Protein AF-A0A8T6PB61-F1 (afdb_monomer_lite)

Structure (mmCIF, N/CA/C/O backbone):
data_AF-A0A8T6PB61-F1
#
_entry.id   AF-A0A8T6PB61-F1
#
loop_
_atom_site.group_PDB
_atom_site.id
_atom_site.type_symbol
_atom_site.label_atom_id
_atom_site.label_alt_id
_atom_site.label_comp_id
_atom_site.label_asym_id
_atom_site.label_entity_id
_atom_site.label_seq_id
_atom_site.pdbx_PDB_ins_code
_atom_site.Cartn_x
_atom_site.Cartn_y
_atom_site.Cartn_z
_atom_site.occupancy
_atom_site.B_iso_or_equiv
_atom_site.auth_seq_id
_atom_site.auth_comp_id
_atom_site.auth_asym_id
_atom_site.auth_atom_id
_atom_site.pdbx_PDB_model_num
ATOM 1 N N . SER A 1 1 ? 60.820 23.432 -35.448 1.00 44.84 1 SER A N 1
ATOM 2 C CA . SER A 1 1 ? 60.205 22.373 -34.620 1.00 44.84 1 SER A CA 1
ATOM 3 C C . SER A 1 1 ? 59.616 22.892 -33.308 1.00 44.84 1 SER A C 1
ATOM 5 O O . SER A 1 1 ? 58.487 22.533 -33.016 1.00 44.84 1 SER A O 1
ATOM 7 N N . ALA A 1 2 ? 60.289 23.788 -32.566 1.00 43.94 2 ALA A N 1
ATOM 8 C CA . ALA A 1 2 ? 59.764 24.350 -31.307 1.00 43.94 2 ALA A CA 1
ATOM 9 C C . ALA A 1 2 ? 58.454 25.169 -31.449 1.00 43.94 2 ALA A C 1
ATOM 11 O O . ALA A 1 2 ? 57.532 24.961 -30.671 1.00 43.94 2 ALA A O 1
ATOM 12 N N . ASN A 1 3 ? 58.306 26.007 -32.489 1.00 49.50 3 ASN A N 1
ATOM 13 C CA . ASN A 1 3 ? 57.071 26.793 -32.705 1.00 49.50 3 ASN A CA 1
ATOM 14 C C . ASN A 1 3 ? 55.839 25.956 -33.101 1.00 49.50 3 ASN A C 1
ATOM 16 O O . ASN A 1 3 ? 54.717 26.346 -32.808 1.00 49.50 3 ASN A O 1
ATOM 20 N N . ILE A 1 4 ? 56.029 24.803 -33.753 1.00 47.06 4 ILE A N 1
ATOM 21 C CA . ILE A 1 4 ? 54.919 23.922 -34.166 1.00 47.06 4 ILE A CA 1
ATOM 22 C C . ILE A 1 4 ? 54.396 23.129 -32.959 1.00 47.06 4 ILE A C 1
ATOM 24 O O . ILE A 1 4 ? 53.192 22.962 -32.804 1.00 47.06 4 ILE A O 1
ATOM 28 N N . LEU A 1 5 ? 55.297 22.701 -32.067 1.00 42.72 5 LEU A N 1
ATOM 29 C CA . LEU A 1 5 ? 54.941 22.094 -30.783 1.00 42.72 5 LEU A CA 1
ATOM 30 C C . LEU A 1 5 ? 54.227 23.090 -29.855 1.00 42.72 5 LEU A C 1
ATOM 32 O O . LEU A 1 5 ? 53.233 22.711 -29.248 1.00 42.72 5 LEU A O 1
ATOM 36 N N . SER A 1 6 ? 54.663 24.355 -29.805 1.00 50.31 6 SER A N 1
ATOM 37 C CA . SER A 1 6 ? 54.000 25.406 -29.010 1.00 50.31 6 SER A CA 1
ATOM 38 C C . SER A 1 6 ? 52.583 25.708 -29.508 1.00 50.31 6 SER A C 1
ATOM 40 O O . SER A 1 6 ? 51.648 25.682 -28.717 1.00 50.31 6 SER A O 1
ATOM 42 N N . ASN A 1 7 ? 52.392 25.877 -30.824 1.00 51.94 7 ASN A N 1
ATOM 43 C CA . ASN A 1 7 ? 51.059 26.093 -31.405 1.00 51.94 7 ASN A CA 1
ATOM 44 C C . ASN A 1 7 ? 50.116 24.903 -31.183 1.00 51.94 7 ASN A C 1
ATOM 46 O O . ASN A 1 7 ? 48.926 25.097 -30.953 1.00 51.94 7 ASN A O 1
ATOM 50 N N . ASN A 1 8 ? 50.626 23.670 -31.242 1.00 43.22 8 ASN A N 1
ATOM 51 C CA . ASN A 1 8 ? 49.813 22.487 -30.970 1.00 43.22 8 ASN A CA 1
ATOM 52 C C . ASN A 1 8 ? 49.434 22.388 -29.483 1.00 43.22 8 ASN A C 1
ATOM 54 O O . ASN A 1 8 ? 48.302 22.025 -29.181 1.00 43.22 8 ASN A O 1
ATOM 58 N N . ILE A 1 9 ? 50.335 22.741 -28.560 1.00 48.47 9 ILE A N 1
ATOM 59 C CA . ILE A 1 9 ? 50.050 22.770 -27.115 1.00 48.47 9 ILE A CA 1
ATOM 60 C C . ILE A 1 9 ? 49.034 23.869 -26.777 1.00 48.47 9 ILE A C 1
ATOM 62 O O . ILE A 1 9 ? 48.101 23.603 -26.028 1.00 48.47 9 ILE A O 1
ATOM 66 N N . GLU A 1 10 ? 49.147 25.056 -27.374 1.00 56.19 10 GLU A N 1
ATOM 67 C CA . GLU A 1 10 ? 48.181 26.151 -27.197 1.00 56.19 10 GLU A CA 1
ATOM 68 C C . GLU A 1 10 ? 46.802 25.810 -27.777 1.00 56.19 10 GLU A C 1
ATOM 70 O O . GLU A 1 10 ? 45.783 26.081 -27.150 1.00 56.19 10 GLU A O 1
ATOM 75 N N . GLN A 1 11 ? 46.740 25.149 -28.938 1.00 50.41 11 GLN A N 1
ATOM 76 C CA . GLN A 1 11 ? 45.474 24.666 -29.502 1.00 50.41 11 GLN A CA 1
ATOM 77 C C . GLN A 1 11 ? 44.828 23.579 -28.634 1.00 50.41 11 GLN A C 1
ATOM 79 O O . GLN A 1 11 ? 43.604 23.549 -28.496 1.00 50.41 11 GLN A O 1
ATOM 84 N N . TRP A 1 12 ? 45.632 22.693 -28.043 1.00 37.44 12 TRP A N 1
ATOM 85 C CA . TRP A 1 12 ? 45.157 21.695 -27.087 1.00 37.44 12 TRP A CA 1
ATOM 86 C C . TRP A 1 12 ? 44.703 22.331 -25.771 1.00 37.44 12 TRP A C 1
ATOM 88 O O . TRP A 1 12 ? 43.643 21.963 -25.279 1.00 37.44 12 TRP A O 1
ATOM 98 N N . GLN A 1 13 ? 45.430 23.318 -25.240 1.00 48.34 13 GLN A N 1
ATOM 99 C CA . GLN A 1 13 ? 45.017 24.083 -24.060 1.00 48.34 13 GLN A CA 1
ATOM 100 C C . GLN A 1 13 ? 43.734 24.872 -24.313 1.00 48.34 13 GLN A C 1
ATOM 102 O O . GLN A 1 13 ? 42.828 24.782 -23.502 1.00 48.34 13 GLN A O 1
ATOM 107 N N . ALA A 1 14 ? 43.593 25.558 -25.448 1.00 57.88 14 ALA A N 1
ATOM 108 C CA . ALA A 1 14 ? 42.374 26.293 -25.785 1.00 57.88 14 ALA A CA 1
ATOM 109 C C . ALA A 1 14 ? 41.158 25.364 -25.951 1.00 57.88 14 ALA A C 1
ATOM 111 O O . ALA A 1 14 ? 40.056 25.699 -25.518 1.00 57.88 14 ALA A O 1
ATOM 112 N N . LYS A 1 15 ? 41.347 24.169 -26.531 1.00 52.19 15 LYS A N 1
ATOM 113 C CA . LYS A 1 15 ? 40.298 23.137 -26.596 1.00 52.19 15 LYS A CA 1
ATOM 114 C C . LYS A 1 15 ? 39.964 22.562 -25.221 1.00 52.19 15 LYS A C 1
ATOM 116 O O . LYS A 1 15 ? 38.794 22.340 -24.935 1.00 52.19 15 LYS A O 1
ATOM 121 N N . PHE A 1 16 ? 40.967 22.338 -24.377 1.00 46.66 16 PHE A N 1
ATOM 122 C CA . PHE A 1 16 ? 40.789 21.843 -23.015 1.00 46.66 16 PHE A CA 1
ATOM 123 C C . PHE A 1 16 ? 40.072 22.889 -22.152 1.00 46.66 16 PHE A C 1
ATOM 125 O O . PHE A 1 16 ? 39.051 22.599 -21.546 1.00 46.66 16 PHE A O 1
ATOM 132 N N . GLU A 1 17 ? 40.518 24.141 -22.165 1.00 51.25 17 GLU A N 1
ATOM 133 C CA . GLU A 1 17 ? 39.866 25.254 -21.475 1.00 51.25 17 GLU A CA 1
ATOM 134 C C . GLU A 1 17 ? 38.447 25.503 -21.990 1.00 51.25 17 GLU A C 1
ATOM 136 O O . GLU A 1 17 ? 37.551 25.704 -21.173 1.00 51.25 17 GLU A O 1
ATOM 141 N N . GLY A 1 18 ? 38.219 25.412 -23.306 1.00 60.44 18 GLY A N 1
ATOM 142 C CA . GLY A 1 18 ? 36.884 25.449 -23.910 1.00 60.44 18 GLY A CA 1
ATOM 143 C C . GLY A 1 18 ? 35.985 24.316 -23.409 1.00 60.44 18 GLY A C 1
ATOM 144 O O . GLY A 1 18 ? 34.871 24.572 -22.967 1.00 60.44 18 GLY A O 1
ATOM 145 N N . PHE A 1 19 ? 36.501 23.086 -23.352 1.00 48.09 19 PHE A N 1
ATOM 146 C CA . PHE A 1 19 ? 35.804 21.927 -22.789 1.00 48.09 19 PHE A CA 1
ATOM 147 C C . PHE A 1 19 ? 35.446 22.120 -21.304 1.00 48.09 19 PHE A C 1
ATOM 149 O O . PHE A 1 19 ? 34.298 21.917 -20.915 1.00 48.09 19 PHE A O 1
ATOM 156 N N . TYR A 1 20 ? 36.379 22.589 -20.466 1.00 52.50 20 TYR A N 1
ATOM 157 C CA . TYR A 1 20 ? 36.104 22.881 -19.049 1.00 52.50 20 TYR A CA 1
ATOM 158 C C . TYR A 1 20 ? 35.223 24.120 -18.838 1.00 52.50 20 TYR A C 1
ATOM 160 O O . TYR A 1 20 ? 34.608 24.264 -17.777 1.00 52.50 20 TYR A O 1
ATOM 168 N N . PHE A 1 21 ? 35.189 25.051 -19.790 1.00 62.22 21 PHE A N 1
ATOM 169 C CA . PHE A 1 21 ? 34.295 26.205 -19.776 1.00 62.22 21 PHE A CA 1
ATOM 170 C C . PHE A 1 21 ? 32.864 25.791 -20.128 1.00 62.22 21 PHE A C 1
ATOM 172 O O . PHE A 1 21 ? 31.949 26.101 -19.367 1.00 62.22 21 PHE A O 1
ATOM 179 N N . ASP A 1 22 ? 32.676 25.021 -21.201 1.00 55.19 22 ASP A N 1
ATOM 180 C CA . ASP A 1 22 ? 31.371 24.485 -21.598 1.00 55.19 22 ASP A CA 1
ATOM 181 C C . ASP A 1 22 ? 30.826 23.516 -20.544 1.00 55.19 22 ASP A C 1
ATOM 183 O O . ASP A 1 22 ? 29.654 23.597 -20.178 1.00 55.19 22 ASP A O 1
ATOM 187 N N . MET A 1 23 ? 31.689 22.689 -19.944 1.00 55.12 23 MET A N 1
ATOM 188 C CA . MET A 1 23 ? 31.326 21.848 -18.803 1.00 55.12 23 MET A CA 1
ATOM 189 C C . MET A 1 23 ? 30.828 22.687 -17.619 1.00 55.12 23 MET A C 1
ATOM 191 O O . MET A 1 23 ? 29.782 22.373 -17.062 1.00 55.12 23 MET A O 1
ATOM 195 N N . ARG A 1 24 ? 31.509 23.788 -17.263 1.00 60.62 24 ARG A N 1
ATOM 196 C CA . ARG A 1 24 ? 31.082 24.703 -16.182 1.00 60.62 24 ARG A CA 1
ATOM 197 C C . ARG A 1 24 ? 29.815 25.492 -16.512 1.00 60.62 24 ARG A C 1
ATOM 199 O O . ARG A 1 24 ? 29.035 25.787 -15.610 1.00 60.62 24 ARG A O 1
ATOM 206 N N . LYS A 1 25 ? 29.597 25.840 -17.778 1.00 63.19 25 LYS A N 1
ATOM 207 C CA . LYS A 1 25 ? 28.372 26.507 -18.226 1.00 63.19 25 LYS A CA 1
ATOM 208 C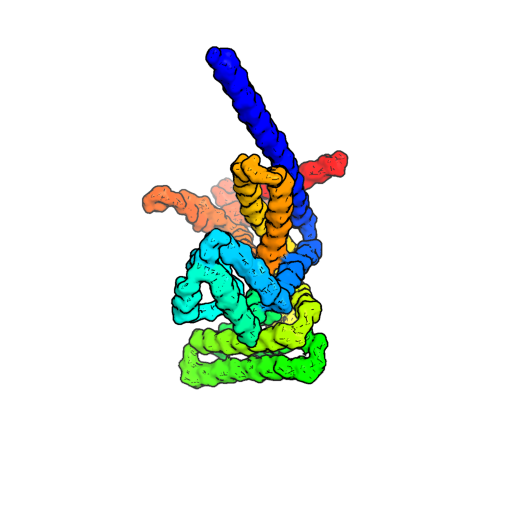 C . LYS A 1 25 ? 27.174 25.563 -18.132 1.00 63.19 25 LYS A C 1
ATOM 210 O O . LYS A 1 25 ? 26.152 25.938 -17.567 1.00 63.19 25 LYS A O 1
ATOM 215 N N . ASN A 1 26 ? 27.329 24.330 -18.608 1.00 62.50 26 ASN A N 1
ATOM 216 C CA . ASN A 1 26 ? 26.302 23.295 -18.494 1.00 62.50 26 ASN A CA 1
ATOM 217 C C . ASN A 1 26 ? 26.031 22.944 -17.023 1.00 62.50 26 ASN A C 1
ATOM 219 O O . ASN A 1 26 ? 24.879 22.813 -16.631 1.00 62.50 26 ASN A O 1
ATOM 223 N N . LEU A 1 27 ? 27.077 22.914 -16.188 1.00 64.44 27 LEU A N 1
ATOM 224 C CA . LEU A 1 27 ? 26.984 22.732 -14.739 1.00 64.44 27 LEU A CA 1
ATOM 225 C C . LEU A 1 27 ? 26.042 23.747 -14.071 1.00 64.44 27 LEU A C 1
ATOM 227 O O . LEU A 1 27 ? 25.197 23.361 -13.270 1.00 64.44 27 LEU A O 1
ATOM 231 N N . PHE A 1 28 ? 26.172 25.029 -14.424 1.00 70.75 28 PHE A N 1
ATOM 232 C CA . PHE A 1 28 ? 25.326 26.097 -13.890 1.00 70.75 28 PHE A CA 1
ATOM 233 C C . PHE A 1 28 ? 23.858 25.930 -14.297 1.00 70.75 28 PHE A C 1
ATOM 235 O O . PHE A 1 28 ? 22.960 26.121 -13.483 1.00 70.75 28 PHE A O 1
ATOM 242 N N . GLU A 1 29 ? 23.602 25.553 -15.548 1.00 67.81 29 GLU A N 1
ATOM 243 C CA . GLU A 1 29 ? 22.236 25.341 -16.026 1.00 67.81 29 GLU A CA 1
ATOM 244 C C . GLU A 1 29 ? 21.582 24.086 -15.422 1.00 67.81 29 GLU A C 1
ATOM 246 O O . GLU A 1 29 ? 20.370 24.065 -15.204 1.00 67.81 29 GLU A O 1
ATOM 251 N N . TYR A 1 30 ? 22.368 23.045 -15.129 1.00 74.06 30 TYR A N 1
ATOM 252 C CA . TYR A 1 30 ? 21.899 21.886 -14.366 1.00 74.06 30 TYR A CA 1
ATOM 253 C C . TYR A 1 30 ? 21.536 22.291 -12.933 1.00 74.06 30 TYR A C 1
ATOM 255 O O . TYR A 1 30 ? 20.463 21.935 -12.445 1.00 74.06 30 TYR A O 1
ATOM 263 N N . ASP A 1 31 ? 22.382 23.104 -12.291 1.00 76.88 31 ASP A N 1
ATOM 264 C CA . ASP A 1 31 ? 22.124 23.650 -10.955 1.00 76.88 31 ASP A CA 1
ATOM 265 C C . ASP A 1 31 ? 20.862 24.530 -10.920 1.00 76.88 31 ASP A C 1
ATOM 267 O O . ASP A 1 31 ? 20.118 24.507 -9.937 1.00 76.88 31 ASP A O 1
ATOM 271 N N . GLU A 1 32 ? 20.580 25.281 -11.988 1.00 78.81 32 GLU A N 1
ATOM 272 C CA . GLU A 1 32 ? 19.361 26.084 -12.110 1.00 78.81 32 GLU A CA 1
ATOM 273 C C . GLU A 1 32 ? 18.101 25.205 -12.142 1.00 78.81 32 GLU A C 1
ATOM 275 O O . GLU A 1 32 ? 17.167 25.456 -11.376 1.00 78.81 32 GLU A O 1
ATOM 280 N N . ALA A 1 33 ? 18.094 24.142 -12.954 1.00 75.19 33 ALA A N 1
ATOM 281 C CA . ALA A 1 33 ? 16.970 23.207 -13.040 1.00 75.19 33 ALA A CA 1
ATOM 282 C C . ALA A 1 33 ? 16.691 22.514 -11.694 1.00 75.19 33 ALA A C 1
ATOM 284 O O . ALA A 1 33 ? 15.555 22.526 -11.210 1.00 75.19 33 ALA A O 1
ATOM 285 N N . VAL A 1 34 ? 17.735 21.994 -11.039 1.00 81.44 34 VAL A N 1
ATOM 286 C CA . VAL A 1 34 ? 17.622 21.358 -9.714 1.00 81.44 34 VAL A CA 1
ATOM 287 C C . VAL A 1 34 ? 17.171 22.365 -8.653 1.00 81.44 34 VAL A C 1
ATOM 289 O O . VAL A 1 34 ? 16.380 22.038 -7.766 1.00 81.44 34 VAL A O 1
ATOM 292 N N . ASN A 1 35 ? 17.621 23.620 -8.732 1.00 84.38 35 ASN A N 1
ATOM 293 C CA . ASN A 1 35 ? 17.176 24.662 -7.813 1.00 84.38 35 ASN A CA 1
ATOM 294 C C . ASN A 1 35 ? 15.681 24.987 -7.967 1.00 84.38 35 ASN A C 1
ATOM 296 O O . ASN A 1 35 ? 15.021 25.199 -6.949 1.00 84.38 35 ASN A O 1
ATOM 300 N N . VAL A 1 36 ? 15.143 25.007 -9.191 1.00 84.94 36 VAL A N 1
ATOM 301 C CA . VAL A 1 36 ? 13.699 25.188 -9.428 1.00 84.94 36 VAL A CA 1
ATOM 302 C C . VAL A 1 36 ? 12.911 24.025 -8.826 1.00 84.94 36 VAL A C 1
ATOM 304 O O . VAL A 1 36 ? 12.006 24.259 -8.030 1.00 84.94 36 VAL A O 1
ATOM 307 N N . GLN A 1 37 ? 13.306 22.781 -9.108 1.00 85.38 37 GLN A N 1
ATOM 308 C CA . GLN A 1 37 ? 12.676 21.585 -8.528 1.00 85.38 37 GLN A CA 1
ATOM 309 C C . GLN A 1 37 ? 12.691 21.619 -6.995 1.00 85.38 37 GLN A C 1
ATOM 311 O O . GLN A 1 37 ? 11.680 21.372 -6.341 1.00 85.38 37 GLN A O 1
ATOM 316 N N . ARG A 1 38 ? 13.825 22.015 -6.407 1.00 89.56 38 ARG A N 1
ATOM 317 C CA . ARG A 1 38 ? 13.968 22.194 -4.961 1.00 89.56 38 ARG A CA 1
ATOM 318 C C . ARG A 1 38 ? 12.981 23.222 -4.407 1.00 89.56 38 ARG A C 1
ATOM 320 O O . ARG A 1 38 ? 12.413 22.994 -3.342 1.00 89.56 38 ARG A O 1
ATOM 327 N N . GLN A 1 39 ? 12.800 24.358 -5.083 1.00 85.62 39 GLN A N 1
ATOM 328 C CA . GLN A 1 39 ? 11.822 25.368 -4.667 1.00 85.62 39 GLN A CA 1
ATOM 329 C C . GLN A 1 39 ? 10.404 24.794 -4.684 1.00 85.62 39 GLN A C 1
ATOM 331 O O . GLN A 1 39 ? 9.719 24.903 -3.669 1.00 85.62 39 GLN A O 1
ATOM 336 N N . THR A 1 40 ? 10.028 24.095 -5.759 1.00 85.12 40 THR A N 1
ATOM 337 C CA . THR A 1 40 ? 8.735 23.405 -5.873 1.00 85.12 40 THR A CA 1
ATOM 338 C C . THR A 1 40 ? 8.494 22.462 -4.695 1.00 85.12 40 THR A C 1
ATOM 340 O O . THR A 1 40 ? 7.496 22.604 -3.992 1.00 85.12 40 THR A O 1
ATOM 343 N N . VAL A 1 41 ? 9.446 21.570 -4.398 1.00 83.88 41 VAL A N 1
ATOM 344 C CA . VAL A 1 41 ? 9.321 20.609 -3.287 1.00 83.88 41 VAL A CA 1
ATOM 345 C C . VAL A 1 41 ? 9.173 21.321 -1.938 1.00 83.88 41 VAL A C 1
ATOM 347 O O . VAL A 1 41 ? 8.343 20.936 -1.116 1.00 83.88 41 VAL A O 1
ATOM 350 N N . TYR A 1 42 ? 9.937 22.388 -1.682 1.00 86.31 42 TYR A N 1
ATOM 351 C CA . TYR A 1 42 ? 9.828 23.133 -0.421 1.00 86.31 42 TYR A CA 1
ATOM 352 C C . TYR A 1 42 ? 8.538 23.944 -0.285 1.00 86.31 42 TYR A C 1
ATOM 354 O O . TYR A 1 42 ? 8.099 24.190 0.847 1.00 86.31 42 TYR A O 1
ATOM 362 N N . ASP A 1 43 ? 7.960 24.391 -1.394 1.00 84.50 43 ASP A N 1
ATOM 363 C CA . ASP A 1 43 ? 6.689 25.102 -1.393 1.00 84.50 43 ASP A CA 1
ATOM 364 C C . ASP A 1 43 ? 5.526 24.133 -1.167 1.00 84.50 43 ASP A C 1
ATOM 366 O O . ASP A 1 43 ? 4.696 24.398 -0.297 1.00 84.50 43 ASP A O 1
ATOM 370 N N . GLU A 1 44 ? 5.538 22.959 -1.799 1.00 86.81 44 GLU A N 1
ATOM 371 C CA . GLU A 1 44 ? 4.598 21.872 -1.495 1.00 86.81 44 GLU A CA 1
ATOM 372 C C . GLU A 1 44 ? 4.701 21.433 -0.032 1.00 86.81 44 GLU A C 1
ATOM 374 O O . GLU A 1 44 ? 3.707 21.398 0.688 1.00 86.81 44 GLU A O 1
ATOM 379 N N . ARG A 1 45 ? 5.922 21.212 0.469 1.00 93.19 45 ARG A N 1
ATOM 380 C CA . ARG A 1 45 ? 6.176 20.877 1.878 1.00 93.19 45 ARG A CA 1
ATOM 381 C C . ARG A 1 45 ? 5.598 21.924 2.833 1.00 93.19 45 ARG A C 1
ATOM 383 O O . ARG A 1 45 ? 5.171 21.606 3.942 1.00 93.19 45 ARG A O 1
ATOM 390 N N . ARG A 1 46 ? 5.626 23.201 2.437 1.00 88.19 46 ARG A N 1
ATOM 391 C CA . ARG A 1 46 ? 5.027 24.289 3.217 1.00 88.19 46 ARG A CA 1
ATOM 392 C C . ARG A 1 46 ? 3.507 24.261 3.140 1.00 88.19 46 ARG A C 1
ATOM 394 O O . ARG A 1 46 ? 2.898 24.509 4.172 1.00 88.19 46 ARG A O 1
ATOM 401 N N . ALA A 1 47 ? 2.935 23.963 1.977 1.00 84.31 47 ALA A N 1
ATOM 402 C CA . ALA A 1 47 ? 1.496 23.798 1.820 1.00 84.31 47 ALA A CA 1
ATOM 403 C C . ALA A 1 47 ? 0.980 22.692 2.752 1.00 84.31 47 ALA A C 1
ATOM 405 O O . ALA A 1 47 ? 0.134 22.978 3.585 1.00 84.31 47 ALA A O 1
ATOM 406 N N . ILE A 1 48 ? 1.612 21.511 2.763 1.00 90.62 48 ILE A N 1
ATOM 407 C CA . ILE A 1 48 ? 1.251 20.403 3.673 1.00 90.62 48 ILE A CA 1
ATOM 408 C C . ILE A 1 48 ? 1.279 20.820 5.151 1.00 90.62 48 ILE A C 1
ATOM 410 O O . ILE A 1 48 ? 0.422 20.429 5.936 1.00 90.62 48 ILE A O 1
ATOM 414 N N . LEU A 1 49 ? 2.262 21.630 5.557 1.00 90.12 49 LEU A N 1
ATOM 415 C CA . LEU A 1 49 ? 2.352 22.138 6.932 1.00 90.12 49 LEU A CA 1
ATOM 416 C C . LEU A 1 49 ? 1.260 23.157 7.285 1.00 90.12 49 LEU A C 1
ATOM 418 O O . LEU A 1 49 ? 0.997 23.361 8.469 1.00 90.12 49 LEU A O 1
ATOM 422 N N . GLU A 1 50 ? 0.722 23.856 6.288 1.00 87.12 50 GLU A N 1
ATOM 423 C CA . GLU A 1 50 ? -0.288 24.904 6.445 1.00 87.12 50 GLU A CA 1
ATOM 424 C C . GLU A 1 50 ? -1.720 24.376 6.210 1.00 87.12 50 GLU A C 1
ATOM 426 O O . GLU A 1 50 ? -2.655 25.056 6.625 1.00 87.12 50 GLU A O 1
ATOM 431 N N . SER A 1 51 ? -1.879 23.180 5.628 1.00 87.81 51 SER A N 1
ATOM 432 C CA . SER A 1 51 ? -3.166 22.537 5.330 1.00 87.81 51 SER A CA 1
ATOM 433 C C . SER A 1 51 ? -3.915 22.005 6.556 1.00 87.81 51 SER A C 1
ATOM 435 O O . SER A 1 51 ? -3.327 21.523 7.538 1.00 87.81 51 SER A O 1
ATOM 437 N N . GLU A 1 52 ? -5.242 22.074 6.454 1.00 86.06 52 GLU A N 1
ATOM 438 C CA . GLU A 1 52 ? -6.220 21.559 7.420 1.00 86.06 52 GLU A CA 1
ATOM 439 C C . GLU A 1 52 ? -6.641 20.113 7.082 1.00 86.06 52 GLU A C 1
ATOM 441 O O . GLU A 1 52 ? -6.223 19.574 6.060 1.00 86.06 52 GLU A O 1
ATOM 446 N N . GLY A 1 53 ? -7.425 19.466 7.958 1.00 80.19 53 GLY A N 1
ATOM 447 C CA . GLY A 1 53 ? -7.779 18.038 7.845 1.00 80.19 53 GLY A CA 1
ATOM 448 C C . GLY A 1 53 ? -8.432 17.670 6.510 1.00 80.19 53 GLY A C 1
ATOM 449 O O . GLY A 1 53 ? -7.869 16.875 5.768 1.00 80.19 53 GLY A O 1
ATOM 450 N N . GLU A 1 54 ? -9.527 18.342 6.141 1.00 84.62 54 GLU A N 1
ATOM 451 C CA . GLU A 1 54 ? -10.270 18.049 4.899 1.00 84.62 54 GLU A CA 1
ATOM 452 C C . GLU A 1 54 ? -9.405 18.186 3.627 1.00 84.62 54 GLU A C 1
ATOM 454 O O . GLU A 1 54 ? -9.546 17.422 2.671 1.00 84.62 54 GLU A O 1
ATOM 459 N N . GLU A 1 55 ? -8.469 19.144 3.600 1.00 88.88 55 GLU A N 1
ATOM 460 C CA . GLU A 1 55 ? -7.542 19.304 2.470 1.00 88.88 55 GLU A CA 1
ATOM 461 C C . GLU A 1 55 ? -6.566 18.124 2.359 1.00 88.88 55 GLU A C 1
ATOM 463 O O . GLU A 1 55 ? -6.204 17.715 1.249 1.00 88.88 55 GLU A O 1
ATOM 468 N N . LEU A 1 56 ? -6.121 17.601 3.505 1.00 91.94 56 LEU A N 1
ATOM 469 C CA . LEU A 1 56 ? -5.209 16.464 3.592 1.00 91.94 56 LEU A CA 1
ATOM 470 C C . LEU A 1 56 ? -5.922 15.153 3.255 1.00 91.94 56 LEU A C 1
ATOM 472 O O . LEU A 1 56 ? -5.329 14.340 2.548 1.00 91.94 56 LEU A O 1
ATOM 476 N N . ASP A 1 57 ? -7.181 14.982 3.662 1.00 93.06 57 ASP A N 1
ATOM 477 C CA . ASP A 1 57 ? -8.011 13.832 3.281 1.00 93.06 57 ASP A CA 1
ATOM 478 C C . ASP A 1 57 ? -8.147 13.747 1.765 1.00 93.06 57 ASP A C 1
ATOM 480 O O . ASP A 1 57 ? -7.762 12.749 1.155 1.00 93.06 57 ASP A O 1
ATOM 484 N N . GLY A 1 58 ? -8.571 14.844 1.130 1.00 91.69 58 GLY A N 1
ATOM 485 C CA . GLY A 1 58 ? -8.702 14.884 -0.323 1.00 91.69 58 GLY A CA 1
ATOM 486 C C . GLY A 1 58 ? -7.362 14.700 -1.043 1.00 91.69 58 GLY A C 1
ATOM 487 O O . GLY A 1 58 ? -7.315 14.175 -2.155 1.00 91.69 58 GLY A O 1
ATOM 488 N N . LEU A 1 59 ? -6.244 15.131 -0.448 1.00 91.81 59 LEU A N 1
ATOM 489 C CA . LEU A 1 59 ? -4.916 14.864 -1.001 1.00 91.81 59 LEU A CA 1
ATOM 490 C C . LEU A 1 59 ? -4.561 13.377 -0.942 1.00 91.81 59 LEU A C 1
ATOM 492 O O . LEU A 1 59 ? -4.072 12.839 -1.935 1.00 91.81 59 LEU A O 1
ATOM 496 N N . LEU A 1 60 ? -4.811 12.731 0.195 1.00 95.62 60 LEU A N 1
ATOM 497 C CA . LEU A 1 60 ? -4.547 11.311 0.397 1.00 95.62 60 LEU A CA 1
ATOM 498 C C . LEU A 1 60 ? -5.416 10.438 -0.496 1.00 95.62 60 LEU A C 1
ATOM 500 O O . LEU A 1 60 ? -4.888 9.534 -1.136 1.00 95.62 60 LEU A O 1
ATOM 504 N N . GLU A 1 61 ? -6.705 10.746 -0.600 1.00 95.81 61 GLU A N 1
ATOM 505 C CA . GLU A 1 61 ? -7.624 10.062 -1.506 1.00 95.81 61 GLU A CA 1
ATOM 506 C C . GLU A 1 61 ? -7.121 10.148 -2.951 1.00 95.81 61 GLU A C 1
ATOM 508 O O . GLU A 1 61 ? -6.951 9.124 -3.606 1.00 95.81 61 GLU A O 1
ATOM 513 N N . ARG A 1 62 ? -6.723 11.337 -3.427 1.00 94.62 62 ARG A N 1
ATOM 514 C CA . ARG A 1 62 ? -6.121 11.484 -4.766 1.00 94.62 62 ARG A CA 1
ATOM 515 C C . ARG A 1 62 ? -4.820 10.701 -4.943 1.00 94.62 62 ARG A C 1
ATOM 517 O O . ARG A 1 62 ? -4.524 10.272 -6.057 1.00 94.62 62 ARG A O 1
ATOM 524 N N . PHE A 1 63 ? -3.991 10.587 -3.907 1.00 95.50 63 PHE A N 1
ATOM 525 C CA . PHE A 1 63 ? -2.725 9.849 -3.981 1.00 95.50 63 PHE A CA 1
ATOM 526 C C . PHE A 1 63 ? -2.974 8.342 -4.027 1.00 95.50 63 PHE A C 1
ATOM 528 O O . PHE A 1 63 ? -2.400 7.658 -4.874 1.00 95.50 63 PHE A O 1
ATOM 535 N N . MET A 1 64 ? -3.877 7.841 -3.183 1.00 97.38 64 MET A N 1
ATOM 536 C CA . MET A 1 64 ? -4.301 6.444 -3.194 1.00 97.38 64 MET A CA 1
ATOM 537 C C . MET A 1 64 ? -4.976 6.086 -4.515 1.00 97.38 64 MET A C 1
ATOM 539 O O . MET A 1 64 ? -4.555 5.125 -5.146 1.00 97.38 64 MET A O 1
ATOM 543 N N . MET A 1 65 ? -5.917 6.899 -5.001 1.00 97.12 65 MET A N 1
ATOM 544 C CA . MET A 1 65 ? -6.620 6.630 -6.258 1.00 97.12 65 MET A CA 1
ATOM 545 C C . MET A 1 65 ? -5.690 6.622 -7.469 1.00 97.12 65 MET A C 1
ATOM 547 O O . MET A 1 65 ? -5.756 5.693 -8.262 1.00 97.12 65 MET A O 1
ATOM 551 N N . ARG A 1 66 ? -4.753 7.574 -7.590 1.00 94.81 66 ARG A N 1
ATOM 552 C CA . ARG A 1 66 ? -3.759 7.547 -8.684 1.00 94.81 66 ARG A CA 1
ATOM 553 C C . ARG A 1 66 ? -2.777 6.381 -8.579 1.00 94.81 66 ARG A C 1
ATOM 555 O O . ARG A 1 66 ? -2.247 5.926 -9.592 1.00 94.81 66 ARG A O 1
ATOM 562 N N . THR A 1 67 ? -2.500 5.917 -7.361 1.00 96.44 67 THR A N 1
ATOM 563 C CA . THR A 1 67 ? -1.686 4.715 -7.142 1.00 96.44 67 THR A CA 1
ATOM 564 C C . THR A 1 67 ? -2.460 3.474 -7.583 1.00 96.44 67 THR A C 1
ATOM 566 O O . THR A 1 67 ? -1.942 2.694 -8.376 1.00 96.44 67 THR A O 1
ATOM 569 N N . LEU A 1 68 ? -3.713 3.334 -7.142 1.00 96.75 68 LEU A N 1
ATOM 570 C CA . LEU A 1 68 ? -4.596 2.224 -7.498 1.00 96.75 68 LEU A CA 1
ATOM 571 C C . LEU A 1 68 ? -4.877 2.177 -8.998 1.00 96.75 68 LEU A C 1
ATOM 573 O O . LEU A 1 68 ? -4.719 1.123 -9.590 1.00 96.75 68 LEU A O 1
ATOM 577 N N . GLU A 1 69 ? -5.204 3.303 -9.631 1.00 95.19 69 GLU A N 1
ATOM 578 C CA . GLU A 1 69 ? -5.433 3.398 -11.079 1.00 95.19 69 GLU A CA 1
ATOM 579 C C . GLU A 1 69 ? -4.226 2.883 -11.866 1.00 95.19 69 GLU A C 1
ATOM 581 O O . GLU A 1 69 ? -4.359 2.034 -12.743 1.00 95.19 69 GLU A O 1
ATOM 586 N N . ARG A 1 70 ? -3.023 3.336 -11.501 1.00 92.88 70 ARG A N 1
ATOM 587 C CA . ARG A 1 70 ? -1.778 2.896 -12.133 1.00 92.88 70 ARG A CA 1
ATOM 588 C C . ARG A 1 70 ? -1.526 1.402 -11.926 1.00 92.88 70 ARG A C 1
ATOM 590 O O . ARG A 1 70 ? -1.093 0.733 -12.859 1.00 92.88 70 ARG A O 1
ATOM 597 N N . VAL A 1 71 ? -1.747 0.895 -10.714 1.00 94.38 71 VAL A N 1
ATOM 598 C CA . VAL A 1 71 ? -1.535 -0.518 -10.366 1.00 94.38 71 VAL A CA 1
ATOM 599 C C . VAL A 1 71 ? -2.557 -1.415 -11.067 1.00 94.38 71 VAL A C 1
ATOM 601 O O . VAL A 1 71 ? -2.155 -2.408 -11.661 1.00 94.38 71 VAL A O 1
ATOM 604 N N . ILE A 1 72 ? -3.841 -1.050 -11.056 1.00 94.94 72 ILE A N 1
ATOM 605 C CA . ILE A 1 72 ? -4.928 -1.784 -11.719 1.00 94.94 72 ILE A CA 1
ATOM 606 C C . ILE A 1 72 ? -4.713 -1.789 -13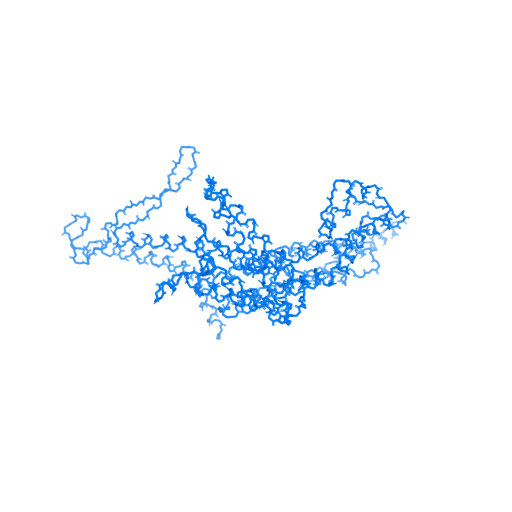.227 1.00 94.94 72 ILE A C 1
ATOM 608 O O . ILE A 1 72 ? -4.764 -2.848 -13.836 1.00 94.94 72 ILE A O 1
ATOM 612 N N . TYR A 1 73 ? -4.384 -0.646 -13.830 1.00 91.31 73 TYR A N 1
ATOM 613 C CA . TYR A 1 73 ? -4.070 -0.602 -15.256 1.00 91.31 73 TYR A CA 1
ATOM 614 C C . TYR A 1 73 ? -2.863 -1.486 -15.600 1.00 91.31 73 TYR A C 1
ATOM 616 O O . TYR A 1 73 ? -2.897 -2.242 -16.566 1.00 91.31 73 TYR A O 1
ATOM 624 N N . ARG A 1 74 ? -1.795 -1.413 -14.794 1.00 92.00 74 ARG A N 1
ATOM 625 C CA . ARG A 1 74 ? -0.563 -2.179 -15.017 1.00 92.00 74 ARG A CA 1
ATOM 626 C C . ARG A 1 74 ? -0.746 -3.681 -14.823 1.00 92.00 74 ARG A C 1
ATOM 628 O O . ARG A 1 74 ? -0.098 -4.427 -15.533 1.00 92.00 74 ARG A O 1
ATOM 635 N N . LEU A 1 75 ? -1.513 -4.122 -13.829 1.00 92.88 75 LEU A N 1
ATOM 636 C CA . LEU A 1 75 ? -1.605 -5.538 -13.444 1.00 92.88 75 LEU A CA 1
ATOM 637 C C . LEU A 1 75 ? -2.910 -6.213 -13.894 1.00 92.88 75 LEU A C 1
ATOM 639 O O . LEU A 1 75 ? -2.992 -7.435 -13.848 1.00 92.88 75 LEU A O 1
ATOM 643 N N . GLY A 1 76 ? -3.908 -5.444 -14.326 1.00 90.19 76 GLY A N 1
ATOM 644 C CA . GLY A 1 76 ? -5.087 -5.933 -15.039 1.00 90.19 76 GLY A CA 1
ATOM 645 C C . GLY A 1 76 ? -4.787 -6.073 -16.532 1.00 90.19 76 GLY A C 1
ATOM 646 O O . GLY A 1 76 ? -3.789 -6.685 -16.914 1.00 90.19 76 GLY A O 1
ATOM 647 N N . ASP A 1 77 ? -5.605 -5.444 -17.375 1.00 86.44 77 ASP A N 1
ATOM 648 C CA . ASP A 1 77 ? -5.535 -5.572 -18.840 1.00 86.44 77 ASP A CA 1
ATOM 649 C C . ASP A 1 77 ? -4.176 -5.186 -19.447 1.00 86.44 77 ASP A C 1
ATOM 651 O O . ASP A 1 77 ? -3.755 -5.750 -20.456 1.00 86.44 77 ASP A O 1
ATOM 655 N N . GLY A 1 78 ? -3.462 -4.233 -18.838 1.00 89.62 78 GLY A N 1
ATOM 656 C CA . GLY A 1 78 ? -2.177 -3.746 -19.340 1.00 89.62 78 GLY A CA 1
ATOM 657 C C . GLY A 1 78 ? -0.974 -4.628 -18.996 1.00 89.62 78 GLY A C 1
ATOM 658 O O . GLY A 1 78 ? 0.134 -4.311 -19.428 1.00 89.62 78 GLY A O 1
ATOM 659 N N . TYR A 1 79 ? -1.148 -5.709 -18.227 1.00 92.44 79 TYR A N 1
ATOM 660 C CA . TYR A 1 79 ? -0.024 -6.484 -17.689 1.00 92.44 79 TYR A CA 1
ATOM 661 C C . TYR A 1 79 ? 0.834 -7.145 -18.755 1.00 92.44 79 TYR A C 1
ATOM 663 O O . TYR A 1 79 ? 2.056 -7.073 -18.670 1.00 92.44 79 TYR A O 1
ATOM 671 N N . ARG A 1 80 ? 0.215 -7.734 -19.781 1.00 92.50 80 ARG A N 1
ATOM 672 C CA . ARG A 1 80 ? 0.929 -8.358 -20.902 1.00 92.50 80 ARG A CA 1
ATOM 673 C C . ARG A 1 80 ? 1.855 -7.358 -21.595 1.00 92.50 80 ARG A C 1
ATOM 675 O O . ARG A 1 80 ? 3.059 -7.591 -21.699 1.00 92.50 80 ARG A O 1
ATOM 682 N N . ASP A 1 81 ? 1.295 -6.236 -22.036 1.00 93.19 81 ASP A N 1
ATOM 683 C CA . ASP A 1 81 ? 2.033 -5.197 -22.759 1.00 93.19 81 ASP A CA 1
ATOM 684 C C . ASP A 1 81 ? 3.119 -4.570 -21.882 1.00 93.19 81 ASP A C 1
ATOM 686 O O . ASP A 1 81 ? 4.246 -4.355 -22.325 1.00 93.19 81 ASP A O 1
ATOM 690 N N . TRP A 1 82 ? 2.800 -4.305 -20.615 1.00 93.44 82 TRP A N 1
ATOM 691 C CA . TRP A 1 82 ? 3.767 -3.775 -19.666 1.00 93.44 82 TRP A CA 1
ATOM 692 C C . TRP A 1 82 ? 4.911 -4.761 -19.391 1.00 93.44 82 TRP A C 1
ATOM 694 O O . TRP A 1 82 ? 6.073 -4.390 -19.532 1.00 93.44 82 TRP A O 1
ATOM 704 N N . ALA A 1 83 ? 4.616 -6.012 -19.028 1.00 92.88 83 ALA A N 1
ATOM 705 C CA . ALA A 1 83 ? 5.626 -6.994 -18.639 1.00 92.88 83 ALA A CA 1
ATOM 706 C C . ALA A 1 83 ? 6.578 -7.326 -19.797 1.00 92.88 83 ALA A C 1
ATOM 708 O O . ALA A 1 83 ? 7.792 -7.363 -19.603 1.00 92.88 83 ALA A O 1
ATOM 709 N N . THR A 1 84 ? 6.047 -7.500 -21.010 1.00 90.56 84 THR A N 1
ATOM 710 C CA . THR A 1 84 ? 6.863 -7.700 -22.220 1.00 90.56 84 THR A CA 1
ATOM 711 C C . THR A 1 84 ? 7.682 -6.456 -22.580 1.00 90.56 84 THR A C 1
ATOM 713 O O . THR A 1 84 ? 8.862 -6.569 -22.908 1.00 90.56 84 THR A O 1
ATOM 716 N N . GLY A 1 85 ? 7.111 -5.256 -22.437 1.00 91.75 85 GLY A N 1
ATOM 717 C CA . GLY A 1 85 ? 7.826 -3.997 -22.657 1.00 91.75 85 GLY A CA 1
ATOM 718 C C . GLY A 1 85 ? 8.971 -3.747 -21.668 1.00 91.75 85 GLY A C 1
ATOM 719 O O . GLY A 1 85 ? 9.979 -3.155 -22.046 1.00 91.75 85 GLY A O 1
ATOM 720 N N . GLU A 1 86 ? 8.853 -4.214 -20.422 1.00 91.94 86 GLU A N 1
ATOM 721 C CA . GLU A 1 86 ? 9.931 -4.168 -19.420 1.00 91.94 86 GLU A CA 1
ATOM 722 C C . GLU A 1 86 ? 10.982 -5.270 -19.628 1.00 91.94 86 GLU A C 1
ATOM 724 O O . GLU A 1 86 ? 12.136 -5.112 -19.224 1.00 91.94 86 GLU A O 1
ATOM 729 N N . LEU A 1 87 ? 10.603 -6.387 -20.256 1.00 93.38 87 LEU A N 1
ATOM 730 C CA . LEU A 1 87 ? 11.492 -7.519 -20.507 1.00 93.38 87 LEU A CA 1
ATOM 731 C C . LEU A 1 87 ? 12.599 -7.154 -21.506 1.00 93.38 87 LEU A C 1
ATOM 733 O O . LEU A 1 87 ? 13.781 -7.382 -21.242 1.00 93.38 87 LEU A O 1
ATOM 737 N N . GLN A 1 88 ? 12.213 -6.550 -22.628 1.00 89.75 88 GLN A N 1
ATOM 738 C CA . GLN A 1 88 ? 13.104 -6.241 -23.744 1.00 89.75 88 GLN A CA 1
ATOM 739 C C . GLN A 1 88 ? 14.335 -5.390 -23.368 1.00 89.75 88 GLN A C 1
ATOM 741 O O . GLN A 1 88 ? 15.453 -5.840 -23.629 1.00 89.75 88 GLN A O 1
ATOM 746 N N . PRO A 1 89 ? 14.211 -4.221 -22.701 1.00 90.81 89 PRO A N 1
ATOM 747 C CA . PRO A 1 89 ? 15.379 -3.415 -22.344 1.00 90.81 89 PRO A CA 1
ATOM 748 C C . PRO A 1 89 ? 16.319 -4.146 -21.380 1.00 90.81 89 PRO A C 1
ATOM 750 O O . PRO A 1 89 ? 17.531 -3.953 -21.430 1.00 90.81 89 PRO A O 1
ATOM 753 N N . VAL A 1 90 ? 15.786 -5.016 -20.516 1.00 93.19 90 VAL A N 1
ATOM 754 C CA . VAL A 1 90 ? 16.613 -5.816 -19.609 1.00 93.19 90 VAL A CA 1
ATOM 755 C C . VAL A 1 90 ? 17.385 -6.885 -20.373 1.00 93.19 90 VAL A C 1
ATOM 757 O O . VAL A 1 90 ? 18.555 -7.104 -20.081 1.00 93.19 90 VAL A O 1
ATOM 760 N N . ILE A 1 91 ? 16.773 -7.551 -21.349 1.00 93.38 91 ILE A N 1
ATOM 761 C CA . ILE A 1 91 ? 17.497 -8.514 -22.185 1.00 93.38 91 ILE A CA 1
ATOM 762 C C . ILE A 1 91 ? 18.597 -7.795 -22.967 1.00 93.38 91 ILE A C 1
ATOM 764 O O . ILE A 1 91 ? 19.743 -8.240 -22.936 1.00 93.38 91 ILE A O 1
ATOM 768 N N . GLU A 1 92 ? 18.294 -6.650 -23.580 1.00 90.44 92 GLU A N 1
ATOM 769 C CA . GLU A 1 92 ? 19.278 -5.838 -24.306 1.00 90.44 92 GLU A CA 1
ATOM 770 C C . GLU A 1 92 ? 20.466 -5.419 -23.420 1.00 90.44 92 GLU A C 1
ATOM 772 O O . GLU A 1 92 ? 21.616 -5.571 -23.830 1.00 90.44 92 GLU A O 1
ATOM 777 N N . ASP A 1 93 ? 20.213 -4.962 -22.189 1.00 89.62 93 ASP A N 1
ATOM 778 C CA . ASP A 1 93 ? 21.255 -4.536 -21.239 1.00 89.62 93 ASP A CA 1
ATOM 779 C C . ASP A 1 93 ? 22.210 -5.674 -20.823 1.00 89.62 93 ASP A C 1
ATOM 781 O O . ASP A 1 93 ? 23.344 -5.420 -20.401 1.00 89.62 93 ASP A O 1
ATOM 785 N N . PHE A 1 94 ? 21.761 -6.928 -20.916 1.00 92.75 94 PHE A N 1
ATOM 786 C CA . PHE A 1 94 ? 22.512 -8.119 -20.508 1.00 92.75 94 PHE A CA 1
ATOM 787 C C . PHE A 1 94 ? 22.989 -8.982 -21.684 1.00 92.75 94 PHE A C 1
ATOM 789 O O . PHE A 1 94 ? 23.564 -10.050 -21.442 1.00 92.75 94 PHE A O 1
ATOM 796 N N . SER A 1 95 ? 22.789 -8.526 -22.922 1.00 92.75 95 SER A N 1
ATOM 797 C CA . SER A 1 95 ? 23.151 -9.259 -24.140 1.00 92.75 95 SER A CA 1
ATOM 798 C C . SER A 1 95 ? 24.273 -8.576 -24.920 1.00 92.75 95 SER A C 1
ATOM 800 O O . SER A 1 95 ? 24.402 -7.351 -24.935 1.00 92.75 95 SER A O 1
ATOM 802 N N . ASP A 1 96 ? 25.085 -9.368 -25.619 1.00 89.81 96 ASP A N 1
ATOM 803 C CA . ASP A 1 96 ? 26.020 -8.855 -26.620 1.00 89.81 96 ASP A CA 1
ATOM 804 C C . ASP A 1 96 ? 25.311 -8.733 -27.978 1.00 89.81 96 ASP A C 1
ATOM 806 O O . ASP A 1 96 ? 24.995 -9.724 -28.633 1.00 89.81 96 ASP A O 1
ATOM 810 N N . LEU A 1 97 ? 25.086 -7.497 -28.433 1.00 83.62 97 LEU A N 1
ATOM 811 C CA . LEU A 1 97 ? 24.392 -7.205 -29.698 1.00 83.62 97 LEU A CA 1
ATOM 812 C C . LEU A 1 97 ? 25.094 -7.772 -30.948 1.00 83.62 97 LEU A C 1
ATOM 814 O O . LEU A 1 97 ? 24.499 -7.813 -32.024 1.00 83.62 97 LEU A O 1
ATOM 818 N N . GLY A 1 98 ? 26.375 -8.133 -30.850 1.00 84.56 98 GLY A N 1
ATOM 819 C CA . GLY A 1 98 ? 27.156 -8.703 -31.942 1.00 84.56 98 GLY A CA 1
ATOM 820 C C . GLY A 1 98 ? 27.065 -10.225 -32.036 1.00 84.56 98 GLY A C 1
ATOM 821 O O . GLY A 1 98 ? 27.146 -10.753 -33.147 1.00 84.56 98 GLY A O 1
ATOM 822 N N . THR A 1 99 ? 26.916 -10.924 -30.907 1.00 88.75 99 THR A N 1
ATOM 823 C CA . THR A 1 99 ? 26.854 -12.399 -30.853 1.00 88.75 99 THR A CA 1
ATOM 824 C C . THR A 1 99 ? 25.476 -12.955 -30.511 1.00 88.75 99 THR A C 1
ATOM 826 O O . THR A 1 99 ? 25.268 -14.146 -30.718 1.00 88.75 99 THR A O 1
ATOM 829 N N . ASN A 1 100 ? 24.551 -12.111 -30.045 1.00 91.94 100 ASN A N 1
ATOM 830 C CA . ASN A 1 100 ? 23.254 -12.480 -29.465 1.00 91.94 100 ASN A CA 1
ATOM 831 C C . ASN A 1 100 ? 23.348 -13.303 -28.166 1.00 91.94 100 ASN A C 1
ATOM 833 O O . ASN A 1 100 ? 22.344 -13.823 -27.692 1.00 91.94 100 ASN A O 1
ATOM 837 N N . GLU A 1 101 ? 24.545 -13.413 -27.584 1.00 94.19 101 GLU A N 1
ATOM 838 C CA . GLU A 1 101 ? 24.778 -14.162 -26.349 1.00 94.19 101 GLU A CA 1
ATOM 839 C C . GLU A 1 101 ? 24.293 -13.343 -25.143 1.00 94.19 101 GLU A C 1
ATOM 841 O O . GLU A 1 101 ? 24.623 -12.157 -25.026 1.00 94.19 101 GLU A O 1
ATOM 846 N N . VAL A 1 102 ? 23.527 -13.960 -24.241 1.00 95.31 102 VAL A N 1
ATOM 847 C CA . VAL A 1 102 ? 22.897 -13.281 -23.097 1.00 95.31 102 VAL A CA 1
ATOM 848 C C . VAL A 1 102 ? 23.381 -13.818 -21.752 1.00 95.31 102 VAL A C 1
ATOM 850 O O . VAL A 1 102 ? 23.551 -15.015 -21.529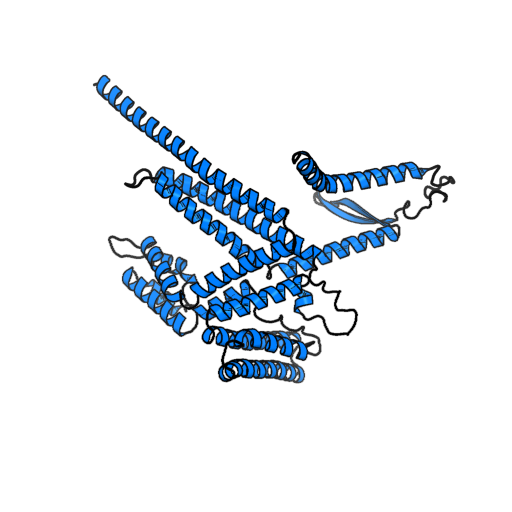 1.00 95.31 102 VAL A O 1
ATOM 853 N N . ASN A 1 103 ? 23.566 -12.918 -20.783 1.00 94.94 103 ASN A N 1
ATOM 854 C CA . ASN A 1 103 ? 23.737 -13.303 -19.385 1.00 94.94 103 ASN A CA 1
ATOM 855 C C . ASN A 1 103 ? 22.376 -13.598 -18.738 1.00 94.94 103 ASN A C 1
ATOM 857 O O . ASN A 1 103 ? 21.821 -12.775 -17.999 1.00 94.94 103 ASN A O 1
ATOM 861 N N . THR A 1 104 ? 21.872 -14.808 -18.969 1.00 96.25 104 THR A N 1
ATOM 862 C CA . THR A 1 104 ? 20.540 -15.250 -18.535 1.00 96.25 104 THR A CA 1
ATOM 863 C C . THR A 1 104 ? 20.316 -15.115 -17.040 1.00 96.25 104 THR A C 1
ATOM 865 O O . THR A 1 104 ? 19.273 -14.631 -16.613 1.00 96.25 104 THR A O 1
ATOM 868 N N . ARG A 1 105 ? 21.317 -15.435 -16.209 1.00 95.81 105 ARG A N 1
ATOM 869 C CA . ARG A 1 105 ? 21.212 -15.255 -14.750 1.00 95.81 105 ARG A CA 1
ATOM 870 C C . ARG A 1 105 ? 20.970 -13.791 -14.370 1.00 95.81 105 ARG A C 1
ATOM 872 O O . ARG A 1 105 ? 20.199 -13.525 -13.449 1.00 95.81 105 ARG A O 1
ATOM 879 N N . GLY A 1 106 ? 21.644 -12.863 -15.046 1.00 93.75 106 GLY A N 1
ATOM 880 C CA . GLY A 1 106 ? 21.477 -11.428 -14.829 1.00 93.75 106 GLY A CA 1
ATOM 881 C C . GLY A 1 106 ? 20.072 -10.950 -15.192 1.00 93.75 106 GLY A C 1
ATOM 882 O O . GLY A 1 106 ? 19.436 -10.270 -14.383 1.00 93.75 106 GLY A O 1
ATOM 883 N N . VAL A 1 107 ? 19.562 -11.397 -16.344 1.00 95.75 107 VAL A N 1
ATOM 884 C CA . VAL A 1 107 ? 18.183 -11.137 -16.785 1.00 95.75 107 VAL A CA 1
ATOM 885 C C . VAL A 1 107 ? 17.185 -11.682 -15.765 1.00 95.75 107 VAL A C 1
ATOM 887 O O . VAL A 1 107 ? 16.410 -10.909 -15.207 1.00 95.75 107 VAL A O 1
ATOM 890 N N . LEU A 1 108 ? 17.255 -12.977 -15.436 1.00 95.56 108 LEU A N 1
ATOM 891 C CA . LEU A 1 108 ? 16.339 -13.658 -14.509 1.00 95.56 108 LEU A CA 1
ATOM 892 C C . LEU A 1 108 ? 16.290 -12.974 -13.137 1.00 95.56 108 LEU A C 1
ATOM 894 O O . LEU A 1 108 ? 15.218 -12.794 -12.560 1.00 95.56 108 LEU A O 1
ATOM 898 N N . GLN A 1 109 ? 17.443 -12.532 -12.625 1.00 94.38 109 GLN A N 1
ATOM 899 C CA . GLN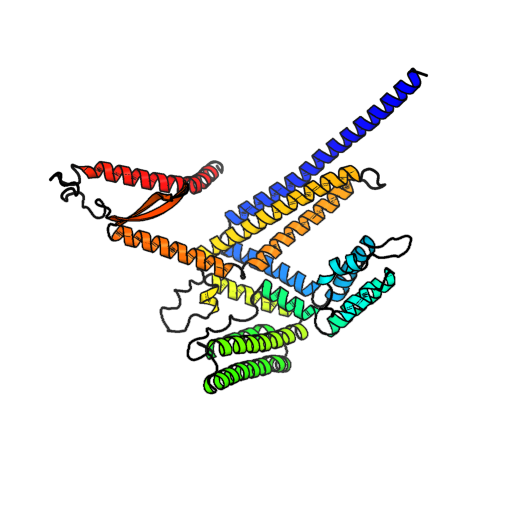 A 1 109 ? 17.512 -11.776 -11.375 1.00 94.38 109 GLN A CA 1
ATOM 900 C C . GLN A 1 109 ? 16.786 -10.427 -11.475 1.00 94.38 109 GLN A C 1
ATOM 902 O O . GLN A 1 109 ? 16.172 -9.986 -10.501 1.00 94.38 109 GLN A O 1
ATOM 907 N N . ARG A 1 110 ? 16.866 -9.755 -12.626 1.00 94.50 110 ARG A N 1
ATOM 908 C CA . ARG A 1 110 ? 16.298 -8.420 -12.829 1.00 94.50 110 ARG A CA 1
ATOM 909 C C . ARG A 1 110 ? 14.796 -8.452 -13.108 1.00 94.50 110 ARG A C 1
ATOM 911 O O . ARG A 1 110 ? 14.094 -7.571 -12.612 1.00 94.50 110 ARG A O 1
ATOM 918 N N . VAL A 1 111 ? 14.317 -9.464 -13.829 1.00 94.69 111 VAL A N 1
ATOM 919 C CA . VAL A 1 111 ? 12.912 -9.598 -14.259 1.00 94.69 111 VAL A CA 1
ATOM 920 C C . VAL A 1 111 ? 12.076 -10.477 -13.332 1.00 94.69 111 VAL A C 1
ATOM 922 O O . VAL A 1 111 ? 10.898 -10.682 -13.588 1.00 94.69 111 VAL A O 1
ATOM 925 N N . ARG A 1 112 ? 12.638 -10.974 -12.220 1.00 91.62 112 ARG A N 1
ATOM 926 C CA . ARG A 1 112 ? 11.947 -11.901 -11.305 1.00 91.62 112 ARG A CA 1
ATOM 927 C C . ARG A 1 112 ? 10.565 -11.422 -10.854 1.00 91.62 112 ARG A C 1
ATOM 929 O O . ARG A 1 112 ? 9.684 -12.248 -10.663 1.00 91.62 112 ARG A O 1
ATOM 936 N N . ALA A 1 113 ? 10.387 -10.114 -10.673 1.00 87.56 113 ALA A N 1
ATOM 937 C CA . ALA A 1 113 ? 9.114 -9.520 -10.261 1.00 87.56 113 ALA A CA 1
ATOM 938 C C . ALA A 1 113 ? 8.032 -9.535 -11.359 1.00 87.56 113 ALA A C 1
ATOM 940 O O . ALA A 1 113 ? 6.869 -9.302 -11.051 1.00 87.56 113 ALA A O 1
ATOM 941 N N . LEU A 1 114 ? 8.414 -9.782 -12.616 1.00 90.56 114 LEU A N 1
ATOM 942 C CA . LEU A 1 114 ? 7.507 -9.901 -13.757 1.00 90.56 114 LEU A CA 1
ATOM 943 C C . LEU A 1 114 ? 6.996 -11.330 -13.947 1.00 90.56 114 LEU A C 1
ATOM 945 O O . LEU A 1 114 ? 6.047 -11.516 -14.693 1.00 90.56 114 LEU A O 1
ATOM 949 N N . LEU A 1 115 ? 7.624 -12.329 -13.321 1.00 92.81 115 LEU A N 1
ATOM 950 C CA . LEU A 1 115 ? 7.373 -13.740 -13.608 1.00 92.81 115 LEU A CA 1
ATOM 951 C C . LEU A 1 115 ? 6.579 -14.417 -12.485 1.00 92.81 115 LEU A C 1
ATOM 953 O O . LEU A 1 115 ? 6.832 -14.125 -11.308 1.00 92.81 115 LEU A O 1
ATOM 957 N N . PRO A 1 116 ? 5.714 -15.394 -12.818 1.00 92.69 116 PRO A N 1
ATOM 958 C CA . PRO A 1 116 ? 5.119 -16.270 -11.817 1.00 92.69 116 PRO A CA 1
ATOM 959 C C . PRO A 1 116 ? 6.196 -17.014 -11.001 1.00 92.69 116 PRO A C 1
ATOM 961 O O . PRO A 1 116 ? 7.376 -17.055 -11.379 1.00 92.69 116 PRO A O 1
ATOM 964 N N . PRO A 1 117 ? 5.857 -17.573 -9.825 1.00 92.75 117 PRO A N 1
ATOM 965 C CA . PRO A 1 117 ? 6.779 -18.415 -9.074 1.00 92.75 117 PRO A CA 1
ATOM 966 C C . PRO A 1 117 ? 7.268 -19.574 -9.950 1.00 92.75 117 PRO A C 1
ATOM 968 O O . PRO A 1 117 ? 6.450 -20.339 -10.431 1.00 92.75 117 PRO A O 1
ATOM 971 N N . LEU A 1 118 ? 8.586 -19.673 -10.140 1.00 93.38 118 LEU A N 1
ATOM 972 C CA . LEU A 1 118 ? 9.214 -20.745 -10.905 1.00 93.38 118 LEU A CA 1
ATOM 973 C C . LEU A 1 118 ? 9.735 -21.814 -9.951 1.00 93.38 118 LEU A C 1
ATOM 975 O O . LEU A 1 118 ? 10.275 -21.463 -8.889 1.00 93.38 118 LEU A O 1
ATOM 979 N N . ASP A 1 119 ? 9.598 -23.078 -10.331 1.00 94.31 119 ASP A N 1
ATOM 980 C CA . ASP A 1 119 ? 10.204 -24.192 -9.606 1.00 94.31 119 ASP A CA 1
ATOM 981 C C . ASP A 1 119 ? 11.699 -24.381 -9.946 1.00 94.31 119 ASP A C 1
ATOM 983 O O . ASP A 1 119 ? 12.295 -23.628 -10.722 1.00 94.31 119 ASP A O 1
ATOM 987 N N . GLU A 1 120 ? 12.360 -25.329 -9.271 1.00 95.06 120 GLU A N 1
ATOM 988 C CA . GLU A 1 120 ? 13.801 -25.559 -9.455 1.00 95.06 120 GLU A CA 1
ATOM 989 C C . GLU A 1 120 ? 14.143 -26.076 -10.860 1.00 95.06 120 GLU A C 1
ATOM 991 O O . GLU A 1 120 ? 15.211 -25.732 -11.378 1.00 95.06 120 GLU A O 1
ATOM 996 N N . ASP A 1 121 ? 13.250 -26.855 -11.473 1.00 95.88 121 ASP A N 1
ATOM 997 C CA . ASP A 1 121 ? 13.458 -27.457 -12.788 1.00 95.88 121 ASP A CA 1
ATOM 998 C C . ASP A 1 121 ? 13.282 -26.392 -13.881 1.00 95.88 121 ASP A C 1
ATOM 1000 O O . ASP A 1 121 ? 14.156 -26.235 -14.735 1.00 95.88 121 ASP A O 1
ATOM 1004 N N . GLU A 1 122 ? 12.241 -25.560 -13.791 1.00 95.31 122 GLU A N 1
ATOM 1005 C CA . GLU A 1 122 ? 12.023 -24.421 -14.691 1.00 95.31 122 GLU A CA 1
ATOM 1006 C C . GLU A 1 122 ? 13.188 -23.427 -14.651 1.00 95.31 122 GLU A C 1
ATOM 1008 O O . GLU A 1 122 ? 13.651 -22.946 -15.687 1.00 95.31 122 GLU A O 1
ATOM 1013 N N . VAL A 1 123 ? 13.703 -23.116 -13.455 1.00 96.12 123 VAL A N 1
ATOM 1014 C CA . VAL A 1 123 ? 14.870 -22.233 -13.320 1.00 96.12 123 VAL A CA 1
ATOM 1015 C C . VAL A 1 123 ? 16.103 -22.857 -13.972 1.00 96.12 123 VAL A C 1
ATOM 1017 O O . VAL A 1 123 ? 16.872 -22.135 -14.611 1.00 96.12 123 VAL A O 1
ATOM 1020 N N . ALA A 1 124 ? 16.313 -24.166 -13.815 1.00 95.94 124 ALA A N 1
ATOM 1021 C CA . ALA A 1 124 ? 17.430 -24.858 -14.445 1.00 95.94 124 ALA A CA 1
ATOM 1022 C C . ALA A 1 124 ? 17.329 -24.806 -15.976 1.00 95.94 124 ALA A C 1
ATOM 1024 O O . ALA A 1 124 ? 18.305 -24.419 -16.615 1.00 95.94 124 ALA A O 1
ATOM 1025 N N . GLU A 1 125 ? 16.152 -25.090 -16.540 1.00 96.00 125 GLU A N 1
ATOM 1026 C CA . GLU A 1 125 ? 15.895 -25.018 -17.984 1.00 96.00 125 GLU A CA 1
ATOM 1027 C C . GLU A 1 125 ? 16.169 -23.623 -18.553 1.00 96.00 125 GLU A C 1
ATOM 1029 O O . GLU A 1 125 ? 16.855 -23.485 -19.564 1.00 96.00 125 GLU A O 1
ATOM 1034 N N . ILE A 1 126 ? 15.679 -22.566 -17.896 1.00 96.44 126 ILE A N 1
ATOM 1035 C CA . ILE A 1 126 ? 15.889 -21.196 -18.382 1.00 96.44 126 ILE A CA 1
ATOM 1036 C C . ILE A 1 126 ? 17.378 -20.837 -18.342 1.00 96.44 126 ILE A C 1
ATOM 1038 O O . ILE A 1 126 ? 17.878 -20.202 -19.263 1.00 96.44 126 ILE A O 1
ATOM 1042 N N . LEU A 1 127 ? 18.109 -21.240 -17.297 1.00 96.44 127 LEU A N 1
ATOM 1043 C CA . LEU A 1 127 ? 19.538 -20.933 -17.159 1.00 96.44 127 LEU A CA 1
ATOM 1044 C C . LEU A 1 127 ? 20.430 -21.613 -18.209 1.00 96.44 127 LEU A C 1
ATOM 1046 O O . LEU A 1 127 ? 21.588 -21.209 -18.336 1.00 96.44 127 LEU A O 1
ATOM 1050 N N . GLU A 1 128 ? 19.929 -22.622 -18.925 1.00 96.88 128 GLU A N 1
ATOM 1051 C CA . GLU A 1 128 ? 20.628 -23.257 -20.048 1.00 96.88 128 GLU A CA 1
ATOM 1052 C C . GLU A 1 128 ? 20.512 -22.462 -21.357 1.00 96.88 128 GLU A C 1
ATOM 1054 O O . GLU A 1 128 ? 21.304 -22.693 -22.268 1.00 96.88 128 GLU A O 1
ATOM 1059 N N . ILE A 1 129 ? 19.573 -21.515 -21.449 1.00 96.75 129 ILE A N 1
ATOM 1060 C CA . ILE A 1 129 ? 19.397 -20.658 -22.625 1.00 96.75 129 ILE A CA 1
ATOM 1061 C C . ILE A 1 129 ? 20.508 -19.605 -22.645 1.00 96.75 129 ILE A C 1
ATOM 1063 O O . ILE A 1 129 ? 20.665 -18.866 -21.673 1.00 96.75 129 ILE A O 1
ATOM 1067 N N . ASP A 1 130 ? 21.266 -19.524 -23.737 1.00 95.12 130 ASP A N 1
ATOM 1068 C CA . ASP A 1 130 ? 22.359 -18.563 -23.944 1.00 95.12 130 ASP A CA 1
ATOM 1069 C C . ASP A 1 130 ? 22.118 -17.587 -25.109 1.00 95.12 130 ASP A C 1
ATOM 1071 O O . ASP A 1 130 ? 22.863 -16.616 -25.245 1.00 95.12 130 ASP A O 1
ATOM 1075 N N . ASP A 1 131 ? 21.053 -17.785 -25.890 1.00 97.12 131 ASP A N 1
ATOM 1076 C CA . ASP A 1 131 ? 20.601 -16.881 -26.950 1.00 97.12 131 ASP A CA 1
ATOM 1077 C C . ASP A 1 131 ? 19.521 -15.907 -26.442 1.00 97.12 131 ASP A C 1
ATOM 1079 O O . ASP A 1 131 ? 18.543 -16.296 -25.797 1.00 97.12 131 ASP A O 1
ATOM 1083 N N . ALA A 1 132 ? 19.698 -14.614 -26.728 1.00 94.94 132 ALA A N 1
ATOM 1084 C CA . ALA A 1 132 ? 18.812 -13.557 -26.246 1.00 94.94 132 ALA A CA 1
ATOM 1085 C C . ALA A 1 132 ? 17.377 -13.670 -26.784 1.00 94.94 132 ALA A C 1
ATOM 1087 O O . ALA A 1 132 ? 16.428 -13.358 -26.065 1.00 94.94 132 ALA A O 1
ATOM 1088 N N . THR A 1 133 ? 17.210 -14.118 -28.032 1.00 95.50 133 THR A N 1
ATOM 1089 C CA . THR A 1 133 ? 15.897 -14.251 -28.677 1.00 95.50 133 THR A CA 1
ATOM 1090 C C . THR A 1 133 ? 15.140 -15.446 -28.113 1.00 95.50 133 THR A C 1
ATOM 1092 O O . THR A 1 133 ? 13.966 -15.316 -27.766 1.00 95.50 133 THR A O 1
ATOM 1095 N N . ASP A 1 134 ? 15.825 -16.577 -27.941 1.00 96.81 134 ASP A N 1
ATOM 1096 C CA . ASP A 1 134 ? 15.236 -17.769 -27.324 1.00 96.81 134 ASP A CA 1
ATOM 1097 C C . ASP A 1 134 ? 14.832 -17.496 -25.861 1.00 96.81 134 ASP A C 1
ATOM 1099 O O . ASP A 1 134 ? 13.777 -17.943 -25.396 1.00 96.81 134 ASP A O 1
ATOM 1103 N N . LEU A 1 135 ? 15.637 -16.711 -25.131 1.00 96.94 135 LEU A N 1
ATOM 1104 C CA . LEU A 1 135 ? 15.323 -16.315 -23.757 1.00 96.94 135 LEU A CA 1
ATOM 1105 C C . LEU A 1 135 ? 14.103 -15.391 -23.700 1.00 96.94 135 LEU A C 1
ATOM 1107 O O . LEU A 1 135 ? 13.237 -15.580 -22.845 1.00 96.94 135 LEU A O 1
ATOM 1111 N N . GLU A 1 136 ? 14.023 -14.402 -24.592 1.00 96.12 136 GLU A N 1
ATOM 1112 C CA . GLU A 1 136 ? 12.869 -13.506 -24.696 1.00 96.12 136 GLU A CA 1
ATOM 1113 C C . GLU A 1 136 ? 11.580 -14.296 -24.952 1.00 96.12 136 GLU A C 1
ATOM 1115 O O . GLU A 1 136 ? 10.587 -14.107 -24.242 1.00 96.12 136 GLU A O 1
ATOM 1120 N N . GLU A 1 137 ? 11.605 -15.232 -25.907 1.00 96.75 137 GLU A N 1
ATOM 1121 C CA . GLU A 1 137 ? 10.462 -16.090 -26.223 1.00 96.75 137 GLU A CA 1
ATOM 1122 C C . GLU A 1 137 ? 10.035 -16.925 -25.008 1.00 96.75 137 GLU A C 1
ATOM 1124 O O . GLU A 1 137 ? 8.858 -16.915 -24.631 1.00 96.75 137 GLU A O 1
ATOM 1129 N N . ARG A 1 138 ? 10.982 -17.597 -24.338 1.00 97.00 138 ARG A N 1
ATOM 1130 C CA . ARG A 1 138 ? 10.680 -18.426 -23.162 1.00 97.00 138 ARG A CA 1
ATOM 1131 C C . ARG A 1 138 ? 10.089 -17.609 -22.015 1.00 97.00 138 ARG A C 1
ATOM 1133 O O . ARG A 1 138 ? 9.114 -18.039 -21.400 1.00 97.00 138 ARG A O 1
ATOM 1140 N N . LEU A 1 139 ? 10.658 -16.444 -21.713 1.00 96.75 139 LEU A N 1
ATOM 1141 C CA . LEU A 1 139 ? 10.164 -15.578 -20.639 1.00 96.75 139 LEU A CA 1
ATOM 1142 C C . LEU A 1 139 ? 8.786 -14.995 -20.968 1.00 96.75 139 LEU A C 1
ATOM 1144 O O . LEU A 1 139 ? 7.945 -14.890 -20.077 1.00 96.75 139 LEU A O 1
ATOM 1148 N N . THR A 1 140 ? 8.523 -14.690 -22.239 1.00 96.19 140 THR A N 1
ATOM 1149 C CA . THR A 1 140 ? 7.208 -14.232 -22.702 1.00 96.19 140 THR A CA 1
ATOM 1150 C C . THR A 1 140 ? 6.156 -15.325 -22.530 1.00 96.19 140 THR A C 1
ATOM 1152 O O . THR A 1 140 ? 5.099 -15.060 -21.965 1.00 96.19 140 THR A O 1
ATOM 1155 N N . GLN A 1 141 ? 6.463 -16.572 -22.904 1.00 96.00 141 GLN A N 1
ATOM 1156 C CA . GLN A 1 141 ? 5.565 -17.715 -22.685 1.00 96.00 141 GLN A CA 1
ATOM 1157 C C . GLN A 1 141 ? 5.233 -17.917 -21.198 1.00 96.00 141 GLN A C 1
ATOM 1159 O O . GLN A 1 141 ? 4.093 -18.221 -20.860 1.00 96.00 141 GLN A O 1
ATOM 1164 N N . LEU A 1 142 ? 6.204 -17.720 -20.298 1.00 96.12 142 LEU A N 1
ATOM 1165 C CA . LEU A 1 142 ? 5.971 -17.811 -18.851 1.00 96.12 142 LEU A CA 1
ATOM 1166 C C . LEU A 1 142 ? 5.071 -16.685 -18.332 1.00 96.12 142 LEU A C 1
ATOM 1168 O O . LEU A 1 142 ? 4.240 -16.922 -17.457 1.00 96.12 142 LEU A O 1
ATOM 1172 N N . ILE A 1 143 ? 5.215 -15.469 -18.866 1.00 95.19 143 ILE A N 1
ATOM 1173 C CA . ILE A 1 143 ? 4.312 -14.353 -18.553 1.00 95.19 143 ILE A CA 1
ATOM 1174 C C . ILE A 1 143 ? 2.889 -14.698 -19.006 1.00 95.19 143 ILE A C 1
ATOM 1176 O O . ILE A 1 143 ? 1.954 -14.532 -18.229 1.00 95.19 143 ILE A O 1
ATOM 1180 N N . GLU A 1 144 ? 2.718 -15.204 -20.230 1.00 95.19 144 GLU A N 1
ATOM 1181 C CA . GLU A 1 144 ? 1.407 -15.594 -20.766 1.00 95.19 144 GLU A CA 1
ATOM 1182 C C . GLU A 1 144 ? 0.751 -16.710 -19.951 1.00 95.19 144 GLU A C 1
ATOM 1184 O O . GLU A 1 144 ? -0.394 -16.556 -19.537 1.00 95.19 144 GLU A O 1
ATOM 1189 N N . ALA A 1 145 ? 1.488 -17.782 -19.649 1.00 94.88 145 ALA A N 1
ATOM 1190 C CA . ALA A 1 145 ? 0.992 -18.867 -18.806 1.00 94.88 145 ALA A CA 1
ATOM 1191 C C . ALA A 1 145 ? 0.595 -18.361 -17.410 1.00 94.88 145 ALA A C 1
ATOM 1193 O O . ALA A 1 145 ? -0.460 -18.717 -16.892 1.00 94.88 145 ALA A O 1
ATOM 1194 N N . GLY A 1 146 ? 1.396 -17.464 -16.824 1.00 94.31 146 GLY A N 1
ATOM 1195 C CA . GLY A 1 146 ? 1.067 -16.833 -15.550 1.00 94.31 146 GLY A CA 1
ATOM 1196 C C . GLY A 1 146 ? -0.230 -16.019 -15.601 1.00 94.31 146 GLY A C 1
ATOM 1197 O O . GLY A 1 146 ? -1.000 -16.059 -14.644 1.00 94.31 146 GLY A O 1
ATOM 1198 N N . ILE A 1 147 ? -0.491 -15.300 -16.698 1.00 93.31 147 ILE A N 1
ATOM 1199 C CA . ILE A 1 147 ? -1.752 -14.565 -16.900 1.00 93.31 147 ILE A CA 1
ATOM 1200 C C . ILE A 1 147 ? -2.932 -15.531 -16.952 1.00 93.31 147 ILE A C 1
ATOM 1202 O O . ILE A 1 147 ? -3.920 -15.311 -16.257 1.00 93.31 147 ILE A O 1
ATOM 1206 N N . ASP A 1 148 ? -2.814 -16.609 -17.728 1.00 92.81 148 ASP A N 1
ATOM 1207 C CA . ASP A 1 148 ? -3.875 -17.613 -17.865 1.00 92.81 148 ASP A CA 1
ATOM 1208 C C . ASP A 1 148 ? -4.197 -18.300 -16.520 1.00 92.81 148 ASP A C 1
ATOM 1210 O O . ASP A 1 148 ? -5.330 -18.714 -16.281 1.00 92.81 148 ASP A O 1
ATOM 1214 N N . GLU A 1 149 ? -3.219 -18.377 -15.612 1.00 91.81 149 GLU A N 1
ATOM 1215 C CA . GLU A 1 149 ? -3.367 -18.888 -14.242 1.00 91.81 149 GLU A CA 1
ATOM 1216 C C . GLU A 1 149 ? -3.755 -17.818 -13.196 1.00 91.81 149 GLU A C 1
ATOM 1218 O O . GLU A 1 149 ? -3.752 -18.102 -11.989 1.00 91.81 149 GLU A O 1
ATOM 1223 N N . GLY A 1 150 ? -4.025 -16.576 -13.610 1.00 90.81 150 GLY A N 1
ATOM 1224 C CA . GLY A 1 150 ? -4.425 -15.473 -12.727 1.00 90.81 150 GLY A CA 1
ATOM 1225 C C . GLY A 1 150 ? -3.299 -14.901 -11.851 1.00 90.81 150 GLY A C 1
ATOM 1226 O O . GLY A 1 150 ? -3.557 -14.234 -10.846 1.00 90.81 150 GLY A O 1
ATOM 1227 N N . TYR A 1 151 ? -2.023 -15.138 -12.181 1.00 92.06 151 TYR A N 1
ATOM 1228 C CA . TYR A 1 151 ? -0.885 -14.626 -11.404 1.00 92.06 151 TYR A CA 1
ATOM 1229 C C . TYR A 1 151 ? -0.919 -13.099 -11.262 1.00 92.06 151 TYR A C 1
ATOM 1231 O O . TYR A 1 151 ? -0.749 -12.576 -10.158 1.00 92.06 151 TYR A O 1
ATOM 1239 N N . ASN A 1 152 ? -1.166 -12.382 -12.359 1.00 93.50 152 ASN A N 1
ATOM 1240 C CA . ASN A 1 152 ? -1.237 -10.923 -12.375 1.00 93.50 152 ASN A CA 1
ATOM 1241 C C . ASN A 1 152 ? -2.355 -10.395 -11.466 1.00 93.50 152 ASN A C 1
ATOM 1243 O O . ASN A 1 152 ? -2.135 -9.416 -10.754 1.00 93.50 152 ASN A O 1
ATOM 1247 N N . LEU A 1 153 ? -3.498 -11.085 -11.403 1.00 92.19 153 LEU A N 1
ATOM 1248 C CA . LEU A 1 153 ? -4.618 -10.725 -10.533 1.00 92.19 153 LEU A CA 1
ATOM 1249 C C . LEU A 1 153 ? -4.320 -10.997 -9.058 1.00 92.19 153 LEU A C 1
ATOM 1251 O O . LEU A 1 153 ? -4.625 -10.161 -8.206 1.00 92.19 153 LEU A O 1
ATOM 1255 N N . ARG A 1 154 ? -3.611 -12.085 -8.735 1.00 91.69 154 ARG A N 1
ATOM 1256 C CA . ARG A 1 154 ? -3.101 -12.318 -7.371 1.00 91.69 154 ARG A CA 1
ATOM 1257 C C . ARG A 1 154 ? -2.114 -11.233 -6.934 1.00 91.69 154 ARG A C 1
ATOM 1259 O O . ARG A 1 154 ? -2.170 -10.761 -5.794 1.00 91.69 154 ARG A O 1
ATOM 1266 N N . VAL A 1 155 ? -1.219 -10.802 -7.828 1.00 93.31 155 VAL A N 1
ATOM 1267 C CA . VAL A 1 155 ? -0.312 -9.672 -7.555 1.00 93.31 155 VAL A CA 1
ATOM 1268 C C . VAL A 1 155 ? -1.111 -8.376 -7.407 1.00 93.31 155 VAL A C 1
ATOM 1270 O O . VAL A 1 155 ? -0.878 -7.637 -6.451 1.00 93.31 155 VAL A O 1
ATOM 1273 N N . LEU A 1 156 ? -2.089 -8.128 -8.283 1.00 94.75 156 LEU A N 1
ATOM 1274 C CA . LEU A 1 156 ? -2.979 -6.970 -8.221 1.00 94.75 156 LEU A CA 1
ATOM 1275 C C . LEU A 1 156 ? -3.715 -6.905 -6.881 1.00 94.75 156 LEU A C 1
ATOM 1277 O O . LEU A 1 156 ? -3.648 -5.881 -6.203 1.00 94.75 156 LEU A O 1
ATOM 1281 N N . ARG A 1 157 ? -4.327 -8.007 -6.438 1.00 93.88 157 ARG A N 1
ATOM 1282 C CA . ARG A 1 157 ? -4.962 -8.124 -5.119 1.00 93.88 157 ARG A CA 1
ATOM 1283 C C . ARG A 1 157 ? -4.004 -7.728 -4.003 1.00 93.88 157 ARG A C 1
ATOM 1285 O O . ARG A 1 157 ? -4.352 -6.915 -3.146 1.00 93.88 157 ARG A O 1
ATOM 1292 N N . ALA A 1 158 ? -2.791 -8.280 -4.002 1.00 92.75 158 ALA A N 1
ATOM 1293 C CA . ALA A 1 158 ? -1.792 -7.971 -2.983 1.00 92.75 158 ALA A CA 1
ATOM 1294 C C . ALA A 1 158 ? -1.403 -6.480 -2.984 1.00 92.75 158 ALA A C 1
ATOM 1296 O O . ALA A 1 158 ? -1.206 -5.886 -1.923 1.00 92.75 158 ALA A O 1
ATOM 1297 N N . GLU A 1 159 ? -1.311 -5.863 -4.159 1.00 94.69 159 GLU A N 1
ATOM 1298 C CA . GLU A 1 159 ? -0.979 -4.448 -4.327 1.00 94.69 159 GLU A CA 1
ATOM 1299 C C . GLU A 1 159 ? -2.123 -3.507 -3.919 1.00 94.69 159 GLU A C 1
ATOM 1301 O O . GLU A 1 159 ? -1.877 -2.498 -3.245 1.00 94.69 159 GLU A O 1
ATOM 1306 N N . ILE A 1 160 ? -3.373 -3.869 -4.227 1.00 96.44 160 ILE A N 1
ATOM 1307 C CA . ILE A 1 160 ? -4.567 -3.169 -3.738 1.00 96.44 160 ILE A CA 1
ATOM 1308 C C . ILE A 1 160 ? -4.599 -3.238 -2.210 1.00 96.44 160 ILE A C 1
ATOM 1310 O O . ILE A 1 160 ? -4.634 -2.191 -1.567 1.00 96.44 160 ILE A O 1
ATOM 1314 N N . ASN A 1 161 ? -4.465 -4.432 -1.621 1.00 93.38 161 ASN A N 1
ATOM 1315 C CA . ASN A 1 161 ? -4.473 -4.633 -0.166 1.00 93.38 161 ASN A CA 1
ATOM 1316 C C . ASN A 1 161 ? -3.360 -3.865 0.570 1.00 93.38 161 ASN A C 1
ATOM 1318 O O . ASN A 1 161 ? -3.529 -3.473 1.726 1.00 93.38 161 ASN A O 1
ATOM 1322 N N . ARG A 1 162 ? -2.212 -3.629 -0.081 1.00 92.75 162 ARG A N 1
ATOM 1323 C CA . ARG A 1 162 ? -1.132 -2.782 0.464 1.00 92.75 162 ARG A CA 1
ATOM 1324 C C . ARG A 1 162 ? -1.500 -1.303 0.502 1.00 92.75 162 ARG A C 1
ATOM 1326 O O . ARG A 1 162 ? -0.946 -0.576 1.320 1.00 92.75 162 ARG A O 1
ATOM 1333 N N . THR A 1 163 ? -2.383 -0.862 -0.386 1.00 95.31 163 THR A N 1
ATOM 1334 C CA . THR A 1 163 ? -2.825 0.532 -0.480 1.00 95.31 163 THR A CA 1
ATOM 1335 C C . THR A 1 163 ? -4.055 0.784 0.381 1.00 95.31 163 THR A C 1
ATOM 1337 O O . THR A 1 163 ? -4.075 1.716 1.181 1.00 95.31 163 THR A O 1
ATOM 1340 N N . VAL A 1 164 ? -5.065 -0.071 0.249 1.00 94.69 164 VAL A N 1
ATOM 1341 C CA . VAL A 1 164 ? -6.340 0.026 0.951 1.00 94.69 164 VAL A CA 1
ATOM 1342 C C . VAL A 1 164 ? -6.753 -1.356 1.470 1.00 94.69 164 VAL A C 1
ATOM 1344 O O . VAL A 1 164 ? -6.793 -2.311 0.699 1.00 94.69 164 VAL A O 1
ATOM 1347 N N . PRO A 1 165 ? -7.080 -1.492 2.767 1.00 93.44 165 PRO A N 1
ATOM 1348 C CA . PRO A 1 165 ? -7.697 -2.703 3.296 1.00 93.44 165 PRO A CA 1
ATOM 1349 C C . PRO A 1 165 ? -9.043 -2.980 2.610 1.00 93.44 165 PRO A C 1
ATOM 1351 O O . PRO A 1 165 ? -10.036 -2.298 2.877 1.00 93.44 165 PRO A O 1
ATOM 1354 N N . VAL A 1 166 ? -9.079 -3.984 1.734 1.00 94.00 166 VAL A N 1
ATOM 1355 C CA . VAL A 1 166 ? -10.262 -4.313 0.920 1.00 94.00 166 VAL A CA 1
ATOM 1356 C C . VAL A 1 166 ? -11.415 -4.806 1.789 1.00 94.00 166 VAL A C 1
ATOM 1358 O O . VAL A 1 166 ? -12.548 -4.347 1.639 1.00 94.00 166 VAL A O 1
ATOM 1361 N N . TRP A 1 167 ? -11.100 -5.683 2.740 1.00 94.38 167 TRP A N 1
ATOM 1362 C CA . TRP A 1 167 ? -12.055 -6.310 3.647 1.00 94.38 167 TRP A CA 1
ATOM 1363 C C . TRP A 1 167 ? -12.018 -5.689 5.047 1.00 94.38 167 TRP A C 1
ATOM 1365 O O . TRP A 1 167 ? -10.995 -5.110 5.440 1.00 94.38 167 TRP A O 1
ATOM 1375 N N . PRO A 1 168 ? -13.104 -5.818 5.831 1.00 91.88 168 PRO A N 1
ATOM 1376 C CA . PRO A 1 168 ? -13.069 -5.525 7.256 1.00 91.88 168 PRO A CA 1
ATOM 1377 C C . PRO A 1 168 ? -11.994 -6.344 7.979 1.00 91.88 168 PRO A C 1
ATOM 1379 O O . PRO A 1 168 ? -11.700 -7.487 7.623 1.00 91.88 168 PRO A O 1
ATOM 1382 N N . LEU A 1 169 ? -11.414 -5.772 9.035 1.00 90.12 169 LEU A N 1
ATOM 1383 C CA . LEU A 1 169 ? -10.425 -6.479 9.852 1.00 90.12 169 LEU A CA 1
ATOM 1384 C C . LEU A 1 169 ? -11.021 -7.729 10.503 1.00 90.12 169 LEU A C 1
ATOM 1386 O O . LEU A 1 169 ? -12.133 -7.679 11.029 1.00 90.12 169 LEU A O 1
ATOM 1390 N N . TYR A 1 170 ? -10.224 -8.800 10.566 1.00 90.94 170 TYR A N 1
ATOM 1391 C CA . TYR A 1 170 ? -10.642 -10.053 11.195 1.00 90.94 170 TYR A CA 1
ATOM 1392 C C . TYR A 1 170 ? -11.168 -9.845 12.620 1.00 90.94 170 TYR A C 1
ATOM 1394 O O . TYR A 1 170 ? -10.592 -9.063 13.397 1.00 90.94 170 TYR A O 1
ATOM 1402 N N . PRO A 1 171 ? -12.250 -10.556 12.983 1.00 88.12 171 PRO A N 1
ATOM 1403 C CA . PRO A 1 171 ? -12.878 -10.422 14.284 1.00 88.12 171 PRO A CA 1
ATOM 1404 C C . PRO A 1 171 ? -11.935 -10.907 15.389 1.00 88.12 171 PRO A C 1
ATOM 1406 O O . PRO A 1 171 ? -11.014 -11.691 15.169 1.00 88.12 171 PRO A O 1
ATOM 1409 N N . ALA A 1 172 ? -12.141 -10.421 16.613 1.00 84.88 172 ALA A N 1
ATOM 1410 C CA . ALA A 1 172 ? -11.269 -10.784 17.724 1.00 84.88 172 ALA A CA 1
ATOM 1411 C C . ALA A 1 172 ? -11.496 -12.240 18.161 1.00 84.88 172 ALA A C 1
ATOM 1413 O O . ALA A 1 172 ? -12.632 -12.674 18.339 1.00 84.88 172 ALA A O 1
ATOM 1414 N N . PHE A 1 173 ? -10.412 -12.966 18.432 1.00 84.00 173 PHE A N 1
ATOM 1415 C CA . PHE A 1 173 ? -10.477 -14.332 18.948 1.00 84.00 173 PHE A CA 1
ATOM 1416 C C . PHE A 1 173 ? -10.352 -14.354 20.477 1.00 84.00 173 PHE A C 1
ATOM 1418 O O . PHE A 1 173 ? -9.376 -13.859 21.047 1.00 84.00 173 PHE A O 1
ATOM 1425 N N . GLY A 1 174 ? -11.357 -14.908 21.153 1.00 79.31 174 GLY A N 1
ATOM 1426 C CA . GLY A 1 174 ? -11.406 -15.059 22.605 1.00 79.31 174 GLY A CA 1
ATOM 1427 C C . GLY A 1 174 ? -11.246 -16.510 23.063 1.00 79.31 174 GLY A C 1
ATOM 1428 O O . GLY A 1 174 ? -11.172 -17.445 22.275 1.00 79.31 174 GLY A O 1
ATOM 1429 N N . GLN A 1 175 ? -11.270 -16.726 24.382 1.00 73.94 175 GLN A N 1
ATOM 1430 C CA . GLN A 1 175 ? -11.159 -18.073 24.974 1.00 73.94 175 GLN A CA 1
ATOM 1431 C C . GLN A 1 175 ? -12.304 -19.028 24.597 1.00 73.94 175 GLN A C 1
ATOM 1433 O O . GLN A 1 175 ? -12.186 -20.230 24.808 1.00 73.94 175 GLN A O 1
ATOM 1438 N N . ARG A 1 176 ? -13.428 -18.496 24.104 1.00 72.81 176 ARG A N 1
ATOM 1439 C CA . ARG A 1 176 ? -14.629 -19.256 23.727 1.00 72.81 176 ARG A CA 1
ATOM 1440 C C . ARG A 1 176 ? -14.909 -19.210 22.221 1.00 72.81 176 ARG A C 1
ATOM 1442 O O . ARG A 1 176 ? -16.028 -19.499 21.820 1.00 72.81 176 ARG A O 1
ATOM 1449 N N . GLY A 1 177 ? -13.917 -18.829 21.418 1.00 79.06 177 GLY A N 1
ATOM 1450 C CA . GLY A 1 177 ? -14.056 -18.638 19.976 1.00 79.06 177 GLY A CA 1
ATOM 1451 C C . GLY A 1 177 ? -14.147 -17.166 19.578 1.00 79.06 177 GLY A C 1
ATOM 1452 O O . GLY A 1 177 ? -13.672 -16.286 20.303 1.00 79.06 177 GLY A O 1
ATOM 1453 N N . VAL A 1 178 ? -14.721 -16.911 18.405 1.00 86.19 178 VAL A N 1
ATOM 1454 C CA . VAL A 1 178 ? -14.734 -15.588 17.768 1.00 86.19 178 VAL A CA 1
ATOM 1455 C C . VAL A 1 178 ? -15.749 -14.660 18.437 1.00 86.19 178 VAL A C 1
ATOM 1457 O O . VAL A 1 178 ? -16.882 -15.040 18.726 1.00 86.19 178 VAL A O 1
ATOM 1460 N N . LEU A 1 179 ? -15.329 -13.427 18.713 1.00 85.69 179 LEU A N 1
ATOM 1461 C CA . LEU A 1 179 ? -16.146 -12.380 19.319 1.00 85.69 179 LEU A CA 1
ATOM 1462 C C . LEU A 1 179 ? -16.709 -11.464 18.229 1.00 85.69 179 LEU A C 1
ATOM 1464 O O . LEU A 1 179 ? -15.948 -10.957 17.410 1.00 85.69 179 LEU A O 1
ATOM 1468 N N . GLY A 1 180 ? -18.018 -11.201 18.270 1.00 85.50 180 GLY A N 1
ATOM 1469 C CA . GLY A 1 180 ? -18.675 -10.304 17.310 1.00 85.50 180 GLY A CA 1
ATOM 1470 C C . GLY A 1 180 ? -18.766 -10.878 15.894 1.00 85.50 180 GLY A C 1
ATOM 1471 O O . GLY A 1 180 ? -18.699 -10.118 14.938 1.00 85.50 180 GLY A O 1
ATOM 1472 N N . TRP A 1 181 ? -18.882 -12.206 15.766 1.00 90.19 181 TRP A N 1
ATOM 1473 C CA . TRP A 1 181 ? -18.943 -12.893 14.473 1.00 90.19 181 TRP A CA 1
ATOM 1474 C C . TRP A 1 181 ? -20.091 -12.394 13.591 1.00 90.19 181 TRP A C 1
ATOM 1476 O O . TRP A 1 181 ? -19.844 -11.996 12.461 1.00 90.19 181 TRP A O 1
ATOM 1486 N N . ASP A 1 182 ? -21.310 -12.320 14.129 1.00 89.88 182 ASP A N 1
ATOM 1487 C CA . ASP A 1 182 ? -22.487 -11.890 13.360 1.00 89.88 182 ASP A CA 1
ATOM 1488 C C . ASP A 1 182 ? -22.310 -10.478 12.775 1.00 89.88 182 ASP A C 1
ATOM 1490 O O . ASP A 1 182 ? -22.592 -10.240 11.605 1.00 89.88 182 ASP A O 1
ATOM 1494 N N . GLU A 1 183 ? -21.767 -9.552 13.573 1.00 87.94 183 GLU A N 1
ATOM 1495 C CA . GLU A 1 183 ? -21.473 -8.179 13.144 1.00 87.94 183 GLU A CA 1
ATOM 1496 C C . GLU A 1 183 ? -20.371 -8.141 12.073 1.00 87.94 183 GLU A C 1
ATOM 1498 O O . GLU A 1 183 ? -20.443 -7.353 11.130 1.00 87.94 183 GLU A O 1
ATOM 1503 N N . TYR A 1 184 ? -19.354 -8.996 12.201 1.00 91.25 184 TYR A N 1
ATOM 1504 C CA . TYR A 1 184 ? -18.299 -9.124 11.201 1.00 91.25 184 TYR A CA 1
ATOM 1505 C C . TYR A 1 184 ? -18.835 -9.668 9.871 1.00 91.25 184 TYR A C 1
ATOM 1507 O O . TYR A 1 184 ? -18.499 -9.122 8.821 1.00 91.25 184 TYR A O 1
ATOM 1515 N N . VAL A 1 185 ? -19.686 -10.698 9.903 1.00 93.69 185 VAL A N 1
ATOM 1516 C CA . VAL A 1 185 ? -20.322 -11.258 8.701 1.00 93.69 185 VAL A CA 1
ATOM 1517 C C . VAL A 1 185 ? -21.195 -10.203 8.025 1.00 93.69 185 VAL A C 1
ATOM 1519 O O . VAL A 1 185 ? -21.040 -9.971 6.830 1.00 93.69 185 VAL A O 1
ATOM 1522 N N . GLU A 1 186 ? -22.041 -9.497 8.782 1.00 91.75 186 GLU A N 1
ATOM 1523 C CA . GLU A 1 186 ? -22.883 -8.414 8.253 1.00 91.75 186 GLU A CA 1
ATOM 1524 C C . GLU A 1 186 ? -22.041 -7.329 7.559 1.00 91.75 186 GLU A C 1
ATOM 1526 O O . GLU A 1 186 ? -22.330 -6.940 6.429 1.00 91.75 186 GLU A O 1
ATOM 1531 N N . GLN A 1 187 ? -20.951 -6.882 8.191 1.00 90.56 187 GLN A N 1
ATOM 1532 C CA . GLN A 1 187 ? -20.044 -5.881 7.615 1.00 90.56 187 GLN A CA 1
ATOM 1533 C C . GLN A 1 187 ? -19.297 -6.385 6.383 1.00 90.56 187 GLN A C 1
ATOM 1535 O O . GLN A 1 187 ? -19.044 -5.610 5.458 1.00 90.56 187 GLN A O 1
ATOM 1540 N N . THR A 1 188 ? -18.915 -7.659 6.383 1.00 94.94 188 THR A N 1
ATOM 1541 C CA . THR A 1 188 ? -18.183 -8.286 5.280 1.00 94.94 188 THR A CA 1
ATOM 1542 C C . THR A 1 188 ? -19.083 -8.405 4.060 1.00 94.94 188 THR A C 1
ATOM 1544 O O . THR A 1 188 ? -18.697 -7.942 2.991 1.00 94.94 188 THR A O 1
ATOM 1547 N N . LEU A 1 189 ? -20.311 -8.897 4.231 1.00 95.62 189 LEU A N 1
ATOM 1548 C CA . LEU A 1 189 ? -21.295 -8.986 3.153 1.00 95.62 189 LEU A CA 1
ATOM 1549 C C . LEU A 1 189 ? -21.700 -7.602 2.639 1.00 95.62 189 LEU A C 1
ATOM 1551 O O . LEU A 1 189 ? -21.654 -7.373 1.438 1.00 95.62 189 LEU A O 1
ATOM 1555 N N . ALA A 1 190 ? -21.959 -6.636 3.525 1.00 92.62 190 ALA A N 1
ATOM 1556 C CA . ALA A 1 190 ? -22.231 -5.256 3.114 1.00 92.62 190 ALA A CA 1
ATOM 1557 C C . ALA A 1 190 ? -21.043 -4.612 2.376 1.00 92.62 190 ALA A C 1
ATOM 1559 O O . ALA A 1 190 ? -21.220 -3.704 1.569 1.00 92.62 190 ALA A O 1
ATOM 1560 N N . THR A 1 191 ? -19.812 -5.042 2.665 1.00 93.81 191 THR A N 1
ATOM 1561 C CA . THR A 1 191 ? -18.619 -4.587 1.941 1.00 93.81 191 THR A CA 1
ATOM 1562 C C . THR A 1 191 ? -18.502 -5.274 0.583 1.00 93.81 191 THR A C 1
ATOM 1564 O O . THR A 1 191 ? -18.214 -4.591 -0.395 1.00 93.81 191 THR A O 1
ATOM 1567 N N . ALA A 1 192 ? -18.788 -6.574 0.503 1.00 95.00 192 ALA A N 1
ATOM 1568 C CA . ALA A 1 192 ? -18.852 -7.313 -0.753 1.00 95.00 192 ALA A CA 1
ATOM 1569 C C . ALA A 1 192 ? -19.914 -6.724 -1.695 1.00 95.00 192 ALA A C 1
ATOM 1571 O O . ALA A 1 192 ? -19.616 -6.469 -2.857 1.00 95.00 192 ALA A O 1
ATOM 1572 N N . GLU A 1 193 ? -21.099 -6.393 -1.172 1.00 93.88 193 GLU A N 1
ATOM 1573 C CA . GLU A 1 193 ? -22.182 -5.736 -1.912 1.00 93.88 193 GLU A CA 1
ATOM 1574 C C . GLU A 1 193 ? -21.734 -4.430 -2.580 1.00 93.88 193 GLU A C 1
ATOM 1576 O O . GLU A 1 193 ? -22.152 -4.159 -3.701 1.00 93.88 193 GLU A O 1
ATOM 1581 N N . ARG A 1 194 ? -20.845 -3.634 -1.961 1.00 93.12 194 ARG A N 1
ATOM 1582 C CA . ARG A 1 194 ? -20.301 -2.423 -2.612 1.00 93.12 194 ARG A CA 1
ATOM 1583 C C . ARG A 1 194 ? -19.513 -2.773 -3.864 1.00 93.12 194 ARG A C 1
ATOM 1585 O O . ARG A 1 194 ? -19.712 -2.137 -4.897 1.00 93.12 194 ARG A O 1
ATOM 1592 N N . TYR A 1 195 ? -18.652 -3.785 -3.770 1.00 94.94 195 TYR A N 1
ATOM 1593 C CA . TYR A 1 195 ? -17.834 -4.228 -4.893 1.00 94.94 195 TYR A CA 1
ATOM 1594 C C . TYR A 1 195 ? -18.692 -4.789 -6.020 1.00 94.94 195 TYR A C 1
ATOM 1596 O O . TYR A 1 195 ? -18.472 -4.426 -7.164 1.00 94.94 195 TYR A O 1
ATOM 1604 N N . VAL A 1 196 ? -19.701 -5.606 -5.712 1.00 94.75 196 VAL A N 1
ATOM 1605 C CA . VAL A 1 196 ? -20.521 -6.260 -6.744 1.00 94.75 196 VAL A CA 1
ATOM 1606 C C . VAL A 1 196 ? -21.735 -5.441 -7.187 1.00 94.75 196 VAL A C 1
ATOM 1608 O O . VAL A 1 196 ? -22.431 -5.851 -8.108 1.00 94.75 196 VAL A O 1
ATOM 1611 N N . SER A 1 197 ? -21.998 -4.277 -6.584 1.00 93.50 197 SER A N 1
ATOM 1612 C CA . SER A 1 197 ? -23.214 -3.476 -6.825 1.00 93.50 197 SER A CA 1
ATOM 1613 C C . SER A 1 197 ? -23.455 -3.084 -8.288 1.00 93.50 197 SER A C 1
ATOM 1615 O O . SER A 1 197 ? -24.601 -2.857 -8.680 1.00 93.50 197 SER A O 1
ATOM 1617 N N . ALA A 1 198 ? -22.394 -2.993 -9.093 1.00 90.44 198 ALA A N 1
ATOM 1618 C CA . ALA A 1 198 ? -22.472 -2.686 -10.520 1.00 90.44 198 ALA A CA 1
ATOM 1619 C C . ALA A 1 198 ? -22.800 -3.915 -11.394 1.00 90.44 198 ALA A C 1
ATOM 1621 O O . ALA A 1 198 ? -23.244 -3.768 -12.534 1.00 90.44 198 ALA A O 1
ATOM 1622 N N . LEU A 1 199 ? -22.633 -5.129 -10.861 1.00 91.44 199 LEU A N 1
ATOM 1623 C CA . LEU A 1 199 ? -22.950 -6.374 -11.553 1.00 91.44 199 LEU A CA 1
ATOM 1624 C C . LEU A 1 199 ? -24.467 -6.602 -11.604 1.00 91.44 199 LEU A C 1
ATOM 1626 O O . LEU A 1 199 ? -25.229 -6.090 -10.788 1.00 91.44 199 LEU A O 1
ATOM 1630 N N . SER A 1 200 ? -24.934 -7.416 -12.552 1.00 90.38 200 SER A N 1
ATOM 1631 C CA . SER A 1 200 ? -26.323 -7.896 -12.540 1.00 90.38 200 SER A CA 1
ATOM 1632 C C . SER A 1 200 ? -26.585 -8.780 -11.320 1.00 90.38 200 SER A C 1
ATOM 1634 O O . SER A 1 200 ? -25.709 -9.578 -11.004 1.00 90.38 200 SER A O 1
ATOM 1636 N N . ASP A 1 201 ? -27.796 -8.757 -10.752 1.00 89.88 201 ASP A N 1
ATOM 1637 C CA . ASP A 1 201 ? -28.193 -9.583 -9.592 1.00 89.88 201 ASP A CA 1
ATOM 1638 C C . ASP A 1 201 ? -27.712 -11.046 -9.682 1.00 89.88 201 ASP A C 1
ATOM 1640 O O . ASP A 1 201 ? -27.135 -11.569 -8.739 1.00 89.88 201 ASP A O 1
ATOM 1644 N N . VAL A 1 202 ? -27.843 -11.683 -10.854 1.00 91.25 202 VAL A N 1
ATOM 1645 C CA . VAL A 1 202 ? -27.386 -13.070 -11.080 1.00 91.25 202 VAL A CA 1
ATOM 1646 C C . VAL A 1 202 ? -25.881 -13.243 -10.825 1.00 91.25 202 VAL A C 1
ATOM 1648 O O . VAL A 1 202 ? -25.482 -14.203 -10.181 1.00 91.25 202 VAL A O 1
ATOM 1651 N N . ARG A 1 203 ? -25.054 -12.302 -11.296 1.00 91.38 203 ARG A N 1
ATOM 1652 C CA . ARG A 1 203 ? -23.594 -12.304 -11.082 1.00 91.38 203 ARG A CA 1
ATOM 1653 C C . ARG A 1 203 ? -23.221 -11.875 -9.661 1.00 91.38 203 ARG A C 1
ATOM 1655 O O . ARG A 1 203 ? -22.186 -12.285 -9.156 1.00 91.38 203 ARG A O 1
ATOM 1662 N N . GLN A 1 204 ? -24.048 -11.054 -9.007 1.00 93.12 204 GLN A N 1
ATOM 1663 C CA . GLN A 1 204 ? -23.842 -10.710 -7.596 1.00 93.12 204 GLN A CA 1
ATOM 1664 C C . GLN A 1 204 ? -23.984 -11.956 -6.720 1.00 93.12 204 GLN A C 1
ATOM 1666 O O . GLN A 1 204 ? -23.120 -12.215 -5.885 1.00 93.12 204 GLN A O 1
ATOM 1671 N N . ASP A 1 205 ? -25.033 -12.750 -6.945 1.00 94.31 205 ASP A N 1
ATOM 1672 C CA . ASP A 1 205 ? -25.288 -13.985 -6.198 1.00 94.31 205 ASP A CA 1
ATOM 1673 C C . ASP A 1 205 ? -24.150 -15.010 -6.371 1.00 94.31 205 ASP A C 1
ATOM 1675 O O . ASP A 1 205 ? -23.787 -15.688 -5.410 1.00 94.31 205 ASP A O 1
ATOM 1679 N N . GLU A 1 206 ? -23.534 -15.070 -7.559 1.00 93.50 206 GLU A N 1
ATOM 1680 C CA . GLU A 1 206 ? -22.370 -15.924 -7.856 1.00 93.50 206 GLU A CA 1
ATOM 1681 C C . GLU A 1 206 ? -21.121 -15.584 -7.018 1.00 93.50 206 GLU A C 1
ATOM 1683 O O . GLU A 1 206 ? -20.236 -16.426 -6.893 1.00 93.50 206 GLU A O 1
ATOM 1688 N N . ILE A 1 207 ? -21.059 -14.398 -6.401 1.00 93.50 207 ILE A N 1
ATOM 1689 C CA . ILE A 1 207 ? -19.960 -13.976 -5.513 1.00 93.50 207 ILE A CA 1
ATOM 1690 C C . ILE A 1 207 ? -20.411 -13.962 -4.047 1.00 93.50 207 ILE A C 1
ATOM 1692 O O . ILE A 1 207 ? -19.702 -14.438 -3.158 1.00 93.50 207 ILE A O 1
ATOM 1696 N N . ILE A 1 208 ? -21.596 -13.409 -3.774 1.00 96.25 208 ILE A N 1
ATOM 1697 C CA . ILE A 1 208 ? -22.097 -13.195 -2.412 1.00 96.25 208 ILE A CA 1
ATOM 1698 C C . ILE A 1 208 ? -22.449 -14.512 -1.724 1.00 96.25 208 ILE A C 1
ATOM 1700 O O . ILE A 1 208 ? -22.168 -14.657 -0.531 1.00 96.25 208 ILE A O 1
ATOM 1704 N N . GLU A 1 209 ? -23.057 -15.463 -2.435 1.00 96.00 209 GLU A N 1
ATOM 1705 C CA . GLU A 1 209 ? -23.496 -16.709 -1.808 1.00 96.00 209 GLU A CA 1
ATOM 1706 C C . GLU A 1 209 ? -22.321 -17.636 -1.458 1.00 96.00 209 GLU A C 1
ATOM 1708 O O . GLU A 1 209 ? -22.247 -18.044 -0.297 1.00 96.00 209 GLU A O 1
ATOM 1713 N N . PRO A 1 210 ? -21.326 -17.874 -2.340 1.00 96.81 210 PRO A N 1
ATOM 1714 C CA . PRO A 1 210 ? -20.123 -18.616 -1.955 1.00 96.81 210 PRO A CA 1
ATOM 1715 C C . PRO A 1 210 ? -19.352 -17.962 -0.802 1.00 96.81 210 PRO A C 1
ATOM 1717 O O . PRO A 1 210 ? -18.876 -18.656 0.094 1.00 96.81 210 PRO A O 1
ATOM 1720 N N . LEU A 1 211 ? -19.273 -16.625 -0.770 1.00 97.19 211 LEU A N 1
ATOM 1721 C CA . LEU A 1 211 ? -18.676 -15.898 0.354 1.00 97.19 211 LEU A CA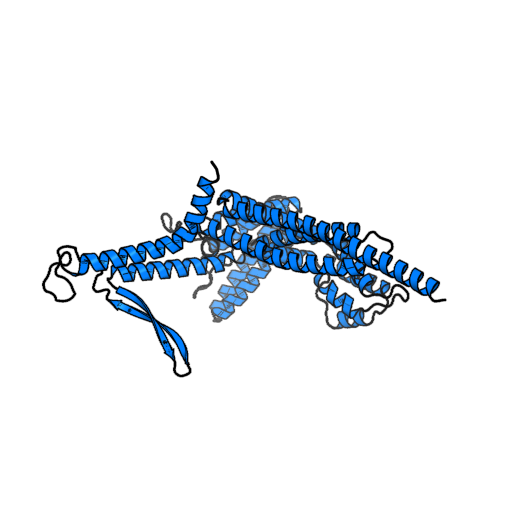 1
ATOM 1722 C C . LEU A 1 211 ? -19.432 -16.176 1.661 1.00 97.19 211 LEU A C 1
ATOM 1724 O O . LEU A 1 211 ? -18.813 -16.433 2.693 1.00 97.19 211 LEU A O 1
ATOM 1728 N N . ARG A 1 212 ? -20.768 -16.131 1.639 1.00 97.56 212 ARG A N 1
ATOM 1729 C CA . ARG A 1 212 ? -21.601 -16.437 2.810 1.00 97.56 212 ARG A CA 1
ATOM 1730 C C . ARG A 1 212 ? -21.370 -17.866 3.297 1.00 97.56 212 ARG A C 1
ATOM 1732 O O . ARG A 1 212 ? -21.105 -18.046 4.485 1.00 97.56 212 ARG A O 1
ATOM 1739 N N . GLU A 1 213 ? -21.456 -18.844 2.400 1.00 97.06 213 GLU A N 1
ATOM 1740 C CA . GLU A 1 213 ? -21.249 -20.262 2.717 1.00 97.06 213 GLU A CA 1
ATOM 1741 C C . GLU A 1 213 ? -19.845 -20.496 3.294 1.00 97.06 213 GLU A C 1
ATOM 1743 O O . GLU A 1 213 ? -19.711 -21.069 4.374 1.00 97.06 213 GLU A O 1
ATOM 1748 N N . GLY A 1 214 ? -18.805 -19.948 2.659 1.00 96.69 214 GLY A N 1
ATOM 1749 C CA . GLY A 1 214 ? -17.424 -20.072 3.128 1.00 96.69 214 GLY A CA 1
ATOM 1750 C C . GLY A 1 214 ? -17.192 -19.466 4.517 1.00 96.69 214 GLY A C 1
ATOM 1751 O O . GLY A 1 214 ? -16.475 -20.042 5.339 1.00 96.69 214 GLY A O 1
ATOM 1752 N N . LEU A 1 215 ? -17.827 -18.327 4.829 1.00 96.00 215 LEU A N 1
ATOM 1753 C CA . LEU A 1 215 ? -17.783 -17.742 6.174 1.00 96.00 215 LEU A CA 1
ATOM 1754 C C . LEU A 1 215 ? -18.424 -18.685 7.206 1.00 96.00 215 LEU A C 1
ATOM 1756 O O . LEU A 1 215 ? -17.851 -18.915 8.276 1.00 96.00 215 LEU A O 1
ATOM 1760 N N . GLU A 1 216 ? -19.604 -19.229 6.903 1.00 94.88 216 GLU A N 1
ATOM 1761 C CA . GLU A 1 216 ? -20.312 -20.163 7.784 1.00 94.88 216 GLU A CA 1
ATOM 1762 C C . GLU A 1 216 ? -19.513 -21.451 8.022 1.00 94.88 216 GLU A C 1
ATOM 1764 O O . GLU A 1 216 ? -19.382 -21.877 9.177 1.00 94.88 216 GLU A O 1
ATOM 1769 N N . ASP A 1 217 ? -18.921 -22.015 6.971 1.00 95.06 217 ASP A N 1
ATOM 1770 C CA . ASP A 1 217 ? -18.093 -23.221 7.031 1.00 95.06 217 ASP A CA 1
ATOM 1771 C C . ASP A 1 217 ? -16.838 -23.003 7.883 1.00 95.06 217 ASP A C 1
ATOM 1773 O O . ASP A 1 217 ? -16.586 -23.769 8.820 1.00 95.06 217 ASP A O 1
ATOM 1777 N N . ALA A 1 218 ? -16.106 -21.903 7.662 1.00 92.62 218 ALA A N 1
ATOM 1778 C CA . ALA A 1 218 ? -14.928 -21.561 8.460 1.00 92.62 218 ALA A CA 1
ATOM 1779 C C . ALA A 1 218 ? -15.263 -21.457 9.961 1.00 92.62 218 ALA A C 1
ATOM 1781 O O . ALA A 1 218 ? -14.517 -21.934 10.826 1.00 92.62 218 ALA A O 1
ATOM 1782 N N . PHE A 1 219 ? -16.414 -20.866 10.294 1.00 91.25 219 PHE A N 1
ATOM 1783 C CA . PHE A 1 219 ? -16.881 -20.769 11.675 1.00 91.25 219 PHE A CA 1
ATOM 1784 C C . PHE A 1 219 ? -17.337 -22.123 12.243 1.00 91.25 219 PHE A C 1
ATOM 1786 O O . PHE A 1 219 ? -17.056 -22.447 13.405 1.00 91.25 219 PHE A O 1
ATOM 1793 N N . HIS A 1 220 ? -18.021 -22.944 11.444 1.00 90.88 220 HIS A N 1
ATOM 1794 C CA . HIS A 1 220 ? -18.468 -24.273 11.852 1.00 90.88 220 HIS A CA 1
ATOM 1795 C C . HIS A 1 220 ? -17.295 -25.217 12.146 1.00 90.88 220 HIS A C 1
ATOM 1797 O O . HIS A 1 220 ? -17.285 -25.907 13.178 1.00 90.88 220 HIS A O 1
ATOM 1803 N N . ASP A 1 221 ? -16.285 -25.218 11.280 1.00 89.12 221 ASP A N 1
ATOM 1804 C CA . ASP A 1 221 ? -15.076 -26.023 11.432 1.00 89.12 221 ASP A CA 1
ATOM 1805 C C . ASP A 1 221 ? -14.311 -25.644 12.696 1.00 89.12 221 ASP A C 1
ATOM 1807 O O . ASP A 1 221 ? -13.922 -26.517 13.483 1.00 89.12 221 ASP A O 1
ATOM 1811 N N . GLN A 1 222 ? -14.208 -24.344 12.976 1.00 88.56 222 GLN A N 1
ATOM 1812 C CA . GLN A 1 222 ? -13.640 -23.840 14.219 1.00 88.56 222 GLN A CA 1
ATOM 1813 C C . GLN A 1 222 ? -14.384 -24.379 15.455 1.00 88.56 222 GLN A C 1
ATOM 1815 O O . GLN A 1 222 ? -13.758 -24.891 16.392 1.00 88.56 222 GLN A O 1
ATOM 1820 N N . LEU A 1 223 ? -15.719 -24.277 15.494 1.00 86.50 223 LEU A N 1
ATOM 1821 C CA . LEU A 1 223 ? -16.520 -24.790 16.614 1.00 86.50 223 LEU A CA 1
ATOM 1822 C C . LEU A 1 223 ? -16.342 -26.303 16.784 1.00 86.50 223 LEU A C 1
ATOM 1824 O O . LEU A 1 223 ? -16.246 -26.809 17.908 1.00 86.50 223 LEU A O 1
ATOM 1828 N N . THR A 1 224 ? -16.259 -27.029 15.673 1.00 88.38 224 THR A N 1
ATOM 1829 C CA . THR A 1 224 ? -16.023 -28.471 15.656 1.00 88.38 224 THR A CA 1
ATOM 1830 C C . THR A 1 224 ? -14.641 -28.826 16.209 1.00 88.38 224 THR A C 1
ATOM 1832 O O . THR A 1 224 ? -14.534 -29.748 17.024 1.00 88.38 224 THR A O 1
ATOM 1835 N N . ALA A 1 225 ? -13.593 -28.091 15.833 1.00 86.56 225 ALA A N 1
ATOM 1836 C CA . ALA A 1 225 ? -12.234 -28.277 16.341 1.00 86.56 225 ALA A CA 1
ATOM 1837 C C . ALA A 1 225 ? -12.144 -28.018 17.857 1.00 86.56 225 ALA A C 1
ATOM 1839 O O . ALA A 1 225 ? -11.612 -28.853 18.598 1.00 86.56 225 ALA A O 1
ATOM 1840 N N . ILE A 1 226 ? -12.758 -26.934 18.349 1.00 85.12 226 ILE A N 1
ATOM 1841 C CA . ILE A 1 226 ? -12.821 -26.621 19.789 1.00 85.12 226 ILE A CA 1
ATOM 1842 C C . ILE A 1 226 ? -13.537 -27.741 20.557 1.00 85.12 226 ILE A C 1
ATOM 1844 O O . ILE A 1 226 ? -13.039 -28.209 21.583 1.00 85.12 226 ILE A O 1
ATOM 1848 N N . ASN A 1 227 ? -14.673 -28.227 20.048 1.00 86.25 227 ASN A N 1
ATOM 1849 C CA . ASN A 1 227 ? -15.425 -29.320 20.673 1.00 86.25 227 ASN A CA 1
ATOM 1850 C C . ASN A 1 227 ? -14.649 -30.649 20.698 1.00 86.25 227 ASN A C 1
ATOM 1852 O O . ASN A 1 227 ? -14.842 -31.457 21.608 1.00 86.25 227 ASN A O 1
ATOM 1856 N N . LYS A 1 228 ? -13.748 -30.873 19.733 1.00 89.25 228 LYS A N 1
ATOM 1857 C CA . LYS A 1 228 ? -12.835 -32.030 19.688 1.00 89.25 228 LYS A CA 1
ATOM 1858 C C . LYS A 1 228 ? -11.615 -31.883 20.612 1.00 89.25 228 LYS A C 1
ATOM 1860 O O . LYS A 1 228 ? -10.817 -32.814 20.704 1.00 89.25 228 LYS A O 1
ATOM 1865 N N . GLY A 1 229 ? -11.487 -30.764 21.328 1.00 86.00 229 GLY A N 1
ATOM 1866 C CA . GLY A 1 229 ? -10.417 -30.522 22.296 1.00 86.00 229 GLY A CA 1
ATOM 1867 C C . GLY A 1 229 ? -9.148 -29.905 21.705 1.00 86.00 229 GLY A C 1
ATOM 1868 O O . GLY A 1 229 ? -8.097 -29.997 22.343 1.00 86.00 229 GLY A O 1
ATOM 1869 N N . ALA A 1 230 ? -9.222 -29.293 20.517 1.00 85.50 230 ALA A N 1
ATOM 1870 C CA . ALA A 1 230 ? -8.109 -28.534 19.951 1.00 85.50 230 ALA A CA 1
ATOM 1871 C C . ALA A 1 230 ? -7.712 -27.354 20.860 1.00 85.50 230 ALA A C 1
ATOM 1873 O O . ALA A 1 230 ? -8.533 -26.783 21.585 1.00 85.50 230 ALA A O 1
ATOM 1874 N N . SER A 1 231 ? -6.431 -26.982 20.826 1.00 84.81 231 SER A N 1
ATOM 1875 C CA . SER A 1 231 ? -5.942 -25.803 21.544 1.00 84.81 231 SER A CA 1
ATOM 1876 C C . SER A 1 231 ? -6.589 -24.533 20.973 1.00 84.81 231 SER A C 1
ATOM 1878 O O . SER A 1 231 ? -6.665 -24.396 19.748 1.00 84.81 231 SER A O 1
ATOM 1880 N N . PRO A 1 232 ? -6.985 -23.555 21.812 1.00 80.19 232 PRO A N 1
ATOM 1881 C CA . PRO A 1 232 ? -7.523 -22.283 21.331 1.00 80.19 232 PRO A CA 1
ATOM 1882 C C . PRO A 1 232 ? -6.577 -21.527 20.390 1.00 80.19 232 PRO A C 1
ATOM 1884 O O . PRO A 1 232 ? -7.045 -20.847 19.487 1.00 80.19 232 PRO A O 1
ATOM 1887 N N . SER A 1 233 ? -5.260 -21.649 20.591 1.00 83.75 233 SER A N 1
ATOM 1888 C CA . SER A 1 233 ? -4.264 -20.983 19.739 1.00 83.75 233 SER A CA 1
ATOM 1889 C C . SER A 1 233 ? -4.170 -21.619 18.353 1.00 83.75 233 SER A C 1
ATOM 1891 O O . SER A 1 233 ? -4.067 -20.897 17.368 1.00 83.75 233 SER A O 1
ATOM 1893 N N . ASP A 1 234 ? -4.210 -22.950 18.281 1.00 82.19 234 ASP A N 1
ATOM 1894 C CA . ASP A 1 234 ? -4.095 -23.683 17.013 1.00 82.19 234 ASP A CA 1
ATOM 1895 C C . ASP A 1 234 ? -5.366 -23.460 16.182 1.00 82.19 234 ASP A C 1
ATOM 1897 O O . ASP A 1 234 ? -5.302 -23.068 15.021 1.00 82.19 234 ASP A O 1
ATOM 1901 N N . THR A 1 235 ? -6.524 -23.540 16.846 1.00 87.69 235 THR A N 1
ATOM 1902 C CA . THR A 1 235 ? -7.836 -23.255 16.244 1.00 87.69 235 THR A CA 1
ATOM 1903 C C . THR A 1 235 ? -7.923 -21.817 15.713 1.00 87.69 235 THR A C 1
ATOM 1905 O O . THR A 1 235 ? -8.529 -21.572 14.677 1.00 87.69 235 THR A O 1
ATOM 1908 N N . GLN A 1 236 ? -7.326 -20.843 16.412 1.00 90.56 236 GLN A N 1
ATOM 1909 C CA . GLN A 1 236 ? -7.306 -19.449 15.961 1.00 90.56 236 GLN A CA 1
ATOM 1910 C C . GLN A 1 236 ? -6.536 -19.281 14.649 1.00 90.56 236 GLN A C 1
ATOM 1912 O O . GLN A 1 236 ? -6.968 -18.529 13.778 1.00 90.56 236 GLN A O 1
ATOM 1917 N N . GLN A 1 237 ? -5.380 -19.934 14.530 1.00 90.50 237 GLN A N 1
ATOM 1918 C CA . GLN A 1 237 ? -4.557 -19.833 13.333 1.00 90.50 237 GLN A CA 1
ATOM 1919 C C . GLN A 1 237 ? -5.249 -20.488 12.135 1.00 90.50 237 GLN A C 1
ATOM 1921 O O . GLN A 1 237 ? -5.331 -19.858 11.086 1.00 90.50 237 GLN A O 1
ATOM 1926 N N . GLU A 1 238 ? -5.776 -21.703 12.306 1.00 90.62 238 GLU A N 1
ATOM 1927 C CA . GLU A 1 238 ? -6.525 -22.419 11.263 1.00 90.62 238 GLU A CA 1
ATOM 1928 C C . GLU A 1 238 ? -7.745 -21.616 10.798 1.00 90.62 238 GLU A C 1
ATOM 1930 O O . GLU A 1 238 ? -7.940 -21.431 9.600 1.00 90.62 238 GLU A O 1
ATOM 1935 N N . PHE A 1 239 ? -8.501 -21.045 11.739 1.00 92.50 239 PHE A N 1
ATOM 1936 C CA . PHE A 1 239 ? -9.654 -20.204 11.427 1.00 92.50 239 PHE A CA 1
ATOM 1937 C C . PHE A 1 239 ? -9.286 -18.976 10.583 1.00 92.50 239 PHE A C 1
ATOM 1939 O O . PHE A 1 239 ? -9.963 -18.678 9.606 1.00 92.50 239 PHE A O 1
ATOM 1946 N N . TYR A 1 240 ? -8.214 -18.255 10.928 1.00 93.69 240 TYR A N 1
ATOM 1947 C CA . TYR A 1 240 ? -7.802 -17.086 10.143 1.00 93.69 240 TYR A CA 1
ATOM 1948 C C . TYR A 1 240 ? -7.223 -17.445 8.775 1.00 93.69 240 TYR A C 1
ATOM 1950 O O . TYR A 1 240 ? -7.308 -16.615 7.875 1.00 93.69 240 TYR A O 1
ATOM 1958 N N . ILE A 1 241 ? -6.636 -18.635 8.616 1.00 93.19 241 ILE A N 1
ATOM 1959 C CA . ILE A 1 241 ? -6.205 -19.131 7.304 1.00 93.19 241 ILE A CA 1
ATOM 1960 C C . ILE A 1 241 ? -7.438 -19.386 6.435 1.00 93.19 241 ILE A C 1
ATOM 1962 O O . ILE A 1 241 ? -7.551 -18.759 5.389 1.00 93.19 241 ILE A O 1
ATOM 1966 N N . ALA A 1 242 ? -8.396 -20.181 6.922 1.00 93.81 242 ALA A N 1
ATOM 1967 C CA . ALA A 1 242 ? -9.634 -20.472 6.196 1.00 93.81 242 ALA A CA 1
ATOM 1968 C C . ALA A 1 242 ? -10.418 -19.194 5.854 1.00 93.81 242 ALA A C 1
ATOM 1970 O O . ALA A 1 242 ? -10.853 -19.001 4.725 1.00 93.81 242 ALA A O 1
ATOM 1971 N N . LEU A 1 243 ? -10.535 -18.263 6.807 1.00 94.69 243 LEU A N 1
ATOM 1972 C CA . LEU A 1 243 ? -11.191 -16.978 6.572 1.00 94.69 243 LEU A CA 1
ATOM 1973 C C . LEU A 1 243 ? -10.466 -16.143 5.507 1.00 94.69 243 LEU A C 1
ATOM 1975 O O . LEU A 1 243 ? -11.112 -15.483 4.699 1.00 94.69 243 LEU A O 1
ATOM 1979 N N . SER A 1 244 ? -9.131 -16.161 5.505 1.00 94.12 244 SER A N 1
ATOM 1980 C CA . SER A 1 244 ? -8.343 -15.466 4.488 1.00 94.12 244 SER A CA 1
ATOM 1981 C C . SER A 1 244 ? -8.556 -16.057 3.104 1.00 94.12 244 SER A C 1
ATOM 1983 O O . SER A 1 244 ? -8.650 -15.290 2.156 1.00 94.12 244 SER A O 1
ATOM 1985 N N . GLU A 1 245 ? -8.627 -17.384 2.995 1.00 94.44 245 GLU A N 1
ATOM 1986 C CA . GLU A 1 245 ? -8.862 -18.091 1.733 1.00 94.44 245 GLU A CA 1
ATOM 1987 C C . GLU A 1 245 ? -10.233 -17.721 1.155 1.00 94.44 245 GLU A C 1
ATOM 1989 O O . GLU A 1 245 ? -10.303 -17.251 0.024 1.00 94.44 245 GLU A O 1
ATOM 1994 N N . VAL A 1 246 ? -11.294 -17.775 1.966 1.00 96.38 246 VAL A N 1
ATOM 1995 C CA . VAL A 1 246 ? -12.660 -17.401 1.552 1.00 96.38 246 VAL A CA 1
ATOM 1996 C C . VAL A 1 246 ? -12.738 -15.957 1.038 1.00 96.38 246 VAL A C 1
ATOM 1998 O O . VAL A 1 246 ? -13.354 -15.674 0.012 1.00 96.38 246 VAL A O 1
ATOM 2001 N N . LEU A 1 247 ? -12.113 -15.013 1.746 1.00 95.94 247 LEU A N 1
ATOM 2002 C CA . LEU A 1 247 ? -12.115 -13.599 1.353 1.00 95.94 247 LEU A CA 1
ATOM 2003 C C . LEU A 1 247 ? -11.252 -13.327 0.121 1.00 95.94 247 LEU A C 1
ATOM 2005 O O . LEU A 1 247 ? -11.552 -12.421 -0.661 1.00 95.94 247 LEU A O 1
ATOM 2009 N N . ASP A 1 248 ? -10.158 -14.069 -0.020 1.00 93.19 248 ASP A N 1
ATOM 2010 C CA . ASP A 1 248 ? -9.272 -13.976 -1.170 1.00 93.19 248 ASP A CA 1
ATOM 2011 C C . ASP A 1 248 ? -9.967 -14.491 -2.432 1.00 93.19 248 ASP A C 1
ATOM 2013 O O . ASP A 1 248 ? -9.916 -13.799 -3.447 1.00 93.19 248 ASP A O 1
ATOM 2017 N N . GLU A 1 249 ? -10.659 -15.631 -2.352 1.00 93.50 249 GLU A N 1
ATOM 2018 C CA . GLU A 1 249 ? -11.462 -16.195 -3.444 1.00 93.50 249 GLU A CA 1
ATOM 2019 C C . GLU A 1 249 ? -12.588 -15.243 -3.859 1.00 93.50 249 GLU A C 1
ATOM 2021 O O . GLU A 1 249 ? -12.739 -14.936 -5.041 1.00 93.50 249 GLU A O 1
ATOM 2026 N N . ALA A 1 250 ? -13.325 -14.690 -2.890 1.00 94.62 250 ALA A N 1
ATOM 2027 C CA . ALA A 1 250 ? -14.391 -13.734 -3.175 1.00 94.62 250 ALA A CA 1
ATOM 2028 C C . ALA A 1 250 ? -13.868 -12.469 -3.875 1.00 94.62 250 ALA A C 1
ATOM 2030 O O . ALA A 1 250 ? -14.508 -11.955 -4.791 1.00 94.62 250 ALA A O 1
ATOM 2031 N N . PHE A 1 251 ? -12.706 -11.947 -3.463 1.00 94.88 251 PHE A N 1
ATOM 2032 C CA . PHE A 1 251 ? -12.146 -10.759 -4.106 1.00 94.88 251 PHE A CA 1
ATOM 2033 C C . PHE A 1 251 ? -11.513 -11.063 -5.464 1.00 94.88 251 PHE A C 1
ATOM 2035 O O . PHE A 1 251 ? -11.550 -10.214 -6.346 1.00 94.88 251 PHE A O 1
ATOM 2042 N N . GLU A 1 252 ? -10.939 -12.250 -5.649 1.00 91.31 252 GLU A N 1
ATOM 2043 C CA . GLU A 1 252 ? -10.432 -12.696 -6.950 1.00 91.31 252 GLU A CA 1
ATOM 2044 C C . GLU A 1 252 ? -11.579 -12.787 -7.965 1.00 91.31 252 GLU A C 1
ATOM 2046 O O . GLU A 1 252 ? -11.473 -12.192 -9.034 1.00 91.31 252 GLU A O 1
ATOM 2051 N N . ALA A 1 253 ? -12.733 -13.337 -7.565 1.00 91.44 253 ALA A N 1
ATOM 2052 C CA . ALA A 1 253 ? -13.945 -13.313 -8.383 1.00 91.44 253 ALA A CA 1
ATOM 2053 C C . ALA A 1 253 ? -14.411 -11.880 -8.715 1.00 91.44 253 ALA A C 1
ATOM 2055 O O . ALA A 1 253 ? -14.806 -11.600 -9.841 1.00 91.44 253 ALA A O 1
ATOM 2056 N N . VAL A 1 254 ? -14.318 -10.930 -7.776 1.00 92.81 254 VAL A N 1
ATOM 2057 C CA . VAL A 1 254 ? -14.594 -9.510 -8.075 1.00 92.81 254 VAL A CA 1
ATOM 2058 C C . VAL A 1 254 ? -13.633 -8.962 -9.134 1.00 92.81 254 VAL A C 1
ATOM 2060 O O . VAL A 1 254 ? -14.073 -8.244 -10.028 1.00 92.81 254 VAL A O 1
ATOM 2063 N N . LEU A 1 255 ? -12.334 -9.261 -9.033 1.00 91.81 255 LEU A N 1
ATOM 2064 C CA . LEU A 1 255 ? -11.331 -8.770 -9.985 1.00 91.81 255 LEU A CA 1
ATOM 2065 C C . LEU A 1 255 ? -11.523 -9.349 -11.392 1.00 91.81 255 LEU A C 1
ATOM 2067 O O . LEU A 1 255 ? -11.266 -8.636 -12.359 1.00 91.81 255 LEU A O 1
ATOM 2071 N N . ASP A 1 256 ? -11.977 -10.598 -11.497 1.00 87.00 256 ASP A N 1
ATOM 2072 C CA . ASP A 1 256 ? -12.279 -11.255 -12.774 1.00 87.00 256 ASP A CA 1
ATOM 2073 C C . ASP A 1 256 ? -13.546 -10.701 -13.439 1.00 87.00 256 ASP A C 1
ATOM 2075 O O . ASP A 1 256 ? -13.635 -10.589 -14.663 1.00 87.00 256 ASP A O 1
ATOM 2079 N N . GLU A 1 257 ? -14.557 -10.366 -12.638 1.00 85.06 257 GLU A N 1
ATOM 2080 C CA . GLU A 1 257 ? -15.901 -10.101 -13.146 1.00 85.06 257 GLU A CA 1
ATOM 2081 C C . GLU A 1 257 ? -16.164 -8.610 -13.438 1.00 85.06 257 GLU A C 1
ATOM 2083 O O . GLU A 1 257 ? -17.057 -8.291 -14.237 1.00 85.06 257 GLU A O 1
ATOM 2088 N N . LEU A 1 258 ? -15.428 -7.702 -12.792 1.00 87.19 258 LEU A N 1
ATOM 2089 C CA . LEU A 1 258 ? -15.759 -6.279 -12.710 1.00 87.19 258 LEU A CA 1
ATOM 2090 C C . LEU A 1 258 ? -14.852 -5.386 -13.574 1.00 87.19 258 LEU A C 1
ATOM 2092 O O . LEU A 1 258 ? -13.643 -5.591 -13.660 1.00 87.19 258 LEU A O 1
ATOM 2096 N N . GLU A 1 259 ? -15.414 -4.333 -14.177 1.00 89.12 259 GLU A N 1
ATOM 2097 C CA . GLU A 1 259 ? -14.624 -3.399 -14.989 1.00 89.12 259 GLU A CA 1
ATOM 2098 C C . GLU A 1 259 ? -13.737 -2.478 -14.125 1.00 89.12 259 GLU A C 1
ATOM 2100 O O . GLU A 1 259 ? -14.102 -2.071 -13.019 1.00 89.12 259 GLU A O 1
ATOM 2105 N N . ILE A 1 260 ? -12.590 -2.041 -14.670 1.00 88.38 260 ILE A N 1
ATOM 2106 C CA . ILE A 1 260 ? -11.614 -1.173 -13.972 1.00 88.38 260 ILE A CA 1
ATOM 2107 C C . ILE A 1 260 ? -12.273 0.063 -13.337 1.00 88.38 260 ILE A C 1
ATOM 2109 O O . ILE A 1 260 ? -11.961 0.426 -12.202 1.00 88.38 260 ILE A O 1
ATOM 2113 N N . GLY A 1 261 ? -13.170 0.733 -14.067 1.00 88.38 261 GLY A N 1
ATOM 2114 C CA . GLY A 1 261 ? -13.830 1.950 -13.588 1.00 88.38 261 GLY A CA 1
ATOM 2115 C C . GLY A 1 261 ? -14.759 1.699 -12.400 1.00 88.38 261 GLY A C 1
ATOM 2116 O O . GLY A 1 261 ? -14.791 2.497 -11.463 1.00 88.38 261 GLY A O 1
ATOM 2117 N N . GLU A 1 262 ? -15.472 0.575 -12.417 1.00 93.88 262 GLU A N 1
ATOM 2118 C CA . GLU A 1 262 ? -16.365 0.149 -11.339 1.00 93.88 262 GLU A CA 1
ATOM 2119 C C . GLU A 1 262 ? -15.547 -0.222 -10.093 1.00 93.88 262 GLU A C 1
ATOM 2121 O O . GLU A 1 262 ? -15.880 0.200 -8.983 1.00 93.88 262 GLU A O 1
ATOM 2126 N N . LEU A 1 263 ? -14.408 -0.902 -10.285 1.00 94.06 263 LEU A N 1
ATOM 2127 C CA . LEU A 1 263 ? -13.520 -1.317 -9.198 1.00 94.06 263 LEU A CA 1
ATOM 2128 C C . LEU A 1 263 ? -12.920 -0.094 -8.511 1.00 94.06 263 LEU A C 1
ATOM 2130 O O . LEU A 1 263 ? -12.910 -0.002 -7.284 1.00 94.06 263 LEU A O 1
ATOM 2134 N N . LEU A 1 264 ? -12.452 0.877 -9.299 1.00 94.56 264 LEU A N 1
ATOM 2135 C CA . LEU A 1 264 ? -11.956 2.151 -8.784 1.00 94.56 264 LEU A CA 1
ATOM 2136 C C . LEU A 1 264 ? -13.042 2.913 -8.016 1.00 94.56 264 LEU A C 1
ATOM 2138 O O . LEU A 1 264 ? -12.740 3.495 -6.976 1.00 94.56 264 LEU A O 1
ATOM 2142 N N . GLY A 1 265 ? -14.294 2.881 -8.481 1.00 95.00 265 GLY A N 1
ATOM 2143 C CA . GLY A 1 265 ? -15.432 3.448 -7.757 1.00 95.00 265 GLY A CA 1
ATOM 2144 C C . GLY A 1 265 ? -15.610 2.815 -6.375 1.00 95.00 265 GLY A C 1
ATOM 2145 O O . GLY A 1 265 ? -15.588 3.522 -5.366 1.00 95.00 265 GLY A O 1
ATOM 2146 N N . ALA A 1 266 ? -15.687 1.483 -6.314 1.00 95.50 266 ALA A N 1
ATOM 2147 C CA . ALA A 1 266 ? -15.854 0.748 -5.060 1.00 95.50 266 ALA A CA 1
ATOM 2148 C C . ALA A 1 266 ? -14.664 0.934 -4.096 1.00 95.50 266 ALA A C 1
ATOM 2150 O O . ALA A 1 266 ? -14.848 1.116 -2.889 1.00 95.50 266 ALA A O 1
ATOM 2151 N N . LEU A 1 267 ? -13.431 0.955 -4.616 1.00 96.81 267 LEU A N 1
ATOM 2152 C CA . LEU A 1 267 ? -12.233 1.235 -3.819 1.00 96.81 267 LEU A CA 1
ATOM 2153 C C . LEU A 1 267 ? -12.207 2.679 -3.304 1.00 96.81 267 LEU A C 1
ATOM 2155 O O . LEU A 1 267 ? -11.779 2.901 -2.171 1.00 96.81 267 LEU A O 1
ATOM 2159 N N . SER A 1 268 ? -12.691 3.648 -4.087 1.00 96.56 268 SER A N 1
ATOM 2160 C CA . SER A 1 268 ? -12.837 5.036 -3.636 1.00 96.56 268 SER A CA 1
ATOM 2161 C C . SER A 1 268 ? -13.790 5.115 -2.448 1.00 96.56 268 SER A C 1
ATOM 2163 O O . SER A 1 268 ? -13.420 5.668 -1.417 1.00 96.56 268 SER A O 1
ATOM 2165 N N . GLU A 1 269 ? -14.969 4.490 -2.534 1.00 94.69 269 GLU A N 1
ATOM 2166 C CA . GLU A 1 269 ? -15.921 4.448 -1.416 1.00 94.69 269 GLU A CA 1
ATOM 2167 C C . GLU A 1 269 ? -15.323 3.771 -0.176 1.00 94.69 269 GLU A C 1
ATOM 2169 O O . GLU A 1 269 ? -15.514 4.232 0.955 1.00 94.69 269 GLU A O 1
ATOM 2174 N N . ARG A 1 270 ? -14.546 2.698 -0.372 1.00 94.94 270 ARG A N 1
ATOM 2175 C CA . ARG A 1 270 ? -13.833 2.020 0.715 1.00 94.94 270 ARG A CA 1
ATOM 2176 C C . ARG A 1 270 ? -12.796 2.930 1.375 1.00 94.94 270 ARG A C 1
ATOM 2178 O O . ARG A 1 270 ? -12.711 2.952 2.604 1.00 94.94 270 ARG A O 1
ATOM 2185 N N . ILE A 1 271 ? -12.037 3.693 0.588 1.00 96.12 271 ILE A N 1
ATOM 2186 C CA . ILE A 1 271 ? -11.086 4.692 1.088 1.00 96.12 271 ILE A CA 1
ATOM 2187 C C . ILE A 1 271 ? -11.816 5.758 1.901 1.00 96.12 271 ILE A C 1
ATOM 2189 O O . ILE A 1 271 ? -11.411 6.019 3.036 1.00 96.12 271 ILE A O 1
ATOM 2193 N N . SER A 1 272 ? -12.892 6.342 1.365 1.00 94.12 272 SER A N 1
ATOM 2194 C CA . SER A 1 272 ? -13.659 7.378 2.062 1.00 94.12 272 SER A CA 1
ATOM 2195 C C . SER A 1 272 ? -14.210 6.844 3.389 1.00 94.12 272 SER A C 1
ATOM 2197 O O . SER A 1 272 ? -14.022 7.471 4.428 1.00 94.12 272 SER A O 1
ATOM 2199 N N . SER A 1 273 ? -14.778 5.632 3.393 1.00 92.31 273 SER A N 1
ATOM 2200 C CA . SER A 1 273 ? -15.276 4.977 4.610 1.00 92.31 273 SER A CA 1
ATOM 2201 C C . SER A 1 273 ? -14.178 4.758 5.660 1.00 92.31 273 SER A C 1
ATOM 2203 O O . SER A 1 273 ? -14.384 5.011 6.849 1.00 92.31 273 SER A O 1
ATOM 2205 N N . LEU A 1 274 ? -12.985 4.320 5.249 1.00 93.19 274 LEU A N 1
ATOM 2206 C CA . LEU A 1 274 ? -11.861 4.122 6.165 1.00 93.19 274 LEU A CA 1
ATOM 2207 C C . LEU A 1 274 ? -11.279 5.442 6.691 1.00 93.19 274 LEU A C 1
ATOM 2209 O O . LEU A 1 274 ? -10.845 5.497 7.845 1.00 93.19 274 LEU A O 1
ATOM 2213 N N . LEU A 1 275 ? -11.278 6.503 5.880 1.00 93.38 275 LEU A N 1
ATOM 2214 C CA . LEU A 1 275 ? -10.908 7.847 6.327 1.00 93.38 275 LEU A CA 1
ATOM 2215 C C . LEU A 1 275 ? -11.916 8.368 7.359 1.00 93.38 275 LEU A C 1
ATOM 2217 O O . LEU A 1 275 ? -11.503 8.787 8.438 1.00 93.38 275 LEU A O 1
ATOM 2221 N N . GLU A 1 276 ? -13.221 8.230 7.115 1.00 90.88 276 GLU A N 1
ATOM 2222 C CA . GLU A 1 276 ? -14.259 8.557 8.105 1.00 90.88 276 GLU A CA 1
ATOM 2223 C C . GLU A 1 276 ? -14.046 7.798 9.427 1.00 90.88 276 GLU A C 1
ATOM 2225 O O . GLU A 1 276 ? -14.100 8.382 10.513 1.00 90.88 276 GLU A O 1
ATOM 2230 N N . ILE A 1 277 ? -13.718 6.502 9.355 1.00 90.62 277 ILE A N 1
ATOM 2231 C CA . ILE A 1 277 ? -13.366 5.699 10.534 1.00 90.62 277 ILE A CA 1
ATOM 2232 C C . ILE A 1 277 ? -12.146 6.279 11.261 1.00 90.62 277 ILE A C 1
ATOM 2234 O O . ILE A 1 277 ? -12.150 6.329 12.493 1.00 90.62 277 ILE A O 1
ATOM 2238 N N . ALA A 1 278 ? -11.116 6.724 10.538 1.00 91.62 278 ALA A N 1
ATOM 2239 C CA . ALA A 1 278 ? -9.897 7.275 11.127 1.00 91.62 278 ALA A CA 1
ATOM 2240 C C . ALA A 1 278 ? -10.144 8.573 11.921 1.00 91.62 278 ALA A C 1
ATOM 2242 O O . ALA A 1 278 ? -9.503 8.803 12.956 1.00 91.62 278 ALA A O 1
ATOM 2243 N N . HIS A 1 279 ? -11.116 9.375 11.485 1.00 89.62 279 HIS A N 1
ATOM 2244 C CA . HIS A 1 279 ? -11.560 10.602 12.149 1.00 89.62 279 HIS A CA 1
ATOM 2245 C C . HIS A 1 279 ? -12.344 10.358 13.447 1.00 89.62 279 HIS A C 1
ATOM 2247 O O . HIS A 1 279 ? -12.373 11.214 14.333 1.00 89.62 279 HIS A O 1
ATOM 2253 N N . HIS A 1 280 ? -12.925 9.172 13.634 1.00 84.62 280 HIS A N 1
ATOM 2254 C CA . HIS A 1 280 ? -13.613 8.831 14.876 1.00 84.62 280 HIS A CA 1
ATOM 2255 C C . HIS A 1 280 ? -12.637 8.470 16.003 1.00 84.62 280 HIS A C 1
ATOM 2257 O O . HIS A 1 280 ? -11.730 7.649 15.838 1.00 84.62 280 HIS A O 1
ATOM 2263 N N . LYS A 1 281 ? -12.866 9.003 17.213 1.00 71.62 281 LYS A N 1
ATOM 2264 C CA . LYS A 1 281 ? -12.195 8.463 18.402 1.00 71.62 281 LYS A CA 1
ATOM 2265 C C . LYS A 1 281 ? -12.777 7.099 18.739 1.00 71.62 281 LYS A C 1
ATOM 2267 O O . LYS A 1 281 ? -13.993 6.943 18.857 1.00 71.62 281 LYS A O 1
ATOM 2272 N N . ALA A 1 282 ? -11.905 6.139 19.032 1.00 61.34 282 ALA A N 1
ATOM 2273 C CA . ALA A 1 282 ? -12.322 4.804 19.453 1.00 61.34 282 ALA A CA 1
ATOM 2274 C C . ALA A 1 282 ? -13.177 4.779 20.735 1.00 61.34 282 ALA A C 1
ATOM 2276 O O . ALA A 1 282 ? -13.827 3.781 21.016 1.00 61.34 282 ALA A O 1
ATOM 2277 N N . GLU A 1 283 ? -13.197 5.859 21.517 1.00 59.22 283 GLU A N 1
ATOM 2278 C CA . GLU A 1 283 ? -13.976 5.962 22.755 1.00 59.22 283 GLU A CA 1
ATOM 2279 C C . GLU A 1 283 ? -15.385 6.565 22.540 1.00 59.22 283 GLU A C 1
ATOM 2281 O O . GLU A 1 283 ? -16.286 6.330 23.345 1.00 59.22 283 GLU A O 1
ATOM 2286 N N . GLU A 1 284 ? -15.628 7.297 21.441 1.00 52.91 284 GLU A N 1
ATOM 2287 C CA . GLU A 1 284 ? -16.826 8.143 21.258 1.00 52.91 284 GLU A CA 1
ATOM 2288 C C . GLU A 1 284 ? -18.112 7.379 20.862 1.00 52.91 284 GLU A C 1
ATOM 2290 O O . GLU A 1 284 ? -19.196 7.953 20.922 1.00 52.91 284 GLU A O 1
ATOM 2295 N N . ARG A 1 285 ? -18.055 6.066 20.576 1.00 48.81 285 ARG A N 1
ATOM 2296 C CA . ARG A 1 285 ? -19.258 5.214 20.391 1.00 48.81 285 ARG A CA 1
ATOM 2297 C C . ARG A 1 285 ? -19.687 4.400 21.621 1.00 48.81 285 ARG A C 1
ATOM 2299 O O . ARG A 1 285 ? -20.736 3.762 21.576 1.00 48.81 285 ARG A O 1
ATOM 2306 N N . GLN A 1 286 ? -18.975 4.459 22.753 1.00 45.56 286 GLN A N 1
ATOM 2307 C CA . GLN A 1 286 ? -19.419 3.760 23.978 1.00 45.56 286 GLN A CA 1
ATOM 2308 C C . GLN A 1 286 ? -20.589 4.446 24.713 1.00 45.56 286 GLN A C 1
ATOM 2310 O O . GLN A 1 286 ? -21.130 3.889 25.668 1.00 45.56 286 GLN A O 1
ATOM 2315 N N . GLY A 1 287 ? -21.036 5.623 24.271 1.00 42.19 287 GLY A N 1
ATOM 2316 C CA . GLY A 1 287 ? -22.142 6.350 24.888 1.00 42.19 287 GLY A CA 1
ATOM 2317 C C . GLY A 1 287 ? -23.347 6.499 23.968 1.00 42.19 287 GLY A C 1
ATOM 2318 O O . GLY A 1 287 ? -23.482 7.551 23.364 1.00 42.19 287 GLY A O 1
ATOM 2319 N N . GLN A 1 288 ? -24.212 5.477 23.893 1.00 35.59 288 GLN A N 1
ATOM 2320 C CA . GLN A 1 288 ? -25.691 5.592 23.939 1.00 35.59 288 GLN A CA 1
ATOM 2321 C C . GLN A 1 288 ? -26.449 4.334 23.489 1.00 35.59 288 GLN A C 1
ATOM 2323 O O . GLN A 1 288 ? -27.634 4.267 23.780 1.00 35.59 288 GLN A O 1
ATOM 2328 N N . ASN A 1 289 ? -25.822 3.318 22.878 1.00 36.31 289 ASN A N 1
ATOM 2329 C CA . ASN A 1 289 ? -26.571 2.118 22.457 1.00 36.31 289 ASN A CA 1
ATOM 2330 C C . ASN A 1 289 ? -25.794 0.791 22.434 1.00 36.31 289 ASN A C 1
ATOM 2332 O O . ASN A 1 289 ? -26.194 -0.120 21.724 1.00 36.31 289 ASN A O 1
ATOM 2336 N N . GLY A 1 290 ? -24.713 0.639 23.208 1.00 38.19 290 GLY A N 1
ATOM 2337 C CA . GLY A 1 290 ? -24.104 -0.678 23.476 1.00 38.19 290 GLY A CA 1
ATOM 2338 C C . GLY A 1 290 ? -23.633 -1.494 22.260 1.00 38.19 290 GLY A C 1
ATOM 2339 O O . GLY A 1 290 ? -23.251 -2.645 22.445 1.00 38.19 290 GLY A O 1
ATOM 2340 N N . ALA A 1 291 ? -23.649 -0.932 21.048 1.00 38.59 291 ALA A N 1
ATOM 2341 C CA . ALA A 1 291 ? -23.077 -1.555 19.868 1.00 38.59 291 ALA A CA 1
ATOM 2342 C C . ALA A 1 291 ? -21.559 -1.607 20.052 1.00 38.59 291 ALA A C 1
ATOM 2344 O O . ALA A 1 291 ? -20.939 -0.611 20.445 1.00 38.59 291 ALA A O 1
ATOM 2345 N N . ASN A 1 292 ? -20.976 -2.783 19.827 1.00 50.62 292 ASN A N 1
ATOM 2346 C CA . ASN A 1 292 ? -19.534 -2.940 19.833 1.00 50.62 292 ASN A CA 1
ATOM 2347 C C . ASN A 1 292 ? -18.918 -1.934 18.855 1.00 50.62 292 ASN A C 1
ATOM 2349 O O . ASN A 1 292 ? -19.470 -1.612 17.807 1.00 50.62 292 ASN A O 1
ATOM 2353 N N . LEU A 1 293 ? -17.755 -1.402 19.217 1.00 55.50 293 LEU A N 1
ATOM 2354 C CA . LEU A 1 293 ? -16.918 -0.744 18.227 1.00 55.50 293 LEU A CA 1
ATOM 2355 C C . LEU A 1 293 ? -16.496 -1.810 17.224 1.00 55.50 293 LEU A C 1
ATOM 2357 O O . LEU A 1 293 ? -15.843 -2.775 17.639 1.00 55.50 293 LEU A O 1
ATOM 2361 N N . THR A 1 294 ? -16.811 -1.600 15.944 1.00 71.56 294 THR A N 1
ATOM 2362 C CA . THR A 1 294 ? -16.263 -2.417 14.859 1.00 71.56 294 THR A CA 1
ATOM 2363 C C . THR A 1 294 ? -14.745 -2.500 15.032 1.00 71.56 294 THR A C 1
ATOM 2365 O O . THR A 1 294 ? -14.093 -1.555 15.509 1.00 71.56 294 THR A O 1
ATOM 2368 N N . ARG A 1 295 ? -14.152 -3.650 14.697 1.00 81.31 295 ARG A N 1
ATOM 2369 C CA . ARG A 1 295 ? -12.712 -3.872 14.891 1.00 81.31 295 ARG A CA 1
ATOM 2370 C C . ARG A 1 295 ? -11.872 -2.800 14.191 1.00 81.31 295 ARG A C 1
ATOM 2372 O O . ARG A 1 295 ? -10.826 -2.408 14.701 1.00 81.31 295 ARG A O 1
ATOM 2379 N N . GLU A 1 296 ? -12.368 -2.281 13.077 1.00 85.81 296 GLU A N 1
ATOM 2380 C CA . GLU A 1 296 ? -11.763 -1.201 12.305 1.00 85.81 296 GLU A CA 1
ATOM 2381 C C . GLU A 1 296 ? -11.677 0.110 13.086 1.00 85.81 296 GLU A C 1
ATOM 2383 O O . GLU A 1 296 ? -10.605 0.705 13.136 1.00 85.81 296 GLU A O 1
ATOM 2388 N N . VAL A 1 297 ? -12.729 0.531 13.796 1.00 84.62 297 VAL A N 1
ATOM 2389 C CA . VAL A 1 297 ? -12.666 1.743 14.640 1.00 84.62 297 VAL A CA 1
ATOM 2390 C C . VAL A 1 297 ? -11.648 1.569 15.775 1.00 84.62 297 VAL A C 1
ATOM 2392 O O . VAL A 1 297 ? -10.950 2.508 16.162 1.00 84.62 297 VAL A O 1
ATOM 2395 N N . GLN A 1 298 ? -11.490 0.350 16.294 1.00 82.69 298 GLN A N 1
ATOM 2396 C CA . GLN A 1 298 ? -10.479 0.046 17.314 1.00 82.69 298 GLN A CA 1
ATOM 2397 C C . GLN A 1 298 ? -9.039 0.039 16.786 1.00 82.69 298 GLN A C 1
ATOM 2399 O O . GLN A 1 298 ? -8.110 0.045 17.593 1.00 82.69 298 GLN A O 1
ATOM 2404 N N . VAL A 1 299 ? -8.838 -0.004 15.472 1.00 86.38 299 VAL A N 1
ATOM 2405 C CA . VAL A 1 299 ? -7.507 -0.116 14.863 1.00 86.38 299 VAL A CA 1
ATOM 2406 C C . VAL A 1 299 ? -7.128 1.157 14.112 1.00 86.38 299 VAL A C 1
ATOM 2408 O O . VAL A 1 299 ? -6.017 1.654 14.293 1.00 86.38 299 VAL A O 1
ATOM 2411 N N . TYR A 1 300 ? -8.052 1.717 13.335 1.00 90.44 300 TYR A N 1
ATOM 2412 C CA . TYR A 1 300 ? -7.839 2.891 12.494 1.00 90.44 300 TYR A CA 1
ATOM 2413 C C . TYR A 1 300 ? -8.340 4.197 13.122 1.00 90.44 300 TYR A C 1
ATOM 2415 O O . TYR A 1 300 ? -7.771 5.244 12.838 1.00 90.44 300 TYR A O 1
ATOM 2423 N N . GLY A 1 301 ? -9.329 4.160 14.022 1.00 90.00 301 GLY A N 1
ATOM 2424 C CA . GLY A 1 301 ? -9.877 5.373 14.644 1.00 90.00 301 GLY A CA 1
ATOM 2425 C C . GLY A 1 301 ? -8.892 6.065 15.587 1.00 90.00 301 GLY A C 1
ATOM 2426 O O . GLY A 1 301 ? -8.531 5.496 16.621 1.00 90.00 301 GLY A O 1
ATOM 2427 N N . ILE A 1 302 ? -8.454 7.282 15.252 1.00 88.88 302 ILE A N 1
ATOM 2428 C CA . ILE A 1 302 ? -7.521 8.076 16.074 1.00 88.88 302 ILE A CA 1
ATOM 2429 C C . ILE A 1 302 ? -8.044 9.467 16.449 1.00 88.88 302 ILE A C 1
ATOM 2431 O O . ILE A 1 302 ? -7.532 10.055 17.402 1.00 88.88 302 ILE A O 1
ATOM 2435 N N . GLY A 1 303 ? -9.097 9.956 15.790 1.00 88.19 303 GLY A N 1
ATOM 2436 C CA . GLY A 1 303 ? -9.722 11.246 16.094 1.00 88.19 303 GLY A CA 1
ATOM 2437 C C . GLY A 1 303 ? -9.256 12.394 15.191 1.00 88.19 303 GLY A C 1
ATOM 2438 O O . GLY A 1 303 ? -8.098 12.427 14.779 1.00 88.19 303 GLY A O 1
ATOM 2439 N N . ASP A 1 304 ? -10.134 13.378 14.969 1.00 86.38 304 ASP A N 1
ATOM 2440 C CA . ASP A 1 304 ? -9.929 14.542 14.079 1.00 86.38 304 ASP A CA 1
ATOM 2441 C C . ASP A 1 304 ? -8.617 15.325 14.280 1.00 86.38 304 ASP A C 1
ATOM 2443 O O . ASP A 1 304 ? -7.985 15.773 13.322 1.00 86.38 304 ASP A O 1
ATOM 2447 N N . GLU A 1 305 ? -8.188 15.539 15.525 1.00 84.06 305 GLU A N 1
ATOM 2448 C CA . GLU A 1 305 ? -6.970 16.320 15.788 1.00 84.06 305 GLU A CA 1
ATOM 2449 C C . GLU A 1 305 ? -5.702 15.511 15.477 1.00 84.06 305 GLU A C 1
ATOM 2451 O O . GLU A 1 305 ? -4.744 16.025 14.889 1.00 84.06 305 GLU A O 1
ATOM 2456 N N . GLU A 1 306 ? -5.703 14.231 15.848 1.00 88.62 306 GLU A N 1
ATOM 2457 C CA . GLU A 1 306 ? -4.540 13.357 15.709 1.00 88.62 306 GLU A CA 1
ATOM 2458 C C . GLU A 1 306 ? -4.362 12.873 14.273 1.00 88.62 306 GLU A C 1
ATOM 2460 O O . GLU A 1 306 ? -3.226 12.783 13.804 1.00 88.62 306 GLU A O 1
ATOM 2465 N N . ILE A 1 307 ? -5.455 12.643 13.535 1.00 91.94 307 ILE A N 1
ATOM 2466 C CA . ILE A 1 307 ? -5.382 12.252 12.125 1.00 91.94 307 ILE A CA 1
ATOM 2467 C C . ILE A 1 307 ? -4.674 13.319 11.294 1.00 91.94 307 ILE A C 1
ATOM 2469 O O . ILE A 1 307 ? -3.702 13.001 10.614 1.00 91.94 307 ILE A O 1
ATOM 2473 N N . GLY A 1 308 ? -5.005 14.602 11.466 1.00 91.56 308 GLY A N 1
ATOM 2474 C CA . GLY A 1 308 ? -4.301 15.683 10.771 1.00 91.56 308 GLY A CA 1
ATOM 2475 C C . GLY A 1 308 ? -2.800 15.734 11.091 1.00 91.56 308 GLY A C 1
ATOM 2476 O O . GLY A 1 308 ? -1.968 16.015 10.222 1.00 91.56 308 GLY A O 1
ATOM 2477 N N . ASN A 1 309 ? -2.413 15.447 12.338 1.00 90.81 309 ASN A N 1
ATOM 2478 C CA . ASN A 1 309 ? -1.002 15.381 12.729 1.00 90.81 309 ASN A CA 1
ATOM 2479 C C . ASN A 1 309 ? -0.292 14.181 12.099 1.00 90.81 309 ASN A C 1
ATOM 2481 O O . ASN A 1 309 ? 0.829 14.333 11.602 1.00 90.81 309 ASN A O 1
ATOM 2485 N N . TYR A 1 310 ? -0.951 13.024 12.083 1.00 94.31 310 TYR A N 1
ATOM 2486 C CA . TYR A 1 310 ? -0.458 11.814 11.446 1.00 94.31 310 TYR A CA 1
ATOM 2487 C C . TYR A 1 310 ? -0.247 12.012 9.943 1.00 94.31 310 TYR A C 1
ATOM 2489 O O . TYR A 1 310 ? 0.849 11.756 9.447 1.00 94.31 310 TYR A O 1
ATOM 2497 N N . GLN A 1 311 ? -1.246 12.549 9.241 1.00 95.25 311 GLN A N 1
ATOM 2498 C CA . GLN A 1 311 ? -1.201 12.829 7.805 1.00 95.25 311 GLN A CA 1
ATOM 2499 C C . GLN A 1 311 ? -0.020 13.734 7.451 1.00 95.25 311 GLN A C 1
ATOM 2501 O O . GLN A 1 311 ? 0.823 13.370 6.629 1.00 95.25 311 GLN A O 1
ATOM 2506 N N . ARG A 1 312 ? 0.112 14.884 8.132 1.00 94.44 312 ARG A N 1
ATOM 2507 C CA . ARG A 1 312 ? 1.247 15.799 7.926 1.00 94.44 312 ARG A CA 1
ATOM 2508 C C . ARG A 1 312 ? 2.576 15.108 8.197 1.00 94.44 312 ARG A C 1
ATOM 2510 O O . ARG A 1 312 ? 3.504 15.243 7.403 1.00 94.44 312 ARG A O 1
ATOM 2517 N N . ALA A 1 313 ? 2.690 14.381 9.307 1.00 93.62 313 ALA A N 1
ATOM 2518 C CA . ALA A 1 313 ? 3.924 13.695 9.668 1.00 93.62 313 ALA A CA 1
ATOM 2519 C C . ALA A 1 313 ? 4.314 12.635 8.627 1.00 93.62 313 ALA A C 1
ATOM 2521 O O . ALA A 1 313 ? 5.476 12.593 8.218 1.00 93.62 313 ALA A O 1
ATOM 2522 N N . LEU A 1 314 ? 3.354 11.828 8.168 1.00 96.00 314 LEU A N 1
ATOM 2523 C CA . LEU A 1 314 ? 3.565 10.800 7.157 1.00 96.00 314 LEU A CA 1
ATOM 2524 C C . LEU A 1 314 ? 4.010 11.421 5.834 1.00 96.00 314 LEU A C 1
ATOM 2526 O O . LEU A 1 314 ? 5.105 11.100 5.370 1.00 96.00 314 LEU A O 1
ATOM 2530 N N . ILE A 1 315 ? 3.212 12.341 5.280 1.00 95.38 315 ILE A N 1
ATOM 2531 C CA . ILE A 1 315 ? 3.468 12.979 3.980 1.00 95.38 315 ILE A CA 1
ATOM 2532 C C . ILE A 1 315 ? 4.848 13.636 3.983 1.00 95.38 315 ILE A C 1
ATOM 2534 O O . ILE A 1 315 ? 5.668 13.375 3.106 1.00 95.38 315 ILE A O 1
ATOM 2538 N N . LEU A 1 316 ? 5.157 14.426 5.016 1.00 95.50 316 LEU A N 1
ATOM 2539 C CA . LEU A 1 316 ? 6.460 15.079 5.137 1.00 95.50 316 LEU A CA 1
ATOM 2540 C C . LEU A 1 316 ? 7.603 14.071 5.271 1.00 95.50 316 LEU A C 1
ATOM 2542 O O . LEU A 1 316 ? 8.670 14.297 4.707 1.00 95.50 316 LEU A O 1
ATOM 2546 N N . SER A 1 317 ? 7.403 12.970 6.002 1.00 96.50 317 SER A N 1
ATOM 2547 C CA . SER A 1 317 ? 8.438 11.942 6.157 1.00 96.50 317 SER A CA 1
ATOM 2548 C C . SER A 1 317 ? 8.755 11.230 4.841 1.00 96.50 317 SER A C 1
ATOM 2550 O O . SER A 1 317 ? 9.929 10.975 4.569 1.00 96.50 317 SER A O 1
ATOM 2552 N N . VAL A 1 318 ? 7.733 10.939 4.025 1.00 96.81 318 VAL A N 1
ATOM 2553 C CA . VAL A 1 318 ? 7.900 10.325 2.701 1.00 96.81 318 VAL A CA 1
ATOM 2554 C C . VAL A 1 318 ? 8.593 11.320 1.776 1.00 96.81 318 VAL A C 1
ATOM 2556 O O . VAL A 1 318 ? 9.665 11.014 1.264 1.00 96.81 318 VAL A O 1
ATOM 2559 N N . MET A 1 319 ? 8.071 12.548 1.667 1.00 94.94 319 MET A N 1
ATOM 2560 C CA . MET A 1 319 ? 8.673 13.607 0.848 1.00 94.94 319 MET A CA 1
ATOM 2561 C C . MET A 1 319 ? 10.148 13.847 1.191 1.00 94.94 319 MET A C 1
ATOM 2563 O O . MET A 1 319 ? 10.985 13.915 0.297 1.00 94.94 319 MET A O 1
ATOM 2567 N N . ASP A 1 320 ? 10.487 13.963 2.480 1.00 96.00 320 ASP A N 1
ATOM 2568 C CA . ASP A 1 320 ? 11.863 14.208 2.925 1.00 96.00 320 ASP A CA 1
ATOM 2569 C C . ASP A 1 320 ? 12.787 12.998 2.642 1.00 96.00 320 ASP A C 1
ATOM 2571 O O . ASP A 1 320 ? 14.000 13.179 2.503 1.00 96.00 320 ASP A O 1
ATOM 2575 N N . THR A 1 321 ? 12.244 11.777 2.571 1.00 96.56 321 THR A N 1
ATOM 2576 C CA . THR A 1 321 ? 13.004 10.553 2.264 1.00 96.56 321 THR A CA 1
ATOM 2577 C C . THR A 1 321 ? 13.247 10.432 0.766 1.00 96.56 321 THR A C 1
ATOM 2579 O O . THR A 1 321 ? 14.406 10.370 0.354 1.00 96.56 321 THR A O 1
ATOM 2582 N N . GLU A 1 322 ? 12.195 10.512 -0.046 1.00 95.50 322 GLU A N 1
ATOM 2583 C CA . GLU A 1 322 ? 12.300 10.439 -1.507 1.00 95.50 322 GLU A CA 1
ATOM 2584 C C . GLU A 1 322 ? 13.124 11.593 -2.074 1.00 95.50 322 GLU A C 1
ATOM 2586 O O . GLU A 1 322 ? 13.947 11.406 -2.965 1.00 95.50 322 GLU A O 1
ATOM 2591 N N . TRP A 1 323 ? 13.021 12.789 -1.487 1.00 95.69 323 TRP A N 1
ATOM 2592 C CA . TRP A 1 323 ? 13.810 13.932 -1.943 1.00 95.69 323 TRP A CA 1
ATOM 2593 C C . TRP A 1 323 ? 15.313 13.710 -1.749 1.00 95.69 323 TRP A C 1
ATOM 2595 O O . TRP A 1 323 ? 16.118 14.133 -2.576 1.00 95.69 323 TRP A O 1
ATOM 2605 N N . ARG A 1 324 ? 15.719 13.028 -0.669 1.00 95.56 324 ARG A N 1
ATOM 2606 C CA . ARG A 1 324 ? 17.133 12.676 -0.465 1.00 95.56 324 ARG A CA 1
ATOM 2607 C C . ARG A 1 324 ? 17.610 11.668 -1.504 1.00 95.56 324 ARG A C 1
ATOM 2609 O O . ARG A 1 324 ? 18.716 11.840 -2.007 1.00 95.56 324 ARG A O 1
ATOM 2616 N N . GLN A 1 325 ? 16.791 10.664 -1.819 1.00 94.00 325 GLN A N 1
ATOM 2617 C CA . GLN A 1 325 ? 17.105 9.671 -2.848 1.00 94.00 325 GLN A CA 1
ATOM 2618 C C . GLN A 1 325 ? 17.247 10.340 -4.220 1.00 94.00 325 GLN A C 1
ATOM 2620 O O . GLN A 1 325 ? 18.265 10.168 -4.888 1.00 94.00 325 GLN A O 1
ATOM 2625 N N . TYR A 1 326 ? 16.294 11.206 -4.574 1.00 93.81 326 TYR A N 1
ATOM 2626 C CA . TYR A 1 326 ? 16.330 11.996 -5.800 1.00 93.81 326 TYR A CA 1
ATOM 2627 C C . TYR A 1 326 ? 17.592 12.862 -5.906 1.00 93.81 326 TYR A C 1
ATOM 2629 O O . TYR A 1 326 ? 18.245 12.864 -6.947 1.00 93.81 326 TYR A O 1
ATOM 2637 N N . LEU A 1 327 ? 17.973 13.566 -4.831 1.00 91.94 327 LEU A N 1
ATOM 2638 C CA . LEU A 1 327 ? 19.187 14.391 -4.813 1.00 91.94 327 LEU A CA 1
ATOM 2639 C C . LEU A 1 327 ? 20.460 13.576 -5.073 1.00 91.94 327 LEU A C 1
ATOM 2641 O O . LEU A 1 327 ? 21.348 14.049 -5.773 1.00 91.94 327 LEU A O 1
ATOM 2645 N N . THR A 1 328 ? 20.551 12.360 -4.533 1.00 92.62 328 THR A N 1
ATOM 2646 C CA . THR A 1 328 ? 21.676 11.464 -4.837 1.00 92.62 328 THR A CA 1
ATOM 2647 C C . THR A 1 328 ? 21.654 11.040 -6.304 1.00 92.62 328 THR A C 1
ATOM 2649 O O . THR A 1 328 ? 22.653 11.195 -7.000 1.00 92.62 328 THR A O 1
ATOM 2652 N N . ALA A 1 329 ? 20.501 10.600 -6.807 1.00 90.31 329 ALA A N 1
ATOM 2653 C CA . ALA A 1 329 ? 20.384 10.113 -8.175 1.00 90.31 329 ALA A CA 1
ATOM 2654 C C . ALA A 1 329 ? 20.680 11.209 -9.222 1.00 90.31 329 ALA A C 1
ATOM 2656 O O . ALA A 1 329 ? 21.358 10.956 -10.219 1.00 90.31 329 ALA A O 1
ATOM 2657 N N . ILE A 1 330 ? 20.210 12.444 -9.007 1.00 88.56 330 ILE A N 1
ATOM 2658 C CA . ILE A 1 330 ? 20.464 13.559 -9.933 1.00 88.56 330 ILE A CA 1
ATOM 2659 C C . ILE A 1 330 ? 21.933 14.011 -9.908 1.00 88.56 330 ILE A C 1
ATOM 2661 O O . ILE A 1 330 ? 22.471 14.409 -10.945 1.00 88.56 330 ILE A O 1
ATOM 2665 N N . ASP A 1 331 ? 22.599 13.913 -8.753 1.00 88.62 331 ASP A N 1
ATOM 2666 C CA . ASP A 1 331 ? 24.036 14.172 -8.630 1.00 88.62 331 ASP A CA 1
ATOM 2667 C C . ASP A 1 331 ? 24.865 13.107 -9.370 1.00 88.62 331 ASP A C 1
ATOM 2669 O O . ASP A 1 331 ? 25.866 13.449 -10.010 1.00 88.62 331 ASP A O 1
ATOM 2673 N N . ASP A 1 332 ? 24.432 11.845 -9.360 1.00 88.12 332 ASP A N 1
ATOM 2674 C CA . ASP A 1 332 ? 25.061 10.765 -10.130 1.00 88.12 332 ASP A CA 1
ATOM 2675 C C . ASP A 1 332 ? 24.844 10.949 -11.641 1.00 88.12 332 ASP A C 1
ATOM 2677 O O . ASP A 1 332 ? 25.803 10.891 -12.418 1.00 88.12 332 ASP A O 1
ATOM 2681 N N . LEU A 1 333 ? 23.619 11.284 -12.071 1.00 85.81 333 LEU A N 1
ATOM 2682 C CA . LEU A 1 333 ? 23.321 11.596 -13.476 1.00 85.81 333 LEU A CA 1
ATOM 2683 C C . LEU A 1 333 ? 24.188 12.758 -13.984 1.00 85.81 333 LEU A C 1
ATOM 2685 O O . LEU A 1 333 ? 24.695 12.731 -15.107 1.00 85.81 333 LEU A O 1
ATOM 2689 N N . ARG A 1 334 ? 24.382 13.784 -13.153 1.00 82.56 334 ARG A N 1
ATOM 2690 C CA . ARG A 1 334 ? 25.228 14.941 -13.470 1.00 82.56 334 ARG A CA 1
ATOM 2691 C C . ARG A 1 334 ? 26.686 14.538 -13.677 1.00 82.56 334 ARG A C 1
ATOM 2693 O O . ARG A 1 334 ? 27.325 15.052 -14.597 1.00 82.56 334 ARG A O 1
ATOM 2700 N N . GLN A 1 335 ? 27.216 13.642 -12.844 1.00 81.19 335 GLN A N 1
ATOM 2701 C CA . GLN A 1 335 ? 28.578 13.121 -12.992 1.00 81.19 335 GLN A CA 1
ATOM 2702 C C . GLN A 1 335 ? 28.718 12.284 -14.272 1.00 81.19 335 GLN A C 1
ATOM 2704 O O . GLN A 1 335 ? 29.668 12.488 -15.029 1.00 81.19 335 GLN A O 1
ATOM 2709 N N . ALA A 1 336 ? 27.743 11.417 -14.559 1.00 77.12 336 ALA A N 1
ATOM 2710 C CA . ALA A 1 336 ? 27.727 10.573 -15.754 1.00 77.12 336 ALA A CA 1
ATOM 2711 C C . ALA A 1 336 ? 27.627 11.386 -17.059 1.00 77.12 336 ALA A C 1
ATOM 2713 O O . ALA A 1 336 ? 28.391 11.155 -17.996 1.00 77.12 336 ALA A O 1
ATOM 2714 N N . ALA A 1 337 ? 26.767 12.409 -17.106 1.00 69.50 337 ALA A N 1
ATOM 2715 C CA . ALA A 1 337 ? 26.621 13.283 -18.275 1.00 69.50 337 ALA A CA 1
ATOM 2716 C C . ALA A 1 337 ? 27.912 14.058 -18.612 1.00 69.50 337 ALA A C 1
ATOM 2718 O O . ALA A 1 337 ? 28.148 14.406 -19.770 1.00 69.50 337 ALA A O 1
ATOM 2719 N N . GLY A 1 338 ? 28.769 14.315 -17.616 1.00 66.06 338 GLY A N 1
ATOM 2720 C CA . GLY A 1 338 ? 30.098 14.894 -17.827 1.00 66.06 338 GLY A CA 1
ATOM 2721 C C . GLY A 1 338 ? 31.078 13.951 -18.538 1.00 66.06 338 GLY A C 1
ATOM 2722 O O . GLY A 1 338 ? 31.999 14.427 -19.201 1.00 66.06 338 GLY A O 1
ATOM 2723 N N . LEU A 1 339 ? 30.869 12.634 -18.430 1.00 66.62 339 LEU A N 1
ATOM 2724 C CA . LEU A 1 339 ? 31.688 11.585 -19.049 1.00 66.62 339 LEU A CA 1
ATOM 2725 C C . LEU A 1 339 ? 31.172 11.191 -20.448 1.00 66.62 339 LEU A C 1
ATOM 2727 O O . LEU A 1 339 ? 31.975 10.890 -21.330 1.00 66.62 339 LEU A O 1
ATOM 2731 N N . GLU A 1 340 ? 29.855 11.262 -20.685 1.00 59.28 340 GLU A N 1
ATOM 2732 C CA . GLU A 1 340 ? 29.187 10.928 -21.962 1.00 59.28 340 GLU A CA 1
ATOM 2733 C C . GLU A 1 340 ? 29.366 11.979 -23.084 1.00 59.28 340 GLU A C 1
ATOM 2735 O O . GLU A 1 340 ? 28.898 11.776 -24.207 1.00 59.28 340 GLU A O 1
ATOM 2740 N N . ALA A 1 341 ? 30.091 13.079 -22.844 1.00 56.81 341 ALA A N 1
ATOM 2741 C CA . ALA A 1 341 ? 30.320 14.165 -23.812 1.00 56.81 341 ALA A CA 1
ATOM 2742 C C . ALA A 1 341 ? 31.091 13.769 -25.100 1.00 56.81 341 ALA A C 1
ATOM 2744 O O . ALA A 1 341 ? 31.393 14.628 -25.927 1.00 56.81 341 ALA A O 1
ATOM 2745 N N . PHE A 1 342 ? 31.390 12.480 -25.289 1.00 49.72 342 PHE A N 1
ATOM 2746 C CA . PHE A 1 342 ? 31.988 11.901 -26.497 1.00 49.72 342 PHE A CA 1
ATOM 2747 C C . PHE A 1 342 ? 30.963 11.284 -27.476 1.00 49.72 342 PHE A C 1
ATOM 2749 O O . PHE A 1 342 ? 31.356 10.818 -28.546 1.00 49.72 342 PHE A O 1
ATOM 2756 N N . GLY A 1 343 ? 29.662 11.289 -27.156 1.00 54.50 343 GLY A N 1
ATOM 2757 C CA . GLY A 1 343 ? 28.592 10.811 -28.042 1.00 54.50 343 GLY A CA 1
ATOM 2758 C C . GLY A 1 343 ? 28.068 11.878 -29.017 1.00 54.50 343 GLY A C 1
ATOM 2759 O O . GLY A 1 343 ? 28.061 13.065 -28.718 1.00 54.50 343 GLY A O 1
ATOM 2760 N N . GLN A 1 344 ? 27.558 11.466 -30.185 1.00 56.19 344 GLN A N 1
ATOM 2761 C CA . GLN A 1 344 ? 27.006 12.346 -31.240 1.00 56.19 344 GLN A CA 1
ATOM 2762 C C . GLN A 1 344 ? 25.711 13.114 -30.851 1.00 56.19 344 GLN A C 1
ATOM 2764 O O . GLN A 1 344 ? 25.053 13.690 -31.717 1.00 56.19 344 GLN A O 1
ATOM 2769 N N . ARG A 1 345 ? 25.304 13.116 -29.574 1.00 62.78 345 ARG A N 1
ATOM 2770 C CA . ARG A 1 345 ? 24.098 13.789 -29.056 1.00 62.78 345 ARG A CA 1
ATOM 2771 C C . ARG A 1 345 ? 24.499 14.848 -28.032 1.00 62.78 345 ARG A C 1
ATOM 2773 O O . ARG A 1 345 ? 25.428 14.626 -27.269 1.00 62.78 345 ARG A O 1
ATOM 2780 N N . ASP A 1 346 ? 23.778 15.971 -27.994 1.00 69.75 346 ASP A N 1
ATOM 2781 C CA . ASP A 1 346 ? 24.041 17.057 -27.038 1.00 69.75 346 ASP A CA 1
ATOM 2782 C C . ASP A 1 346 ? 23.829 16.566 -25.584 1.00 69.75 346 ASP A C 1
ATOM 2784 O O . ASP A 1 346 ? 22.683 16.275 -25.206 1.00 69.75 346 ASP A O 1
ATOM 2788 N N . PRO A 1 347 ? 24.892 16.486 -24.755 1.00 71.56 347 PRO A N 1
ATOM 2789 C CA . PRO A 1 347 ? 24.807 16.002 -23.375 1.00 71.56 347 PRO A CA 1
ATOM 2790 C C . PRO A 1 347 ? 23.826 16.803 -22.516 1.00 71.56 347 PRO A C 1
ATOM 2792 O O . PRO A 1 347 ? 23.183 16.249 -21.627 1.00 71.56 347 PRO A O 1
ATOM 2795 N N . LYS A 1 348 ? 23.650 18.097 -22.809 1.00 72.75 348 LYS A N 1
ATOM 2796 C CA . LYS A 1 348 ? 22.727 18.976 -22.083 1.00 72.75 348 LYS A CA 1
ATOM 2797 C C . LYS A 1 348 ? 21.274 18.605 -22.331 1.00 72.75 348 LYS A C 1
ATOM 2799 O O . LYS A 1 348 ? 20.465 18.623 -21.404 1.00 72.75 348 LYS A O 1
ATOM 2804 N N . VAL A 1 349 ? 20.933 18.284 -23.576 1.00 74.06 349 VAL A N 1
ATOM 2805 C CA . VAL A 1 349 ? 19.570 17.883 -23.944 1.00 74.06 349 VAL A CA 1
ATOM 2806 C C . VAL A 1 349 ? 19.233 16.535 -23.307 1.00 74.06 349 VAL A C 1
ATOM 2808 O O . VAL A 1 349 ? 18.152 16.384 -22.742 1.00 74.06 349 VAL A O 1
ATOM 2811 N N . GLN A 1 350 ? 20.176 15.589 -23.323 1.00 72.00 350 GLN A N 1
ATOM 2812 C CA . GLN A 1 350 ? 20.004 14.279 -22.688 1.00 72.00 350 GLN A CA 1
ATOM 2813 C C . GLN A 1 350 ? 19.874 14.380 -21.168 1.00 72.00 350 GLN A C 1
ATOM 2815 O O . GLN A 1 350 ? 18.958 13.788 -20.599 1.00 72.00 350 GLN A O 1
ATOM 2820 N N . PHE A 1 351 ? 20.727 15.181 -20.519 1.00 80.50 351 PHE A N 1
ATOM 2821 C CA . PHE A 1 351 ? 20.631 15.426 -19.083 1.00 80.50 351 PHE A CA 1
ATOM 2822 C C . PHE A 1 351 ? 19.268 16.007 -18.711 1.00 80.50 351 PHE A C 1
ATOM 2824 O O . PHE A 1 351 ? 18.618 15.485 -17.817 1.00 80.50 351 PHE A O 1
ATOM 2831 N N . LYS A 1 352 ? 18.799 17.054 -19.406 1.00 77.50 352 LYS A N 1
ATOM 2832 C CA . LYS A 1 352 ? 17.504 17.681 -19.094 1.00 77.50 352 LYS A CA 1
ATOM 2833 C C . LYS A 1 352 ? 16.333 16.716 -19.244 1.00 77.50 352 LYS A C 1
ATOM 2835 O O . LYS A 1 352 ? 15.437 16.749 -18.410 1.00 77.50 352 LYS A O 1
ATOM 2840 N N . ARG A 1 353 ? 16.346 15.873 -20.281 1.00 78.94 353 ARG A N 1
ATOM 2841 C CA . ARG A 1 353 ? 15.304 14.864 -20.498 1.00 78.94 353 ARG A CA 1
ATOM 2842 C C . ARG A 1 353 ? 15.293 13.832 -19.368 1.00 78.94 353 ARG A C 1
ATOM 2844 O O . ARG A 1 353 ? 14.276 13.690 -18.703 1.00 78.94 353 ARG A O 1
ATOM 2851 N N . ARG A 1 354 ? 16.444 13.210 -19.088 1.00 81.06 354 ARG A N 1
ATOM 2852 C CA . ARG A 1 354 ? 16.582 12.221 -18.006 1.00 81.06 354 ARG A CA 1
ATOM 2853 C C . ARG A 1 354 ? 16.264 12.827 -16.633 1.00 81.06 354 ARG A C 1
ATOM 2855 O O . ARG A 1 354 ? 15.567 12.217 -15.840 1.00 81.06 354 ARG A O 1
ATOM 2862 N N . ALA A 1 355 ? 16.717 14.050 -16.357 1.00 83.88 355 ALA A N 1
ATOM 2863 C CA . ALA A 1 355 ? 16.429 14.755 -15.106 1.00 83.88 355 ALA A CA 1
ATOM 2864 C C . ALA A 1 355 ? 14.934 15.059 -14.923 1.00 83.88 355 ALA A C 1
ATOM 2866 O O . ALA A 1 355 ? 14.443 15.068 -13.796 1.00 83.88 355 ALA A O 1
ATOM 2867 N N . PHE A 1 356 ? 14.220 15.336 -16.016 1.00 82.06 356 PHE A N 1
ATOM 2868 C CA . PHE A 1 356 ? 12.774 15.529 -15.990 1.00 82.06 356 PHE A CA 1
ATOM 2869 C C . PHE A 1 356 ? 12.050 14.212 -15.687 1.00 82.06 356 PHE A C 1
ATOM 2871 O O . PHE A 1 356 ? 11.277 14.172 -14.736 1.00 82.06 356 PHE A O 1
ATOM 2878 N N . GLU A 1 357 ? 12.389 13.133 -16.399 1.00 82.75 357 GLU A N 1
ATOM 2879 C CA . GLU A 1 357 ? 11.860 11.778 -16.157 1.00 82.75 357 GLU A CA 1
ATOM 2880 C C . GLU A 1 357 ? 12.112 11.328 -14.704 1.00 82.75 357 GLU A C 1
ATOM 2882 O O . GLU A 1 357 ? 11.203 10.887 -14.007 1.00 82.75 357 GLU A O 1
ATOM 2887 N N . MET A 1 358 ? 13.331 11.529 -14.190 1.00 87.56 358 MET A N 1
ATOM 2888 C CA . MET A 1 358 ? 13.674 11.225 -12.796 1.00 87.56 358 MET A CA 1
ATOM 2889 C C . MET A 1 358 ? 12.854 12.035 -11.791 1.00 87.56 358 MET A C 1
ATOM 2891 O O . MET A 1 358 ? 12.542 11.535 -10.712 1.00 87.56 358 MET A O 1
ATOM 2895 N N . PHE A 1 359 ? 12.526 13.289 -12.111 1.00 86.62 359 PHE A N 1
ATOM 2896 C CA . PHE A 1 359 ? 11.712 14.123 -11.234 1.00 86.62 359 PHE A CA 1
ATOM 2897 C C . PHE A 1 359 ? 10.244 13.685 -11.240 1.00 86.62 359 PHE A C 1
ATOM 2899 O O . PHE A 1 359 ? 9.622 13.681 -10.182 1.00 86.62 359 PHE A O 1
ATOM 2906 N N . GLU A 1 360 ? 9.695 13.286 -12.388 1.00 88.25 360 GLU A N 1
ATOM 2907 C CA . GLU A 1 360 ? 8.349 12.702 -12.466 1.00 88.25 360 GLU A CA 1
ATOM 2908 C C . GLU A 1 360 ? 8.259 11.388 -11.681 1.00 88.25 360 GLU A C 1
ATOM 2910 O O . GLU A 1 360 ? 7.336 11.228 -10.880 1.00 88.25 360 GLU A O 1
ATOM 2915 N N . ASN A 1 361 ? 9.261 10.512 -11.812 1.00 89.00 361 ASN A N 1
ATOM 2916 C CA . ASN A 1 361 ? 9.355 9.281 -11.022 1.00 89.00 361 ASN A CA 1
ATOM 2917 C C . ASN A 1 361 ? 9.422 9.585 -9.522 1.00 89.00 361 ASN A C 1
ATOM 2919 O O . ASN A 1 361 ? 8.614 9.072 -8.763 1.00 89.00 361 ASN A O 1
ATOM 2923 N N . PHE A 1 362 ? 10.268 10.530 -9.101 1.00 93.00 362 PHE A N 1
ATOM 2924 C CA . PHE A 1 362 ? 10.324 10.988 -7.707 1.00 93.00 362 PHE A CA 1
ATOM 2925 C C . PHE A 1 362 ? 8.956 11.454 -7.172 1.00 93.00 362 PHE A C 1
ATOM 2927 O O . PHE A 1 362 ? 8.609 11.204 -6.016 1.00 93.00 362 PHE A O 1
ATOM 2934 N N . ARG A 1 363 ? 8.159 12.151 -7.993 1.00 91.50 363 ARG A N 1
ATOM 2935 C CA . ARG A 1 363 ? 6.808 12.585 -7.601 1.00 91.50 363 ARG A CA 1
ATOM 2936 C C . ARG A 1 363 ? 5.870 11.395 -7.441 1.00 91.50 363 ARG A C 1
ATOM 2938 O O . ARG A 1 363 ? 5.123 11.357 -6.467 1.00 91.50 363 ARG A O 1
ATOM 2945 N N . GLN A 1 364 ? 5.936 10.436 -8.357 1.00 90.88 364 GLN A N 1
ATOM 2946 C CA . GLN A 1 364 ? 5.194 9.185 -8.259 1.00 90.88 364 GLN A CA 1
ATOM 2947 C C . GLN A 1 364 ? 5.592 8.382 -7.013 1.00 90.88 364 GLN A C 1
ATOM 2949 O O . GLN A 1 364 ? 4.706 7.937 -6.291 1.00 90.88 364 GLN A O 1
ATOM 2954 N N . ASP A 1 365 ? 6.887 8.253 -6.727 1.00 95.31 365 ASP A N 1
ATOM 2955 C CA . ASP A 1 365 ? 7.406 7.510 -5.574 1.00 95.31 365 ASP A CA 1
ATOM 2956 C C . ASP A 1 365 ? 6.897 8.107 -4.255 1.00 95.31 365 ASP A C 1
ATOM 2958 O O . ASP A 1 365 ? 6.560 7.381 -3.318 1.00 95.31 365 ASP A O 1
ATOM 2962 N N . ILE A 1 366 ? 6.758 9.439 -4.186 1.00 93.81 366 ILE A N 1
ATOM 2963 C CA . ILE A 1 366 ? 6.110 10.104 -3.049 1.00 93.81 366 ILE A CA 1
ATOM 2964 C C . ILE A 1 366 ? 4.646 9.680 -2.923 1.00 93.81 366 ILE A C 1
ATOM 2966 O O . ILE A 1 366 ? 4.208 9.330 -1.828 1.00 93.81 366 ILE A O 1
ATOM 2970 N N . GLU A 1 367 ? 3.875 9.768 -4.006 1.00 95.00 367 GLU A N 1
ATOM 2971 C CA . GLU A 1 367 ? 2.438 9.467 -3.995 1.00 95.00 367 GLU A CA 1
ATOM 2972 C C . GLU A 1 367 ? 2.183 8.014 -3.585 1.00 95.00 367 GLU A C 1
ATOM 2974 O O . GLU A 1 367 ? 1.407 7.755 -2.663 1.00 95.00 367 GLU A O 1
ATOM 2979 N N . GLU A 1 368 ? 2.913 7.090 -4.202 1.00 95.75 368 GLU A N 1
ATOM 2980 C CA . GLU A 1 368 ? 2.845 5.658 -3.938 1.00 95.75 368 GLU A CA 1
ATOM 2981 C C . GLU A 1 368 ? 3.331 5.319 -2.522 1.00 95.75 368 GLU A C 1
ATOM 2983 O O . GLU A 1 368 ? 2.684 4.567 -1.788 1.00 95.75 368 GLU A O 1
ATOM 2988 N N . GLY A 1 369 ? 4.438 5.929 -2.090 1.00 96.81 369 GLY A N 1
ATOM 2989 C CA . GLY A 1 369 ? 4.977 5.763 -0.745 1.00 96.81 369 GLY A CA 1
ATOM 2990 C C . GLY A 1 369 ? 4.018 6.253 0.340 1.00 96.81 369 GLY A C 1
ATOM 2991 O O . GLY A 1 369 ? 3.945 5.648 1.410 1.00 96.81 369 GLY A O 1
ATOM 2992 N N . ILE A 1 370 ? 3.253 7.318 0.083 1.00 96.94 370 ILE A N 1
ATOM 2993 C CA . ILE A 1 370 ? 2.202 7.791 0.994 1.00 96.94 370 ILE A CA 1
ATOM 2994 C C . ILE A 1 370 ? 1.020 6.819 0.994 1.00 96.94 370 ILE A C 1
ATOM 2996 O O . ILE A 1 370 ? 0.603 6.390 2.071 1.00 96.94 370 ILE A O 1
ATOM 3000 N N . ALA A 1 371 ? 0.522 6.445 -0.189 1.00 96.88 371 ALA A N 1
ATOM 3001 C CA . ALA A 1 371 ? -0.628 5.560 -0.355 1.00 96.88 371 ALA A CA 1
ATOM 3002 C C . ALA A 1 371 ? -0.426 4.212 0.358 1.00 96.88 371 ALA A C 1
ATOM 3004 O O . ALA A 1 371 ? -1.237 3.829 1.198 1.00 96.88 371 ALA A O 1
ATOM 3005 N N . ARG A 1 372 ? 0.709 3.542 0.119 1.00 95.69 372 ARG A N 1
ATOM 3006 C CA . ARG A 1 372 ? 1.026 2.233 0.722 1.00 95.69 372 ARG A CA 1
ATOM 3007 C C . ARG A 1 372 ? 1.262 2.287 2.234 1.00 95.69 372 ARG A C 1
ATOM 3009 O O . ARG A 1 372 ? 1.093 1.291 2.934 1.00 95.69 372 ARG A O 1
ATOM 3016 N N . ARG A 1 373 ? 1.734 3.421 2.764 1.00 96.50 373 ARG A N 1
ATOM 3017 C CA . ARG A 1 373 ? 2.117 3.530 4.184 1.00 96.50 373 ARG A CA 1
ATOM 3018 C C . ARG A 1 373 ? 0.985 4.014 5.077 1.00 96.50 373 ARG A C 1
ATOM 3020 O O . ARG A 1 373 ? 1.031 3.724 6.270 1.00 96.50 373 ARG A O 1
ATOM 3027 N N . PHE A 1 374 ? -0.006 4.725 4.540 1.00 96.44 374 PHE A N 1
ATOM 3028 C CA . PHE A 1 374 ? -1.041 5.374 5.344 1.00 96.44 374 PHE A CA 1
ATOM 3029 C C . PHE A 1 374 ? -1.822 4.383 6.221 1.00 96.44 374 PHE A C 1
ATOM 3031 O O . PHE A 1 374 ? -1.662 4.381 7.441 1.00 96.44 374 PHE A O 1
ATOM 3038 N N . PHE A 1 375 ? -2.600 3.467 5.642 1.00 94.88 375 PHE A N 1
ATOM 3039 C CA . PHE A 1 375 ? -3.355 2.504 6.456 1.00 94.88 375 PHE A CA 1
ATOM 3040 C C . PHE A 1 375 ? -2.458 1.460 7.140 1.00 94.88 375 PHE A C 1
ATOM 3042 O O . PHE A 1 375 ? -2.795 0.969 8.219 1.00 94.88 375 PHE A O 1
ATOM 3049 N N . ALA A 1 376 ? -1.286 1.161 6.573 1.00 93.38 376 ALA A N 1
ATOM 3050 C CA . ALA A 1 376 ? -0.338 0.206 7.144 1.00 93.38 376 ALA A CA 1
ATOM 3051 C C . ALA A 1 376 ? 0.331 0.709 8.442 1.00 93.38 376 ALA A C 1
ATOM 3053 O O . ALA A 1 376 ? 0.585 -0.072 9.365 1.00 93.38 376 ALA A O 1
ATOM 3054 N N . GLU A 1 377 ? 0.638 2.006 8.539 1.00 94.25 377 GLU A N 1
ATOM 3055 C CA . GLU A 1 377 ? 1.324 2.589 9.699 1.00 94.25 377 GLU A CA 1
ATOM 3056 C C . GLU A 1 377 ? 0.377 3.234 10.714 1.00 94.25 377 GLU A C 1
ATOM 3058 O O . GLU A 1 377 ? 0.762 3.381 11.880 1.00 94.25 377 GLU A O 1
ATOM 3063 N N . LEU A 1 378 ? -0.854 3.568 10.316 1.00 93.06 378 LEU A N 1
ATOM 3064 C CA . LEU A 1 378 ? -1.860 4.194 11.176 1.00 93.06 378 LEU A CA 1
ATOM 3065 C C . LEU A 1 378 ? -2.061 3.450 12.519 1.00 93.06 378 LEU A C 1
ATOM 3067 O O . LEU A 1 378 ? -1.957 4.100 13.566 1.00 93.06 378 LEU A O 1
ATOM 3071 N N . PRO A 1 379 ? -2.196 2.104 12.569 1.00 90.50 379 PRO A N 1
ATOM 3072 C CA . PRO A 1 379 ? -2.327 1.381 13.839 1.00 90.50 379 PRO A CA 1
ATOM 3073 C C . PRO A 1 379 ? -1.113 1.540 14.762 1.00 90.50 379 PRO A C 1
ATOM 3075 O O . PRO A 1 379 ? -1.241 1.632 15.985 1.00 90.50 379 PRO A O 1
ATOM 3078 N N . ARG A 1 380 ? 0.097 1.590 14.191 1.00 89.62 380 ARG A N 1
ATOM 3079 C CA . ARG A 1 380 ? 1.330 1.796 14.966 1.00 89.62 380 ARG A CA 1
ATOM 3080 C C . ARG A 1 380 ? 1.405 3.222 15.496 1.00 89.62 380 ARG A C 1
ATOM 3082 O O . ARG A 1 380 ? 1.823 3.419 16.637 1.00 89.62 380 ARG A O 1
ATOM 3089 N N . HIS A 1 381 ? 1.005 4.203 14.688 1.00 88.00 381 HIS A N 1
ATOM 3090 C CA . HIS A 1 381 ? 0.957 5.600 15.101 1.00 88.00 381 HIS A CA 1
ATOM 3091 C C . HIS A 1 381 ? -0.006 5.798 16.273 1.00 88.00 381 HIS A C 1
ATOM 3093 O O . HIS A 1 381 ? 0.383 6.360 17.298 1.00 88.00 381 HIS A O 1
ATOM 3099 N N . ARG A 1 382 ? -1.208 5.223 16.184 1.00 84.88 382 ARG A N 1
ATOM 3100 C CA . ARG A 1 382 ? -2.186 5.212 17.274 1.00 84.88 382 ARG A CA 1
ATOM 3101 C C . ARG A 1 382 ? -1.593 4.718 18.593 1.00 84.88 382 ARG A C 1
ATOM 3103 O O . ARG A 1 382 ? -1.668 5.409 19.603 1.00 84.88 382 ARG A O 1
ATOM 3110 N N . GLN A 1 383 ? -0.926 3.562 18.582 1.00 85.19 383 GLN A N 1
ATOM 3111 C CA . GLN A 1 383 ? -0.286 3.003 19.782 1.00 85.19 383 GLN A CA 1
ATOM 3112 C C . GLN A 1 383 ? 0.808 3.912 20.366 1.00 85.19 383 GLN A C 1
ATOM 3114 O O . GLN A 1 383 ? 1.159 3.804 21.546 1.00 85.19 383 GLN A O 1
ATOM 3119 N N . ILE A 1 384 ? 1.434 4.761 19.549 1.00 85.56 384 ILE A N 1
ATOM 3120 C CA . ILE A 1 384 ? 2.396 5.761 20.024 1.00 85.56 384 ILE A CA 1
ATOM 3121 C C . ILE A 1 384 ? 1.651 6.896 20.729 1.00 85.56 384 ILE A C 1
ATOM 3123 O O . ILE A 1 384 ? 2.028 7.235 21.851 1.00 85.56 384 ILE A O 1
ATOM 3127 N N . VAL A 1 385 ? 0.595 7.430 20.112 1.00 82.06 385 VAL A N 1
ATOM 3128 C CA . VAL A 1 385 ? -0.231 8.513 20.668 1.00 82.06 385 VAL A CA 1
ATOM 3129 C C . VAL A 1 385 ? -0.884 8.086 21.985 1.00 82.06 385 VAL A C 1
ATOM 3131 O O . VAL A 1 385 ? -0.708 8.758 22.999 1.00 82.06 385 VAL A O 1
ATOM 3134 N N . GLU A 1 386 ? -1.526 6.917 22.027 1.00 82.69 386 GLU A N 1
ATOM 3135 C CA . GLU A 1 386 ? -2.155 6.381 23.243 1.00 82.69 386 GLU A CA 1
ATOM 3136 C C . GLU A 1 386 ? -1.142 6.237 24.392 1.00 82.69 386 GLU A C 1
ATOM 3138 O O . GLU A 1 386 ? -1.414 6.621 25.531 1.00 82.69 386 GLU A O 1
ATOM 3143 N N . ARG A 1 387 ? 0.072 5.740 24.109 1.00 84.31 387 ARG A N 1
ATOM 3144 C CA . ARG A 1 387 ? 1.138 5.641 25.124 1.00 84.31 387 ARG A CA 1
ATOM 3145 C C . ARG A 1 387 ? 1.600 7.007 25.624 1.00 84.31 387 ARG A C 1
ATOM 3147 O O . ARG A 1 387 ? 1.883 7.139 26.816 1.00 84.31 387 ARG A O 1
ATOM 3154 N N . GLN A 1 388 ? 1.696 8.003 24.744 1.00 82.25 388 GLN A N 1
ATOM 3155 C CA . GLN A 1 388 ? 2.062 9.369 25.127 1.00 82.25 388 GLN A CA 1
ATOM 3156 C C . GLN A 1 388 ? 0.992 9.985 26.031 1.00 82.25 388 GLN A C 1
ATOM 3158 O O . GLN A 1 388 ? 1.318 10.444 27.126 1.00 82.25 388 GLN A O 1
ATOM 3163 N N . GLN A 1 389 ? -0.280 9.887 25.643 1.00 81.50 389 GLN A N 1
ATOM 3164 C CA . GLN A 1 389 ? -1.409 10.385 26.430 1.00 81.50 389 GLN A CA 1
ATOM 3165 C C . GLN A 1 389 ? -1.502 9.696 27.800 1.00 81.50 389 GLN A C 1
ATOM 3167 O O . GLN A 1 389 ? -1.651 10.364 28.823 1.00 81.50 389 GLN A O 1
ATOM 3172 N N . GLN A 1 390 ? -1.326 8.370 27.867 1.00 83.00 390 GLN A N 1
ATOM 3173 C CA . GLN A 1 390 ? -1.287 7.634 29.138 1.00 83.00 390 GLN A CA 1
ATOM 3174 C C . GLN A 1 390 ? -0.127 8.082 30.035 1.00 83.00 390 GLN A C 1
ATOM 3176 O O . GLN A 1 390 ? -0.278 8.187 31.256 1.00 83.00 390 GLN A O 1
ATOM 3181 N N . GLN A 1 391 ? 1.043 8.352 29.451 1.00 80.75 391 GLN A N 1
ATOM 3182 C CA . GLN A 1 391 ? 2.191 8.855 30.195 1.00 80.75 391 GLN A CA 1
ATOM 3183 C C . GLN A 1 391 ? 1.931 10.266 30.737 1.00 80.75 391 GLN A C 1
ATOM 3185 O O . GLN A 1 391 ? 2.233 10.526 31.903 1.00 80.75 391 GLN A O 1
ATOM 3190 N N . GLU A 1 392 ? 1.352 11.158 29.938 1.00 79.44 392 GLU A N 1
ATOM 3191 C CA . GLU A 1 392 ? 0.985 12.509 30.366 1.00 79.44 392 GLU A CA 1
ATOM 3192 C C . GLU A 1 392 ? -0.092 12.493 31.452 1.00 79.44 392 GLU A C 1
ATOM 3194 O O . GLU A 1 392 ? 0.090 13.119 32.496 1.00 79.44 392 GLU A O 1
ATOM 3199 N N . ALA A 1 393 ? -1.149 11.697 31.282 1.00 83.12 393 ALA A N 1
ATOM 3200 C CA . ALA A 1 393 ? -2.194 11.514 32.286 1.00 83.12 393 ALA A CA 1
ATOM 3201 C C . ALA A 1 393 ? -1.630 10.948 33.597 1.00 83.12 393 ALA A C 1
ATOM 3203 O O . ALA A 1 393 ? -1.996 11.396 34.685 1.00 83.12 393 ALA A O 1
ATOM 3204 N N . ARG A 1 394 ? -0.683 10.002 33.518 1.00 83.50 394 ARG A N 1
ATOM 3205 C CA . ARG A 1 394 ? 0.034 9.487 34.691 1.00 83.50 394 ARG A CA 1
ATOM 3206 C C . ARG A 1 394 ? 0.839 10.583 35.383 1.00 83.50 394 ARG A C 1
ATOM 3208 O O . ARG A 1 394 ? 0.837 10.635 36.611 1.00 83.50 394 ARG A O 1
ATOM 3215 N N . LEU A 1 395 ? 1.548 11.423 34.630 1.00 81.06 395 LEU A N 1
ATOM 3216 C CA . LEU A 1 395 ? 2.325 12.532 35.186 1.00 81.06 395 LEU A CA 1
ATOM 3217 C C . LEU A 1 395 ? 1.421 13.593 35.824 1.00 81.06 395 LEU A C 1
ATOM 3219 O O . LEU A 1 395 ? 1.743 14.072 36.909 1.00 81.06 395 LEU A O 1
ATOM 3223 N N . ASP A 1 396 ? 0.283 13.909 35.209 1.00 78.56 396 ASP A N 1
ATOM 3224 C CA . ASP A 1 396 ? -0.700 14.848 35.754 1.00 78.56 396 ASP A CA 1
ATOM 3225 C C . ASP A 1 396 ? -1.371 14.293 37.020 1.00 78.56 396 ASP A C 1
ATOM 3227 O O . ASP A 1 396 ? -1.431 14.972 38.045 1.00 78.56 396 ASP A O 1
ATOM 3231 N N . ALA A 1 397 ? -1.783 13.022 37.019 1.00 83.69 397 ALA A N 1
ATOM 3232 C CA . ALA A 1 397 ? -2.311 12.352 38.208 1.00 83.69 397 ALA A CA 1
ATOM 3233 C C . ALA A 1 397 ? -1.285 12.340 39.355 1.00 83.69 397 ALA A C 1
ATOM 3235 O O . ALA A 1 397 ? -1.622 12.624 40.510 1.00 83.69 397 ALA A O 1
ATOM 3236 N N . LEU A 1 398 ? -0.016 12.074 39.032 1.00 83.06 398 LEU A N 1
ATOM 3237 C CA . LEU A 1 398 ? 1.086 12.130 39.986 1.00 83.06 398 LEU A CA 1
ATOM 3238 C C . LEU A 1 398 ? 1.248 13.552 40.554 1.00 83.06 398 LEU A C 1
ATOM 3240 O O . LEU A 1 398 ? 1.290 13.717 41.776 1.00 83.06 398 LEU A O 1
ATOM 3244 N N . ALA A 1 399 ? 1.238 14.575 39.697 1.00 76.69 399 ALA A N 1
ATOM 3245 C CA . ALA A 1 399 ? 1.335 15.977 40.096 1.00 76.69 399 ALA A CA 1
ATOM 3246 C C . ALA A 1 399 ? 0.170 16.408 41.004 1.00 76.69 399 ALA A C 1
ATOM 3248 O O . ALA A 1 399 ? 0.406 17.003 42.060 1.00 76.69 399 ALA A O 1
ATOM 3249 N N . ARG A 1 400 ? -1.073 16.034 40.659 1.00 78.50 400 ARG A N 1
ATOM 3250 C CA . ARG A 1 400 ? -2.278 16.279 41.478 1.00 78.50 400 ARG A CA 1
ATOM 3251 C C . ARG A 1 400 ? -2.185 15.621 42.853 1.00 78.50 400 ARG A C 1
ATOM 3253 O O . ARG A 1 400 ? -2.597 16.217 43.845 1.00 78.50 400 ARG A O 1
ATOM 3260 N N . SER A 1 401 ? -1.596 14.426 42.928 1.00 79.12 401 SER A N 1
ATOM 3261 C CA . SER A 1 401 ? -1.346 13.719 44.193 1.00 79.12 401 SER A CA 1
ATOM 3262 C C . SER A 1 401 ? -0.178 14.291 45.015 1.00 79.12 401 SER A C 1
ATOM 3264 O O . SER A 1 401 ? 0.105 13.803 46.110 1.00 79.12 401 SER A O 1
ATOM 3266 N N . GLY A 1 402 ? 0.488 15.339 44.521 1.00 76.06 402 GLY A N 1
ATOM 3267 C CA . GLY A 1 402 ? 1.602 15.992 45.201 1.00 76.06 402 GLY A CA 1
ATOM 3268 C C . GLY A 1 402 ? 2.929 15.259 45.050 1.00 76.06 402 GLY A C 1
ATOM 3269 O O . GLY A 1 402 ? 3.756 15.306 45.956 1.00 76.06 402 GLY A O 1
ATOM 3270 N N . TYR A 1 403 ? 3.139 14.563 43.935 1.00 77.19 403 TYR A N 1
ATOM 3271 C CA . TYR A 1 403 ? 4.378 13.857 43.615 1.00 77.19 403 TYR A CA 1
ATOM 3272 C C . TYR A 1 403 ? 4.918 14.314 42.255 1.00 77.19 403 TYR A C 1
ATOM 3274 O O . TYR A 1 403 ? 4.160 14.695 41.367 1.00 77.19 403 TYR A O 1
ATOM 3282 N N . ARG A 1 404 ? 6.240 14.257 42.066 1.00 76.75 404 ARG A N 1
ATOM 3283 C CA . ARG A 1 404 ? 6.896 14.574 40.788 1.00 76.75 404 ARG A CA 1
ATOM 3284 C C . ARG A 1 404 ? 7.909 13.508 40.392 1.00 76.75 404 ARG A C 1
ATOM 3286 O O . ARG A 1 404 ? 8.519 12.865 41.248 1.00 76.75 404 ARG A O 1
ATOM 3293 N N . VAL A 1 405 ? 8.113 13.346 39.085 1.00 76.31 405 VAL A N 1
ATOM 3294 C CA . VAL A 1 405 ? 9.148 12.463 38.533 1.00 76.31 405 VAL A CA 1
ATOM 3295 C C . VAL A 1 405 ? 10.446 13.246 38.382 1.00 76.31 405 VAL A C 1
ATOM 3297 O O . VAL A 1 405 ? 10.498 14.236 37.653 1.00 76.31 405 VAL A O 1
ATOM 3300 N N . LYS A 1 406 ? 11.517 12.788 39.033 1.00 75.00 406 LYS A N 1
ATOM 3301 C CA . LYS A 1 406 ? 12.880 13.242 38.747 1.00 75.00 406 LYS A CA 1
ATOM 3302 C C . LYS A 1 406 ? 13.596 12.229 37.871 1.00 75.00 406 LYS A C 1
ATOM 3304 O O . LYS A 1 406 ? 13.579 11.031 38.140 1.00 75.00 406 LYS A O 1
ATOM 3309 N N . GLN A 1 407 ? 14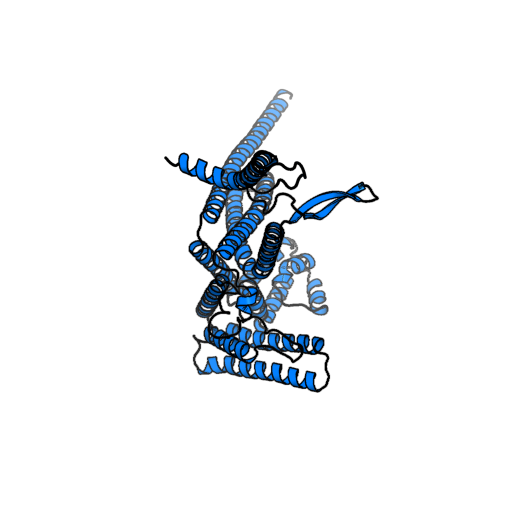.287 12.728 36.853 1.00 71.75 407 GLN A N 1
ATOM 3310 C CA . GLN A 1 407 ? 15.276 11.954 36.116 1.00 71.75 407 GLN A CA 1
ATOM 3311 C C . GLN A 1 407 ? 16.649 12.190 36.742 1.00 71.75 407 GLN A C 1
ATOM 3313 O O . GLN A 1 407 ? 17.177 13.299 36.709 1.00 71.75 407 GLN A O 1
ATOM 3318 N N . GLN A 1 408 ? 17.226 11.146 37.330 1.00 66.62 408 GLN A N 1
ATOM 3319 C CA . GLN A 1 408 ? 18.591 11.168 37.844 1.00 66.62 408 GLN A CA 1
ATOM 3320 C C . GLN A 1 408 ? 19.488 10.302 36.972 1.00 66.62 408 GLN A C 1
ATOM 3322 O O . GLN A 1 408 ? 19.195 9.141 36.706 1.00 66.62 408 GLN A O 1
ATOM 3327 N N . VAL A 1 409 ? 20.618 10.856 36.544 1.00 64.12 409 VAL A N 1
ATOM 3328 C CA . VAL A 1 409 ? 21.626 10.097 35.805 1.00 64.12 409 VAL A CA 1
ATOM 3329 C C . VAL A 1 409 ? 22.529 9.387 36.807 1.00 64.12 409 VAL A C 1
ATOM 3331 O O . VAL A 1 409 ? 23.367 10.016 37.450 1.00 64.12 409 VAL A O 1
ATOM 3334 N N . GLN A 1 410 ? 22.372 8.074 36.934 1.00 72.12 410 GLN A N 1
ATOM 3335 C CA . GLN A 1 410 ? 23.236 7.232 37.752 1.00 72.12 410 GLN A CA 1
ATOM 3336 C C . GLN A 1 410 ? 24.339 6.612 36.887 1.00 72.12 410 GLN A C 1
ATOM 3338 O O . GLN A 1 410 ? 24.128 6.251 35.727 1.00 72.12 410 GLN A O 1
ATOM 3343 N N . LYS A 1 411 ? 25.551 6.489 37.436 1.00 50.78 411 LYS A N 1
ATOM 3344 C CA . LYS A 1 411 ? 26.629 5.737 36.784 1.00 50.78 411 LYS A CA 1
ATOM 3345 C C . LYS A 1 411 ? 26.470 4.261 37.129 1.00 50.78 411 LYS A C 1
ATOM 3347 O O . LYS A 1 411 ? 26.562 3.895 38.297 1.00 50.78 411 LYS A O 1
ATOM 3352 N N . LYS A 1 412 ? 26.265 3.420 36.115 1.00 59.97 412 LYS A N 1
ATOM 3353 C CA . LYS A 1 412 ? 26.304 1.964 36.279 1.00 59.97 412 LYS A CA 1
ATOM 3354 C C . LYS A 1 412 ? 27.755 1.505 36.470 1.00 59.97 412 LYS A C 1
ATOM 3356 O O . LYS A 1 412 ? 28.681 2.137 35.948 1.00 59.97 412 LYS A O 1
ATOM 3361 N N . ALA A 1 413 ? 27.958 0.392 37.176 1.00 52.03 413 ALA A N 1
ATOM 3362 C CA . ALA A 1 413 ? 29.252 -0.287 37.202 1.00 52.03 413 ALA A CA 1
ATOM 3363 C C . ALA A 1 413 ? 29.645 -0.638 35.752 1.00 52.03 413 ALA A C 1
ATOM 3365 O O . ALA A 1 413 ? 28.906 -1.339 35.065 1.00 52.03 413 ALA A O 1
ATOM 3366 N N . GLY A 1 414 ? 30.739 -0.049 35.256 1.00 65.06 414 GLY A N 1
ATOM 3367 C CA . GLY A 1 414 ? 31.149 -0.113 33.843 1.00 65.06 414 GLY A CA 1
ATOM 3368 C C . GLY A 1 414 ? 31.096 1.217 33.074 1.00 65.06 414 GLY A C 1
ATOM 3369 O O . GLY A 1 414 ? 31.337 1.236 31.873 1.00 65.06 414 GLY A O 1
ATOM 3370 N N . GLY A 1 415 ? 30.778 2.344 33.724 1.00 63.06 415 GLY A N 1
ATOM 3371 C CA . GLY A 1 415 ? 30.948 3.687 33.143 1.00 63.06 415 GLY A CA 1
ATOM 3372 C C . GLY A 1 415 ? 29.823 4.165 32.215 1.00 63.06 415 GLY A C 1
ATOM 3373 O O . GLY A 1 415 ? 29.783 5.349 31.876 1.00 63.06 415 GLY A O 1
ATOM 3374 N N . LYS A 1 416 ? 28.859 3.304 31.863 1.00 46.22 416 LYS A N 1
ATOM 3375 C CA . LYS A 1 416 ? 27.646 3.713 31.138 1.00 46.22 416 LYS A CA 1
ATOM 3376 C C . LYS A 1 416 ? 26.716 4.507 32.067 1.00 46.22 416 LYS A C 1
ATOM 3378 O O . LYS A 1 416 ? 26.371 4.060 33.162 1.00 46.22 416 LYS A O 1
ATOM 3383 N N . LYS A 1 417 ? 26.325 5.708 31.630 1.00 58.03 417 LYS A N 1
ATOM 3384 C CA . LYS A 1 417 ? 25.320 6.549 32.298 1.00 58.03 417 LYS A CA 1
ATOM 3385 C C . LYS A 1 417 ? 23.934 5.947 32.052 1.00 58.03 417 LYS A C 1
ATOM 3387 O O . LYS A 1 417 ? 23.579 5.708 30.903 1.00 58.03 417 LYS A O 1
ATOM 3392 N N . GLN A 1 418 ? 23.167 5.715 33.112 1.00 61.22 418 GLN A N 1
ATOM 3393 C CA . GLN A 1 418 ? 21.780 5.261 33.044 1.00 61.22 418 GLN A CA 1
ATOM 3394 C C . GLN A 1 418 ? 20.879 6.327 33.667 1.00 61.22 418 GLN A C 1
ATOM 3396 O O . GLN A 1 418 ? 21.115 6.767 34.790 1.00 61.22 418 GLN A O 1
ATOM 3401 N N . VAL A 1 419 ? 19.851 6.751 32.936 1.00 66.00 419 VAL A N 1
ATOM 3402 C CA . VAL A 1 419 ? 18.815 7.633 33.478 1.00 66.00 419 VAL A CA 1
ATOM 3403 C C . VAL A 1 419 ? 17.849 6.769 34.286 1.00 66.00 419 VAL A C 1
ATOM 3405 O O . VAL A 1 419 ? 17.238 5.851 33.747 1.00 66.00 419 VAL A O 1
ATOM 3408 N N . VAL A 1 420 ? 17.744 7.040 35.582 1.00 69.19 420 VAL A N 1
ATOM 3409 C CA . VAL A 1 420 ? 16.803 6.402 36.505 1.00 69.19 420 VAL A CA 1
ATOM 3410 C C . VAL A 1 420 ? 15.709 7.414 36.825 1.00 69.19 420 VAL A C 1
ATOM 3412 O O . VAL A 1 420 ? 15.998 8.556 37.184 1.00 69.19 420 VAL A O 1
ATOM 3415 N N . GLN A 1 421 ? 14.452 7.003 36.667 1.00 73.19 421 GLN A N 1
ATOM 3416 C CA . GLN A 1 421 ? 13.295 7.801 37.061 1.00 73.19 421 GLN A CA 1
ATOM 3417 C C . GLN A 1 421 ? 12.917 7.460 38.502 1.00 73.19 421 GLN A C 1
ATOM 3419 O O . GLN A 1 421 ? 12.668 6.297 38.816 1.00 73.19 421 GLN A O 1
ATOM 3424 N N . THR A 1 422 ? 12.872 8.461 39.376 1.00 75.44 422 THR A N 1
ATOM 3425 C CA . THR A 1 422 ? 12.406 8.319 40.759 1.00 75.44 422 THR A CA 1
ATOM 3426 C C . THR A 1 422 ? 11.197 9.213 41.004 1.00 75.44 422 THR A C 1
ATOM 3428 O O . THR A 1 422 ? 11.129 10.344 40.522 1.00 75.44 422 THR A O 1
ATOM 3431 N N . ILE A 1 423 ? 10.218 8.682 41.736 1.00 76.69 423 ILE A N 1
ATOM 3432 C CA . ILE A 1 423 ? 9.029 9.415 42.174 1.00 76.69 423 ILE A CA 1
ATOM 3433 C C . ILE A 1 423 ? 9.336 9.984 43.558 1.00 76.69 423 ILE A C 1
ATOM 3435 O O . ILE A 1 423 ? 9.656 9.228 44.474 1.00 76.69 423 ILE A O 1
ATOM 3439 N N . GLU A 1 424 ? 9.246 11.302 43.720 1.00 78.19 424 GLU A N 1
ATOM 3440 C CA . GLU A 1 424 ? 9.400 11.966 45.019 1.00 78.19 424 GLU A CA 1
ATOM 3441 C C . GLU A 1 424 ? 8.169 12.810 45.350 1.00 78.19 424 GLU A C 1
ATOM 3443 O O . GLU A 1 424 ? 7.504 13.332 44.454 1.00 78.19 424 GLU A O 1
ATOM 3448 N N . LYS A 1 425 ? 7.859 12.945 46.644 1.00 76.00 425 LYS A N 1
ATOM 3449 C CA . LYS A 1 425 ? 6.798 13.839 47.111 1.00 76.00 425 LYS A CA 1
ATOM 3450 C C . LYS A 1 425 ? 7.217 15.282 46.839 1.00 76.00 425 LYS A C 1
ATOM 3452 O O . LYS A 1 425 ? 8.270 15.721 47.302 1.00 76.00 425 LYS A O 1
ATOM 3457 N N . ASP A 1 426 ? 6.397 16.015 46.103 1.00 74.75 426 ASP A N 1
ATOM 3458 C CA . ASP A 1 426 ? 6.565 17.446 45.920 1.00 74.75 426 ASP A CA 1
ATOM 3459 C C . ASP A 1 426 ? 6.056 18.164 47.172 1.00 74.75 426 ASP A C 1
ATOM 3461 O O . ASP A 1 426 ? 4.855 18.309 47.397 1.00 74.75 426 ASP A O 1
ATOM 3465 N N . MET A 1 427 ? 6.997 18.588 48.016 1.00 72.19 427 MET A N 1
ATOM 3466 C CA . MET A 1 427 ? 6.701 19.268 49.278 1.00 72.19 427 MET A CA 1
ATOM 3467 C C . MET A 1 427 ? 5.940 20.583 49.099 1.00 72.19 427 MET A C 1
ATOM 3469 O O . MET A 1 427 ? 5.360 21.071 50.065 1.00 72.19 427 MET A O 1
ATOM 3473 N N . TRP A 1 428 ? 5.960 21.158 47.897 1.00 77.06 428 TRP A N 1
ATOM 3474 C CA . TRP A 1 428 ? 5.360 22.455 47.597 1.00 77.06 428 TRP A CA 1
ATOM 3475 C C . TRP A 1 428 ? 4.027 22.338 46.857 1.00 77.06 428 TRP A C 1
ATOM 3477 O O . TRP A 1 428 ? 3.316 23.334 46.723 1.00 77.06 428 TRP A O 1
ATOM 3487 N N . SER A 1 429 ? 3.676 21.135 46.393 1.00 73.75 429 SER A N 1
ATOM 3488 C CA . SER A 1 429 ? 2.414 20.886 45.703 1.00 73.75 429 SER A CA 1
ATOM 3489 C C . SER A 1 429 ? 1.232 20.983 46.671 1.00 73.75 429 SER A C 1
ATOM 3491 O O . SER A 1 429 ? 1.305 20.531 47.814 1.00 73.75 429 SER A O 1
ATOM 3493 N N . ASN A 1 430 ? 0.136 21.588 46.207 1.00 72.12 430 ASN A N 1
ATOM 3494 C CA . ASN A 1 430 ? -1.115 21.780 46.950 1.00 72.12 430 ASN A CA 1
ATOM 3495 C C . ASN A 1 430 ? -1.003 22.592 48.264 1.00 72.12 430 ASN A C 1
ATOM 3497 O O . ASN A 1 430 ? -1.895 22.517 49.105 1.00 72.12 430 ASN A O 1
ATOM 3501 N N . VAL A 1 431 ? 0.055 23.393 48.448 1.00 79.44 431 VAL A N 1
ATOM 3502 C CA . VAL A 1 431 ? 0.219 24.276 49.620 1.00 79.44 431 VAL A CA 1
ATOM 3503 C C . VAL A 1 431 ? -0.443 25.631 49.357 1.00 79.44 431 VAL A C 1
ATOM 3505 O O . VAL A 1 431 ? -0.042 26.372 48.455 1.00 79.44 431 VAL A O 1
ATOM 3508 N N . GLY A 1 432 ? -1.447 25.994 50.155 1.00 79.69 432 GLY A N 1
ATOM 3509 C CA . GLY A 1 432 ? -2.137 27.274 50.046 1.00 79.69 432 GLY A CA 1
ATOM 3510 C C . GLY A 1 432 ? -1.256 28.458 50.457 1.00 79.69 432 GLY A C 1
ATOM 3511 O O . GLY A 1 432 ? -0.426 28.380 51.361 1.00 79.69 432 GLY A O 1
ATOM 3512 N N . ARG A 1 433 ? -1.468 29.626 49.832 1.00 84.31 433 ARG A N 1
ATOM 3513 C CA . ARG A 1 433 ? -0.680 30.856 50.074 1.00 84.31 433 ARG A CA 1
ATOM 3514 C C . ARG A 1 433 ? -0.589 31.259 51.559 1.00 84.31 433 ARG A C 1
ATOM 3516 O O . ARG A 1 433 ? 0.407 31.852 51.973 1.00 84.31 433 ARG A O 1
ATOM 3523 N N . ASN A 1 434 ? -1.629 30.981 52.347 1.00 86.38 434 ASN A N 1
ATOM 3524 C CA . ASN A 1 434 ? -1.708 31.336 53.768 1.00 86.38 434 ASN A CA 1
ATOM 3525 C C . ASN A 1 434 ? -1.396 30.172 54.727 1.00 86.38 434 ASN A C 1
ATOM 3527 O O . ASN A 1 434 ? -1.392 30.414 55.937 1.00 86.38 434 ASN A O 1
ATOM 3531 N N . ASP A 1 435 ? -1.127 28.969 54.215 1.00 87.81 435 ASP A N 1
ATOM 3532 C CA . ASP A 1 435 ? -0.833 27.786 55.028 1.00 87.81 435 ASP A CA 1
ATOM 3533 C C . ASP A 1 435 ? 0.565 27.878 55.647 1.00 87.81 435 ASP A C 1
ATOM 3535 O O . ASP A 1 435 ? 1.399 28.689 55.230 1.00 87.81 435 ASP A O 1
ATOM 3539 N N . LEU A 1 436 ? 0.833 27.064 56.671 1.00 86.50 436 LEU A N 1
ATOM 3540 C CA . LEU A 1 436 ? 2.172 26.966 57.253 1.00 86.50 436 LEU A CA 1
ATOM 3541 C C . LEU A 1 436 ? 3.156 26.391 56.231 1.00 86.50 436 LEU A C 1
ATOM 3543 O O . LEU A 1 436 ? 2.858 25.429 55.528 1.00 86.50 436 LEU A O 1
ATOM 3547 N N . CYS A 1 437 ? 4.346 26.985 56.161 1.00 83.94 437 CYS A N 1
ATOM 3548 C CA . CYS A 1 437 ? 5.350 26.604 55.183 1.00 83.94 437 CYS A CA 1
ATOM 3549 C C . CYS A 1 437 ? 5.906 25.186 55.468 1.00 83.94 437 CYS A C 1
ATOM 3551 O O . CYS A 1 437 ? 6.438 24.960 56.561 1.00 83.94 437 CYS A O 1
ATOM 3553 N N . PRO A 1 438 ? 5.888 24.259 54.486 1.00 81.94 438 PRO A N 1
ATOM 3554 C CA . PRO A 1 438 ? 6.334 22.865 54.646 1.00 81.94 438 PRO A CA 1
ATOM 3555 C C . PRO A 1 438 ? 7.808 22.670 55.027 1.00 81.94 438 PRO A C 1
ATOM 3557 O O . PRO A 1 438 ? 8.198 21.579 55.427 1.00 81.94 438 PRO A O 1
ATOM 3560 N N . CYS A 1 439 ? 8.640 23.710 54.924 1.00 83.38 439 CYS A N 1
ATOM 3561 C CA . CYS A 1 439 ? 10.049 23.664 55.327 1.00 83.38 439 CYS A CA 1
ATOM 3562 C C . CYS A 1 439 ? 10.271 23.627 56.850 1.00 83.38 439 CYS A C 1
ATOM 3564 O O . CYS A 1 439 ? 11.416 23.574 57.289 1.00 83.38 439 CYS A O 1
ATOM 3566 N N . GLY A 1 440 ? 9.208 23.729 57.658 1.00 80.31 440 GLY A N 1
ATOM 3567 C CA . GLY A 1 440 ? 9.303 23.720 59.121 1.00 80.31 440 GLY A CA 1
ATOM 3568 C C . GLY A 1 440 ? 9.713 25.057 59.751 1.00 80.31 440 GLY A C 1
ATOM 3569 O O . GLY A 1 440 ? 9.994 25.104 60.942 1.00 80.31 440 GLY A O 1
ATOM 3570 N N . SER A 1 441 ? 9.716 26.165 58.998 1.00 83.19 441 SER A N 1
ATOM 3571 C CA . SER A 1 441 ? 10.106 27.496 59.504 1.00 83.19 441 SER A CA 1
ATOM 3572 C C . SER A 1 441 ? 9.086 28.156 60.443 1.00 83.19 441 SER A C 1
ATOM 3574 O O . SER A 1 441 ? 9.365 29.219 60.997 1.00 83.19 441 SER A O 1
ATOM 3576 N N . GLY A 1 442 ? 7.881 27.589 60.569 1.00 82.56 442 GLY A N 1
ATOM 3577 C CA . GLY A 1 442 ? 6.772 28.151 61.351 1.00 82.56 442 GLY A CA 1
ATOM 3578 C C . GLY A 1 442 ? 6.110 29.401 60.745 1.00 82.56 442 GLY A C 1
ATOM 3579 O O . GLY A 1 442 ? 5.146 29.911 61.310 1.00 82.56 442 GLY A O 1
ATOM 3580 N N . LYS A 1 443 ? 6.588 29.901 59.596 1.00 88.19 443 LYS A N 1
ATOM 3581 C CA . LYS A 1 443 ? 6.020 31.061 58.881 1.00 88.19 443 LYS A CA 1
ATOM 3582 C C . LYS A 1 443 ? 4.932 30.629 57.890 1.00 88.19 443 LYS A C 1
ATOM 3584 O O . LYS A 1 443 ? 4.938 29.490 57.422 1.00 88.19 443 LYS A O 1
ATOM 3589 N N . LYS A 1 444 ? 4.021 31.542 57.521 1.00 87.62 444 LYS A N 1
ATOM 3590 C CA . LYS A 1 444 ? 3.073 31.314 56.410 1.00 87.62 444 LYS A CA 1
ATOM 3591 C C . LYS A 1 444 ? 3.833 31.181 55.089 1.00 87.62 444 LYS A C 1
ATOM 3593 O O . LYS A 1 444 ? 4.854 31.840 54.903 1.00 87.62 444 LYS A O 1
ATOM 3598 N N . PHE A 1 445 ? 3.327 30.375 54.158 1.00 88.31 445 PHE A N 1
ATOM 3599 C CA . PHE A 1 445 ? 3.996 30.075 52.892 1.00 88.31 445 PHE A CA 1
ATOM 3600 C C . PHE A 1 445 ? 4.331 31.347 52.096 1.00 88.31 445 PHE A C 1
ATOM 3602 O O . PHE A 1 445 ? 5.473 31.501 51.655 1.00 88.31 445 PHE A O 1
ATOM 3609 N N . LYS A 1 446 ? 3.396 32.311 52.024 1.00 84.94 446 LYS A N 1
ATOM 3610 C CA . LYS A 1 446 ? 3.599 33.643 51.412 1.00 84.94 446 LYS A CA 1
ATOM 3611 C C . LYS A 1 446 ? 4.788 34.444 51.954 1.00 84.94 446 LYS A C 1
ATOM 3613 O O . LYS A 1 446 ? 5.354 35.235 51.211 1.00 84.94 446 LYS A O 1
ATOM 3618 N N . ASP A 1 447 ? 5.139 34.234 53.220 1.00 86.31 447 ASP A N 1
ATOM 3619 C CA . ASP A 1 447 ? 6.180 34.973 53.940 1.00 86.31 447 ASP A CA 1
ATOM 3620 C C . ASP A 1 447 ? 7.491 34.160 54.019 1.00 86.31 447 ASP A C 1
ATOM 3622 O O . ASP A 1 447 ? 8.419 34.525 54.743 1.00 86.31 447 ASP A O 1
ATOM 3626 N N . CYS A 1 448 ? 7.554 33.022 53.315 1.00 87.94 448 CYS A N 1
ATOM 3627 C CA . CYS A 1 448 ? 8.691 32.110 53.297 1.00 87.94 448 CYS A CA 1
ATOM 3628 C C . CYS A 1 448 ? 9.081 31.741 51.854 1.00 87.94 448 CYS A C 1
ATOM 3630 O O . CYS A 1 448 ? 9.785 32.510 51.212 1.00 87.94 448 CYS A O 1
ATOM 3632 N N . HIS A 1 449 ? 8.617 30.602 51.328 1.00 85.81 449 HIS A N 1
ATOM 3633 C CA . HIS A 1 449 ? 9.057 30.057 50.032 1.00 85.81 449 HIS A CA 1
ATOM 3634 C C . HIS A 1 449 ? 8.103 30.352 48.858 1.00 85.81 449 HIS A C 1
ATOM 3636 O O . HIS A 1 449 ? 8.384 29.960 47.732 1.00 85.81 449 HIS A O 1
ATOM 3642 N N . TYR A 1 450 ? 6.983 31.055 49.072 1.00 83.38 450 TYR A N 1
ATOM 3643 C CA . TYR A 1 450 ? 5.994 31.311 48.012 1.00 83.38 450 TYR A CA 1
ATOM 3644 C C . TYR A 1 450 ? 6.570 32.039 46.795 1.00 83.38 450 TYR A C 1
ATOM 3646 O O . TYR A 1 450 ? 6.239 31.688 45.668 1.00 83.38 450 TYR A O 1
ATOM 3654 N N . ASN A 1 451 ? 7.421 33.049 47.002 1.00 82.25 451 ASN A N 1
ATOM 3655 C CA . ASN A 1 451 ? 8.006 33.799 45.888 1.00 82.25 451 ASN A CA 1
ATOM 3656 C C . ASN A 1 451 ? 9.014 32.953 45.106 1.00 82.25 451 ASN A C 1
ATOM 3658 O O . ASN A 1 451 ? 8.960 32.954 43.883 1.00 82.25 451 ASN A O 1
ATOM 3662 N N . GLU A 1 452 ? 9.846 32.182 45.805 1.00 81.62 452 GLU A N 1
ATOM 3663 C CA . GLU A 1 452 ? 10.855 31.305 45.208 1.00 81.62 452 GLU A CA 1
ATOM 3664 C C . GLU A 1 452 ? 10.211 30.163 44.406 1.00 81.62 452 GLU A C 1
ATOM 3666 O O . GLU A 1 452 ? 10.560 29.940 43.251 1.00 81.62 452 GLU A O 1
ATOM 3671 N N . VAL A 1 453 ? 9.188 29.500 44.961 1.00 80.94 453 VAL A N 1
ATOM 3672 C CA . VAL A 1 453 ? 8.422 28.463 44.246 1.00 80.94 453 VAL A CA 1
ATOM 3673 C C . VAL A 1 453 ? 7.669 29.063 43.056 1.00 80.94 453 VAL A C 1
ATOM 3675 O O . VAL A 1 453 ? 7.640 28.468 41.981 1.00 80.94 453 VAL A O 1
ATOM 3678 N N . ARG A 1 454 ? 7.088 30.260 43.202 1.00 80.94 454 ARG A N 1
ATOM 3679 C CA . ARG A 1 454 ? 6.395 30.952 42.105 1.00 80.94 454 ARG A CA 1
ATOM 3680 C C . ARG A 1 454 ? 7.353 31.356 40.983 1.00 80.94 454 ARG A C 1
ATOM 3682 O O . ARG A 1 454 ? 6.966 31.268 39.822 1.00 80.94 454 ARG A O 1
ATOM 3689 N N . GLU A 1 455 ? 8.567 31.789 41.307 1.00 78.19 455 GLU A N 1
ATOM 3690 C CA . GLU A 1 455 ? 9.618 32.095 40.329 1.00 78.19 455 GLU A CA 1
ATOM 3691 C C . GLU A 1 455 ? 10.094 30.830 39.616 1.00 78.19 455 GLU A C 1
ATOM 3693 O O . GLU A 1 455 ? 10.093 30.810 38.391 1.00 78.19 455 GLU A O 1
ATOM 3698 N N . GLN A 1 456 ? 10.350 29.736 40.339 1.00 74.12 456 GLN A N 1
ATOM 3699 C CA . GLN A 1 456 ? 10.700 28.441 39.739 1.00 74.12 456 GLN A CA 1
ATOM 3700 C C . GLN A 1 456 ? 9.588 27.900 38.827 1.00 74.12 456 GLN A C 1
ATOM 3702 O O . GLN A 1 456 ? 9.862 27.397 37.738 1.00 74.12 456 GLN A O 1
ATOM 3707 N N . MET A 1 457 ? 8.319 28.030 39.229 1.00 67.69 457 MET A N 1
ATOM 3708 C CA . MET A 1 457 ? 7.178 27.660 38.386 1.00 67.69 457 MET A CA 1
ATOM 3709 C C . MET A 1 457 ? 7.026 28.590 37.175 1.00 67.69 457 MET A C 1
ATOM 3711 O O . MET A 1 457 ? 6.675 28.123 36.093 1.00 67.69 457 MET A O 1
ATOM 3715 N N . ALA A 1 458 ? 7.311 29.888 37.319 1.00 69.44 458 ALA A N 1
ATOM 3716 C CA . ALA A 1 458 ? 7.304 30.842 36.213 1.00 69.44 458 ALA A CA 1
ATOM 3717 C C . ALA A 1 458 ? 8.458 30.593 35.229 1.00 69.44 458 ALA A C 1
ATOM 3719 O O . ALA A 1 458 ? 8.244 30.683 34.023 1.00 69.44 458 ALA A O 1
ATOM 3720 N N . GLU A 1 459 ? 9.644 30.224 35.713 1.00 67.88 459 GLU A N 1
ATOM 3721 C CA . GLU A 1 459 ? 10.799 29.823 34.905 1.00 67.88 459 GLU A CA 1
ATOM 3722 C C . GLU A 1 459 ? 10.555 28.492 34.189 1.00 67.88 459 GLU A C 1
ATOM 3724 O O . GLU A 1 459 ? 10.830 28.391 32.994 1.00 67.88 459 GLU A O 1
ATOM 3729 N N . ALA A 1 460 ? 9.969 27.498 34.864 1.00 62.47 460 ALA A N 1
ATOM 3730 C CA . ALA A 1 460 ? 9.549 26.230 34.261 1.00 62.47 460 ALA A CA 1
ATOM 3731 C C . ALA A 1 460 ? 8.463 26.443 33.191 1.00 62.47 460 ALA A C 1
ATOM 3733 O O . ALA A 1 460 ? 8.544 25.912 32.083 1.00 62.47 460 ALA A O 1
ATOM 3734 N N . ALA A 1 461 ? 7.473 27.297 33.470 1.00 56.59 461 ALA A N 1
ATOM 3735 C CA . ALA A 1 461 ? 6.460 27.685 32.495 1.00 56.59 461 ALA A CA 1
ATOM 3736 C C . ALA A 1 461 ? 7.051 28.510 31.339 1.00 56.59 461 ALA A C 1
ATOM 3738 O O . ALA A 1 461 ? 6.587 28.384 30.209 1.00 56.59 461 ALA A O 1
ATOM 3739 N N . ALA A 1 462 ? 8.077 29.332 31.579 1.00 52.09 462 ALA A N 1
ATOM 3740 C CA . ALA A 1 462 ? 8.776 30.103 30.551 1.00 52.09 462 ALA A CA 1
ATOM 3741 C C . ALA A 1 462 ? 9.697 29.234 29.682 1.00 52.09 462 ALA A C 1
ATOM 3743 O O . ALA A 1 462 ? 9.829 29.512 28.494 1.00 52.09 462 ALA A O 1
ATOM 3744 N N . SER A 1 463 ? 10.285 28.173 30.238 1.00 52.41 463 SER A N 1
ATOM 3745 C CA . SER A 1 463 ? 11.106 27.199 29.508 1.00 52.41 463 SER A CA 1
ATOM 3746 C C . SER A 1 463 ? 10.258 26.205 28.704 1.00 52.41 463 SER A C 1
ATOM 3748 O O . SER A 1 463 ? 10.580 25.939 27.549 1.00 52.41 463 SER A O 1
ATOM 3750 N N . ASN A 1 464 ? 9.096 25.783 29.216 1.00 50.03 464 ASN A N 1
ATOM 3751 C CA . ASN A 1 464 ? 8.086 25.090 28.400 1.00 50.03 464 ASN A CA 1
ATOM 3752 C C . ASN A 1 464 ? 7.442 26.013 27.355 1.00 50.03 464 ASN A C 1
ATOM 3754 O O . ASN A 1 464 ? 7.128 25.599 26.241 1.00 50.03 464 ASN A O 1
ATOM 3758 N N . ARG A 1 465 ? 7.274 27.305 27.664 1.00 42.56 465 ARG A N 1
ATOM 3759 C CA . ARG A 1 465 ? 6.867 28.289 26.658 1.00 42.56 465 ARG A CA 1
ATOM 3760 C C . ARG A 1 465 ? 7.980 28.615 25.682 1.00 42.56 465 ARG A C 1
ATOM 3762 O O . ARG A 1 465 ? 7.626 29.041 24.601 1.00 42.56 465 ARG A O 1
ATOM 3769 N N . SER A 1 466 ? 9.269 28.451 25.978 1.00 40.00 466 SER A N 1
ATOM 3770 C CA . SER A 1 466 ? 10.355 28.698 25.017 1.00 40.00 466 SER A CA 1
ATOM 3771 C C . SER A 1 466 ? 10.574 27.511 24.076 1.00 40.00 466 SER A C 1
ATOM 3773 O O . SER A 1 466 ? 10.885 27.742 22.909 1.00 40.00 466 SER A O 1
ATOM 3775 N N . SER A 1 467 ? 10.281 26.280 24.513 1.00 40.50 467 SER A N 1
ATOM 3776 C CA . SER A 1 467 ? 10.137 25.104 23.641 1.00 40.50 467 SER A CA 1
ATOM 3777 C C . SER A 1 467 ? 8.839 25.125 22.813 1.00 40.50 467 SER A C 1
ATOM 3779 O O . SER A 1 467 ? 8.849 24.709 21.659 1.00 40.50 467 SER A O 1
ATOM 3781 N N . ALA A 1 468 ? 7.745 25.705 23.323 1.00 35.22 468 ALA A N 1
ATOM 3782 C CA . ALA A 1 468 ? 6.526 25.961 22.538 1.00 35.22 468 ALA A CA 1
ATOM 3783 C C . ALA A 1 468 ? 6.590 27.261 21.690 1.00 35.22 468 ALA A C 1
ATOM 3785 O O . ALA A 1 468 ? 5.904 27.398 20.676 1.00 35.22 468 ALA A O 1
ATOM 3786 N N . SER A 1 469 ? 7.426 28.236 22.070 1.00 31.31 469 SER A N 1
ATOM 3787 C CA . SER A 1 469 ? 7.667 29.522 21.383 1.00 31.31 469 SER A CA 1
ATOM 3788 C C . SER A 1 469 ? 8.754 29.419 20.327 1.00 31.31 469 SER A C 1
ATOM 3790 O O . SER A 1 469 ? 8.699 30.151 19.347 1.00 31.31 469 SER A O 1
ATOM 3792 N N . SER A 1 470 ? 9.695 28.481 20.399 1.00 34.84 470 SER A N 1
ATOM 3793 C CA . SER A 1 470 ? 10.488 28.129 19.213 1.00 34.84 470 SER A CA 1
ATOM 3794 C C . SER A 1 470 ? 9.580 27.615 18.078 1.00 34.84 470 SER A C 1
ATOM 3796 O O . SER A 1 470 ? 9.826 27.946 16.915 1.00 34.84 470 SER A O 1
ATOM 3798 N N . ASN A 1 471 ? 8.458 26.960 18.418 1.00 37.22 471 ASN A N 1
ATOM 3799 C CA . ASN A 1 471 ? 7.403 26.563 17.477 1.00 37.22 471 ASN A CA 1
ATOM 3800 C C . ASN A 1 471 ? 6.433 27.710 17.100 1.00 37.22 471 ASN A C 1
ATOM 3802 O O . ASN A 1 471 ? 6.126 27.887 15.923 1.00 37.22 471 ASN A O 1
ATOM 3806 N N . THR A 1 472 ? 6.006 28.575 18.031 1.00 34.47 472 THR A N 1
ATOM 3807 C CA . THR A 1 472 ? 5.019 29.653 17.744 1.00 34.47 472 THR A CA 1
ATOM 3808 C C . THR A 1 472 ? 5.613 31.032 17.390 1.00 34.47 472 THR A C 1
ATOM 3810 O O . THR A 1 472 ? 4.974 31.827 16.697 1.00 34.47 472 THR A O 1
ATOM 3813 N N . SER A 1 473 ? 6.857 31.352 17.761 1.00 30.02 473 SER A N 1
ATOM 3814 C CA . SER A 1 473 ? 7.547 32.590 17.338 1.00 30.02 473 SER A CA 1
ATOM 3815 C C . SER A 1 473 ? 8.052 32.521 15.893 1.00 30.02 473 SER A C 1
ATOM 3817 O O . SER A 1 473 ? 8.089 33.557 15.219 1.00 30.02 473 SER A O 1
ATOM 3819 N N . ARG A 1 474 ? 8.315 31.313 15.362 1.00 39.44 474 ARG A N 1
ATOM 3820 C CA . ARG A 1 474 ? 8.444 31.074 13.912 1.00 39.44 474 ARG A CA 1
ATOM 3821 C C . ARG A 1 474 ? 7.137 31.393 13.170 1.00 39.44 474 ARG A C 1
ATOM 3823 O O . ARG A 1 474 ? 7.200 31.996 12.098 1.00 39.44 474 ARG A O 1
ATOM 3830 N N . SER A 1 475 ? 5.968 31.114 13.761 1.00 37.41 475 SER A N 1
ATOM 3831 C CA . SER A 1 475 ? 4.665 31.422 13.143 1.00 37.41 475 SER A CA 1
ATOM 3832 C C . SER A 1 475 ? 4.289 32.916 13.226 1.00 37.41 475 SER A C 1
ATOM 3834 O O . SER A 1 475 ? 3.818 33.500 12.247 1.00 37.41 475 SER A O 1
ATOM 3836 N N . ARG A 1 476 ? 4.600 33.616 14.331 1.00 32.25 476 ARG A N 1
ATOM 3837 C CA . ARG A 1 476 ? 4.291 35.059 14.479 1.00 32.25 476 ARG A CA 1
ATOM 3838 C C . ARG A 1 476 ? 5.276 36.016 13.788 1.00 32.25 476 ARG A C 1
ATOM 3840 O O . ARG A 1 476 ? 4.826 37.053 13.295 1.00 32.25 476 ARG A O 1
ATOM 3847 N N . LYS A 1 477 ? 6.577 35.697 13.659 1.00 33.31 477 LYS A N 1
ATOM 3848 C CA . LYS A 1 477 ? 7.499 36.500 12.812 1.00 33.31 477 LYS A CA 1
ATOM 3849 C C . LYS A 1 477 ? 7.154 36.393 11.316 1.00 33.31 477 LYS A C 1
ATOM 3851 O O . LYS A 1 477 ? 7.348 37.372 10.599 1.00 33.31 477 LYS A O 1
ATOM 3856 N N . ARG A 1 478 ? 6.573 35.272 10.860 1.00 42.47 478 ARG A N 1
ATOM 3857 C CA . ARG A 1 478 ? 6.014 35.124 9.499 1.00 42.47 478 ARG A CA 1
ATOM 3858 C C . ARG A 1 478 ? 4.777 36.001 9.271 1.00 42.47 478 ARG A C 1
ATOM 3860 O O . ARG A 1 478 ? 4.666 36.620 8.220 1.00 42.47 478 ARG A O 1
ATOM 3867 N N . ARG A 1 479 ? 3.900 36.152 10.270 1.00 37.41 479 ARG A N 1
ATOM 3868 C CA . ARG A 1 479 ? 2.680 36.976 10.151 1.00 37.41 479 ARG A CA 1
ATOM 3869 C C . ARG A 1 479 ? 2.944 38.493 10.133 1.00 37.41 479 ARG A C 1
ATOM 3871 O O . ARG A 1 479 ? 2.174 39.226 9.531 1.00 37.41 479 ARG A O 1
ATOM 3878 N N . ARG A 1 480 ? 4.045 38.978 10.730 1.00 33.34 480 ARG A N 1
ATOM 3879 C CA . ARG A 1 480 ? 4.427 40.414 10.721 1.00 33.34 480 ARG A CA 1
ATOM 3880 C C . ARG A 1 480 ? 5.298 40.858 9.537 1.00 33.34 480 ARG A C 1
ATOM 3882 O O . ARG A 1 480 ? 5.436 42.055 9.345 1.00 33.34 480 ARG A O 1
ATOM 3889 N N . ARG A 1 481 ? 5.847 39.928 8.743 1.00 40.72 481 ARG A N 1
ATOM 3890 C CA . ARG A 1 481 ? 6.433 40.217 7.415 1.00 40.72 481 ARG A CA 1
ATOM 3891 C C . ARG A 1 481 ? 5.412 40.118 6.267 1.00 40.72 481 ARG A C 1
ATOM 3893 O O . ARG A 1 481 ? 5.767 40.384 5.131 1.00 40.72 481 ARG A O 1
ATOM 3900 N N . ARG A 1 482 ? 4.162 39.736 6.569 1.00 45.97 482 ARG A N 1
ATOM 3901 C CA . ARG A 1 482 ? 2.995 39.758 5.664 1.00 45.97 482 ARG A CA 1
ATOM 3902 C C . ARG A 1 482 ? 2.168 41.061 5.797 1.00 45.97 482 ARG A C 1
ATOM 3904 O O . ARG A 1 482 ? 0.970 41.054 5.539 1.00 45.97 482 ARG A O 1
ATOM 3911 N N . ARG A 1 483 ? 2.786 42.164 6.234 1.00 36.88 483 ARG A N 1
ATOM 3912 C CA . ARG A 1 483 ? 2.270 43.529 6.056 1.00 36.88 483 ARG A CA 1
ATOM 3913 C C . ARG A 1 483 ? 3.318 44.368 5.359 1.00 36.88 483 ARG A C 1
ATOM 3915 O O . ARG A 1 483 ? 4.498 44.209 5.747 1.00 36.88 483 ARG A O 1
#

Sequence (483 aa):
SANILSNNIEQWQAKFEGFYFDMRKNLFEYDEAVNVQRQTVYDERRAILESEGEELDGLLERFMMRTLERVIYRLGDGYRDWATGELQPVIEDFSDLGTNEVNTRGVLQRVRALLPPLDEDEVAEILEIDDATDLEERLTQLIEAGIDEGYNLRVLRAEINRTVPVWPLYPAFGQRGVLGWDEYVEQTLATAERYVSALSDVRQDEIIEPLREGLEDAFHDQLTAINKGASPSDTQQEFYIALSEVLDEAFEAVLDELEIGELLGALSERISSLLEIAHHKAEERQGQNGANLTREVQVYGIGDEEIGNYQRALILSVMDTEWRQYLTAIDDLRQAAGLEAFGQRDPKVQFKRRAFEMFENFRQDIEEGIARRFFAELPRHRQIVERQQQQEARLDALARSGYRVKQQVQKKAGGKKQVVQTIEKDMWSNVGRNDLCPCGSGKKFKDCHYNEVREQMAEAAASNRSSASSNTSRSRKRRRRRR

Foldseek 3Di:
DVVVVVVVVVVVVVVVVVLVVVLVVLVVVLVVVVVVLVVVLVVVLVCLVVDAQVVLLVLLLVLLLVQLLVLCCCLPPVVLVNLLVVLVVLLVVQADPVPQFGPQVSSCVVSVVSFDDDDPVRVVVLNVDGGSVVNSVSRSVRSVVCVVVCVSVLVSVVLLCLQFPQAFDAADADPQGGDCLVVRLVRRLVSLCLLCVPPDPVLSCVLSVLLSVLSVVLRVVLNVCVVVPHDSVVSVVSSVVSNCVSSSVSVSSSSVPDDPVSNSVSSSVSSVVLSVLQQAALVVPPPDDPDHDRVSNVQRHQHSVVLSVLSSVQLSVLSVVLVVVLVVVLVVLSVVLSVCVPDPDDSSVVSVVVNVVSSVVSVSSSSSSSSSVPSVCSRVSSVVVVVVVVVVVVQVVLLQVQKHWDFDFDQDDPRDTDTDIDIDGNQPRPQDQQHQRSVPPRHGCVVPCVVVVVVVVVVVVVVVVVVVCVVCVVVVVVVVVVD

Radius of gyration: 32.4 Å; chains: 1; bounding box: 88×76×96 Å

Secondary structure (DSSP, 8-state):
-HHHHHHHHHHHHHHHHHHHHHHHHHHHHHHHHHHHHHHHHHHHHHHHHH--HHHHHHHHHHHHHHHHHHHHHHHTTTHHHHHHHHHHHHHHHTB-TTT-BB-HHHHHHHHGGGSPPP-HHHHHHHHT--BHHHHHHHHHHHHHHHHHTTHHHHHHHHHHHHHS--SPPPPEEETTEEESHHHHHHHHHHHHHHHHTTS-HHHHHHHHHHHHHHHHHHHHHHHHHHHTT--HHHHHHHHHHHHHHHHHHHHHHHHHHS-HHHHHHHHHHHHHHHHHHHHS-TTTTSSSS-PPPPTTHHHH---HHHHHHHHHHHHHHHHHHHHHHHHHHHHHHHHHHHH-TTSSS-HHHHHHHHHHHHHHHHHHHHHHHHHHHHHHHHHHHHHHHHHHHHHHHHHHHHHHTTEEEEEEEEEPTTS-EEEEEEEEE-TTTT--TTSBPTTS-SSBGGGTTHHHHHHHHHHHHHHHHHHHHHHHHHHHHHHHS--

pLDDT: mean 82.22, std 16.58, range [30.02, 97.56]